Protein AF-0000000085016489 (afdb_homodimer)

Secondary structure (DSSP, 8-state):
--EEEEEE---SS---SSEEEEEEEEEPPTT-EEEEEE-SSEEEEEEEESEEEEEETTEEEEEETTEEEEE-TTSEEEEEE-SSSB-EEEEEEEE-TTHHHHHHHTT-BTTB-EEEBS--HHHHHHHHHHHH----HHHHHHHHHHHHHHHHHHHHHHB-SS-----EEEPPHHHHHHHHHHHHTTTS---HHHHHHHHT--HHHHHHHHHHHHSS-HHHHHHHHHHHHHHHHHHH----HHHHHHHHT-S-HHHHHHHHHHHHSS-HHHHHHHHHHTTTT-/--EEEEEE---SS---SSEEEEEEEEEPPTT-EEEEEE-SSEEEEEEEESEEEEEETTEEEEEETTEEEEE-TTSEEEEEE-SSSB-EEEEEEEE-TTHHHHHHHTT-BTTB-EEEBS--HHHHHHHHHHHH----HHHHHHHHHHHHHHHHHHHHHHB-SS-----EEEPPHHHHHHHHHHHHTTTS---HHHHHHHHT--HHHHHHHHHHHHSS-HHHHHHHHHHHHHHHHHHH----HHHHHHHHT-S-HHHHHHHHHHHHSS-HHHHHHHHHHTTTT-

Radius of gyration: 30.18 Å; Cα contacts (8 Å, |Δi|>4): 1115; chains: 2; bounding box: 53×96×64 Å

Sequence (564 aa):
MEHSLTLVKSMQFGQEDCFFAFCGYSKTEAHHSFGPAVRDVYVIHIVLEGRGTYSVGNQRYDLQEGQGFVVPPGQSVFYQADREEPWSYVWMGLGGRLLPRYLQDLGLQSGQWSFELTSLQEFKALVFESLAYEGSGITAELALQRQVYRFLELLSQRLKQTSLITESRRVNPYVQQVLELLSSHLPESLSVQELAQKLALHPSYLSRLFKDEVGKGIKEYSNDLRLNMAADLLTGSQLSVEEIANKTGFAGTQSFSKAFKKARGQSPLNFRKASSHLGQELMEHSLTLVKSMQFGQEDCFFAFCGYSKTEAHHSFGPAVRDVYVIHIVLEGRGTYSVGNQRYDLQEGQGFVVPPGQSVFYQADREEPWSYVWMGLGGRLLPRYLQDLGLQSGQWSFELTSLQEFKALVFESLAYEGSGITAELALQRQVYRFLELLSQRLKQTSLITESRRVNPYVQQVLELLSSHLPESLSVQELAQKLALHPSYLSRLFKDEVGKGIKEYS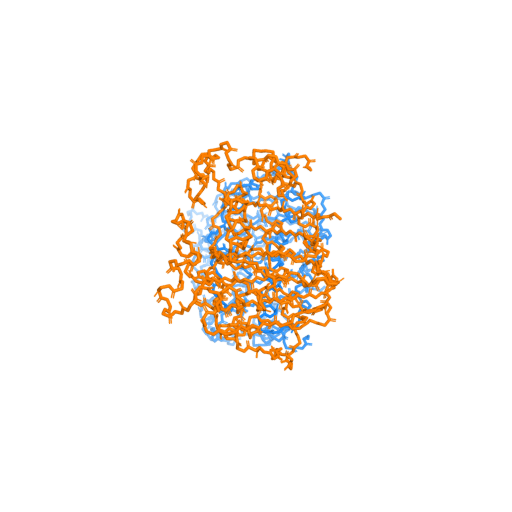NDLRLNMAADLLTGSQLSVEEIANKTGFAGTQSFSKAFKKARGQSPLNFRKASSHLGQEL

Foldseek 3Di:
DKDKAKAADDFDPDDAAKAFGMKMKIDDAAWDKEDLDADQFKKKKAWQAAWKWKDWDQWIFTDGHQKIFMRHHPTGMMMTAHRPTGIMIMMTTMHHDCVQVLCVVLVDDVPFGMFGWQDCVVVVVLRVVLLQDQDDDPVNRVSRRVSRVVNSVRSSVTTDVPPSCRPIDGQDPLLVVLRVCLHVQQLPPDDLVNSCVVVVHDSVVSQVSNCVRSVDGSNVVSLSNLLNQLLCCLQNHPDDLQRSCNVRNHPGSVRNQVSNCVVVVHGSVVSSCSNVCSNPPD/DKDKAKAADDFDPDDAAKAFGMKMKIDDAAWDKEDLEADQFKKKKAWQAAWKWKDWDQWIFTDGHQKIFMRHHPTGMMMTAHRPTGIMIMMTTMHHDCVQVLCVVLVDDVPFGMFGWQDCVVVVVLRVVLLQDQDDDPVNRVSRRVSRVVNSVRSSVTTDVPPSCRPIDGQDPLLVVLRVCLHVCQQPLDDLVNSCVVVVHDSVVSQVSNCVRSVDGSNVVSLSNLLNQLLCCLQNHPDDLQVSCNVRRHPGSVRNQVSNCVVVVHGSVVSSCSNVCSNVVD

pLDDT: mean 83.9, std 13.32, range [24.34, 97.81]

Structure (mmCIF, N/CA/C/O backbone):
data_AF-0000000085016489-model_v1
#
loop_
_entity.id
_entity.type
_entity.pdbx_description
1 polymer 'AraC-type DNA-binding domain-containing protein, putative'
#
loop_
_atom_site.group_PDB
_atom_site.id
_atom_site.type_symbol
_atom_site.label_atom_id
_atom_site.label_alt_id
_atom_site.label_comp_id
_atom_site.label_asym_id
_atom_site.label_entity_id
_atom_site.label_seq_id
_atom_site.pdbx_PDB_ins_code
_atom_site.Cartn_x
_atom_site.Cartn_y
_atom_site.Cartn_z
_atom_site.occupancy
_atom_site.B_iso_or_equiv
_atom_site.auth_seq_id
_atom_site.auth_comp_id
_atom_site.auth_asym_id
_atom_site.auth_atom_id
_atom_site.pdbx_PDB_model_num
ATOM 1 N N . MET A 1 1 ? -13.984 32.406 0.423 1 41.81 1 MET A N 1
ATOM 2 C CA . MET A 1 1 ? -14.719 31.547 1.348 1 41.81 1 MET A CA 1
ATOM 3 C C . MET A 1 1 ? -13.938 30.281 1.655 1 41.81 1 MET A C 1
ATOM 5 O O . MET A 1 1 ? -13.336 29.688 0.76 1 41.81 1 MET A O 1
ATOM 9 N N . GLU A 1 2 ? -13.633 30.078 2.988 1 51.03 2 GLU A N 1
ATOM 10 C CA . GLU A 1 2 ? -12.953 28.875 3.467 1 51.03 2 GLU A CA 1
ATOM 11 C C . GLU A 1 2 ? -13.656 27.609 2.988 1 51.03 2 GLU A C 1
ATOM 13 O O . GLU A 1 2 ? -14.883 27.531 3.039 1 51.03 2 GLU A O 1
ATOM 18 N N . HIS A 1 3 ? -12.953 26.906 2.07 1 62.03 3 HIS A N 1
ATOM 19 C CA . HIS A 1 3 ? -13.484 25.641 1.585 1 62.03 3 HIS A CA 1
ATOM 20 C C . HIS A 1 3 ? -12.57 24.469 1.956 1 62.03 3 HIS A C 1
ATOM 22 O O . HIS A 1 3 ? -11.352 24.578 1.832 1 62.03 3 HIS A O 1
ATOM 28 N N . SER A 1 4 ? -13.18 23.531 2.799 1 60.56 4 SER A N 1
ATOM 29 C CA . SER A 1 4 ? -12.391 22.359 3.178 1 60.56 4 SER A CA 1
ATOM 30 C C . SER A 1 4 ? -13.141 21.062 2.869 1 60.56 4 SER A C 1
ATOM 32 O O . SER A 1 4 ? -14.367 21.016 2.965 1 60.56 4 SER A O 1
ATOM 34 N N . LEU A 1 5 ? -12.445 20.172 2.193 1 61.31 5 LEU A N 1
ATOM 35 C CA . LEU A 1 5 ? -12.914 18.812 1.969 1 61.31 5 LEU A CA 1
ATOM 36 C C . LEU A 1 5 ? -12.07 17.797 2.746 1 61.31 5 LEU A C 1
ATOM 38 O O . LEU A 1 5 ? -10.844 17.922 2.793 1 61.31 5 LEU A O 1
ATOM 42 N N . THR A 1 6 ? -12.781 16.875 3.496 1 63.38 6 THR A N 1
ATOM 43 C CA . THR A 1 6 ? -12.031 15.898 4.27 1 63.38 6 THR A CA 1
ATOM 44 C C . THR A 1 6 ? -12.609 14.5 4.062 1 63.38 6 THR A C 1
ATOM 46 O O . THR A 1 6 ? -13.828 14.336 3.932 1 63.38 6 THR A O 1
ATOM 49 N N . LEU A 1 7 ? -11.805 13.539 3.859 1 59.41 7 LEU A N 1
ATOM 50 C CA . LEU A 1 7 ? -12.141 12.117 3.9 1 59.41 7 LEU A CA 1
ATOM 51 C C . LEU A 1 7 ? -11.477 11.438 5.09 1 59.41 7 LEU A C 1
ATOM 53 O O . LEU A 1 7 ? -10.258 11.531 5.266 1 59.41 7 LEU A O 1
ATOM 57 N N . VAL A 1 8 ? -12.336 10.914 5.969 1 62.28 8 VAL A N 1
ATOM 58 C CA . VAL A 1 8 ? -11.852 10.078 7.066 1 62.28 8 VAL A CA 1
ATOM 59 C C . VAL A 1 8 ? -12.344 8.648 6.887 1 62.28 8 VAL A C 1
ATOM 61 O O . VAL A 1 8 ? -13.516 8.422 6.562 1 62.28 8 VAL A O 1
ATOM 64 N N . LYS A 1 9 ? -11.406 7.738 6.902 1 65.94 9 LYS A N 1
ATOM 65 C CA . LYS A 1 9 ? -11.812 6.344 6.75 1 65.94 9 LYS A CA 1
ATOM 66 C C . LYS A 1 9 ? -11.164 5.465 7.816 1 65.94 9 LYS A C 1
ATOM 68 O O . LYS A 1 9 ? -9.961 5.566 8.062 1 65.94 9 LYS A O 1
ATOM 73 N N . SER A 1 10 ? -12.062 4.715 8.516 1 61.75 10 SER A N 1
ATOM 74 C CA . SER A 1 10 ? -11.539 3.68 9.406 1 61.75 10 SER A CA 1
ATOM 75 C C . SER A 1 10 ? -11.203 2.408 8.633 1 61.75 10 SER A C 1
ATOM 77 O O . SER A 1 10 ? -12.062 1.834 7.961 1 61.75 10 SER A O 1
ATOM 79 N N . MET A 1 11 ? -10 2.031 8.695 1 71.88 11 MET A N 1
ATOM 80 C CA . MET A 1 11 ? -9.57 0.813 8.016 1 71.88 11 MET A CA 1
ATOM 81 C C . MET A 1 11 ? -10.039 -0.426 8.766 1 71.88 11 MET A C 1
ATOM 83 O O . MET A 1 11 ? -10.016 -0.457 10 1 71.88 11 MET A O 1
ATOM 87 N N . GLN A 1 12 ? -10.508 -1.35 8.023 1 68.81 12 GLN A N 1
ATOM 88 C CA . GLN A 1 12 ? -11.195 -2.49 8.617 1 68.81 12 GLN A CA 1
ATOM 89 C C . GLN A 1 12 ? -10.242 -3.672 8.797 1 68.81 12 GLN A C 1
ATOM 91 O O . GLN A 1 12 ? -10.5 -4.562 9.609 1 68.81 12 GLN A O 1
ATOM 96 N N . PHE A 1 13 ? -9.156 -3.68 8.18 1 78.75 13 PHE A N 1
ATOM 97 C CA . PHE A 1 13 ? -8.383 -4.914 8.133 1 78.75 13 PHE A CA 1
ATOM 98 C C . PHE A 1 13 ? -7.211 -4.863 9.109 1 78.75 13 PHE A C 1
ATOM 100 O O . PHE A 1 13 ? -6.496 -5.852 9.281 1 78.75 13 PHE A O 1
ATOM 107 N N . GLY A 1 14 ? -7.039 -3.734 9.75 1 83.38 14 GLY A N 1
ATOM 108 C CA . GLY A 1 14 ? -6.055 -3.666 10.82 1 83.38 14 GLY A CA 1
ATOM 109 C C . GLY A 1 14 ? -4.633 -3.506 10.305 1 83.38 14 GLY A C 1
ATOM 110 O O . GLY A 1 14 ? -3.717 -4.172 10.789 1 83.38 14 GLY A O 1
ATOM 111 N N . GLN A 1 15 ? -4.449 -2.748 9.336 1 90.5 15 GLN A N 1
ATOM 112 C CA . GLN A 1 15 ? -3.109 -2.443 8.844 1 90.5 15 GLN A CA 1
ATOM 113 C C . GLN A 1 15 ? -2.26 -1.794 9.93 1 90.5 15 GLN A C 1
ATOM 115 O O . GLN A 1 15 ? -2.734 -0.92 10.664 1 90.5 15 GLN A O 1
ATOM 120 N N . GLU A 1 16 ? -0.978 -2.293 10.023 1 91.06 16 GLU A N 1
ATOM 121 C CA . GLU A 1 16 ? -0.093 -1.764 11.055 1 91.06 16 GLU A CA 1
ATOM 122 C C . GLU A 1 16 ? 1.179 -1.18 10.445 1 91.06 16 GLU A C 1
ATOM 124 O O . GLU A 1 16 ? 1.88 -0.397 11.094 1 91.06 16 GLU A O 1
ATOM 129 N N . ASP A 1 17 ? 1.53 -1.586 9.289 1 94.31 17 ASP A N 1
ATOM 130 C CA . ASP A 1 17 ? 2.752 -1.09 8.664 1 94.31 17 ASP A CA 1
ATOM 131 C C . ASP A 1 17 ? 2.611 0.381 8.273 1 94.31 17 ASP A C 1
ATOM 133 O O . ASP A 1 17 ? 3.424 1.215 8.688 1 94.31 17 ASP A O 1
ATOM 137 N N . CYS A 1 18 ? 1.68 0.694 7.488 1 94.25 18 CYS A N 1
ATOM 138 C CA . CYS A 1 18 ? 1.29 2.014 7.004 1 94.25 18 CYS A CA 1
ATOM 139 C C . CYS A 1 18 ? -0.177 2.029 6.586 1 94.25 18 CYS A C 1
ATOM 141 O O . CYS A 1 18 ? -0.626 1.153 5.848 1 94.25 18 CYS A O 1
ATOM 143 N N . PHE A 1 19 ? -0.913 2.971 7.086 1 92.38 19 PHE A N 1
ATOM 144 C CA . PHE A 1 19 ? -2.332 2.945 6.758 1 92.38 19 PHE A CA 1
ATOM 145 C C . PHE A 1 19 ? -2.869 4.359 6.559 1 92.38 19 PHE A C 1
ATOM 147 O O . PHE A 1 19 ? -2.312 5.32 7.094 1 92.38 19 PHE A O 1
ATOM 154 N N . PHE A 1 20 ? -3.893 4.422 5.766 1 92.25 20 PHE A N 1
ATOM 155 C CA . PHE A 1 20 ? -4.621 5.664 5.523 1 92.25 20 PHE A CA 1
ATOM 156 C C . PHE A 1 20 ? -5.445 6.055 6.742 1 92.25 20 PHE A C 1
ATOM 158 O O . PHE A 1 20 ? -6.156 5.227 7.312 1 92.25 20 PHE A O 1
ATOM 165 N N . ALA A 1 21 ? -5.383 7.312 7.078 1 84.69 21 ALA A N 1
ATOM 166 C CA . ALA A 1 21 ? -6.242 7.809 8.148 1 84.69 21 ALA A CA 1
ATOM 167 C C . ALA A 1 21 ? -7.289 8.781 7.605 1 84.69 21 ALA A C 1
ATOM 169 O O . ALA A 1 21 ? -8.492 8.539 7.73 1 84.69 21 ALA A O 1
ATOM 170 N N . PHE A 1 22 ? -6.844 9.852 6.98 1 83.44 22 PHE A N 1
ATOM 171 C CA . PHE A 1 22 ? -7.727 10.852 6.395 1 83.44 22 PHE A CA 1
ATOM 172 C C . PHE A 1 22 ? -6.973 11.719 5.387 1 83.44 22 PHE A C 1
ATOM 174 O O . PHE A 1 22 ? -5.742 11.664 5.312 1 83.44 22 PHE A O 1
ATOM 181 N N . CYS A 1 23 ? -7.68 12.445 4.586 1 89.94 23 CYS A N 1
ATOM 182 C CA . CYS A 1 23 ? -7.094 13.414 3.664 1 89.94 23 CYS A CA 1
ATOM 183 C C . CYS A 1 23 ? -8.062 14.555 3.385 1 89.94 23 CYS A C 1
ATOM 185 O O . CYS A 1 23 ? -9.219 14.516 3.811 1 89.94 23 CYS A O 1
ATOM 187 N N . GLY A 1 24 ? -7.41 15.617 2.775 1 88.25 24 GLY A N 1
ATOM 188 C CA . GLY A 1 24 ? -8.312 16.719 2.486 1 88.25 24 GLY A CA 1
ATOM 189 C C . GLY A 1 24 ? -7.645 17.859 1.753 1 88.25 24 GLY A C 1
ATOM 190 O O . GLY A 1 24 ? -6.492 17.75 1.329 1 88.25 24 GLY A O 1
ATOM 191 N N . TYR A 1 25 ? -8.445 18.781 1.498 1 89.19 25 TYR A N 1
ATOM 192 C CA . TYR A 1 25 ? -8.102 20.031 0.84 1 89.19 25 TYR A CA 1
ATOM 193 C C . TYR A 1 25 ? -8.703 21.219 1.578 1 89.19 25 TYR A C 1
ATOM 195 O O . TYR A 1 25 ? -9.836 21.141 2.07 1 89.19 25 TYR A O 1
ATOM 203 N N . SER A 1 26 ? -7.945 22.281 1.716 1 87.88 26 SER A N 1
ATOM 204 C CA . SER A 1 26 ? -8.469 23.5 2.33 1 87.88 26 SER A CA 1
ATOM 205 C C . SER A 1 26 ? -8 24.734 1.583 1 87.88 26 SER A C 1
ATOM 207 O O . SER A 1 26 ? -6.812 24.875 1.287 1 87.88 26 SER A O 1
ATOM 209 N N . LYS A 1 27 ? -8.859 25.453 1.193 1 89.81 27 LYS A N 1
ATOM 210 C CA . LYS A 1 27 ? -8.594 26.844 0.799 1 89.81 27 LYS A CA 1
ATOM 211 C C . LYS A 1 27 ? -8.875 27.797 1.949 1 89.81 27 LYS A C 1
ATOM 213 O O . LYS A 1 27 ? -10.031 28.094 2.256 1 89.81 27 LYS A O 1
ATOM 218 N N . THR A 1 28 ? -7.828 28.422 2.525 1 84.88 28 THR A N 1
ATOM 219 C CA . THR A 1 28 ? -7.961 29.125 3.795 1 84.88 28 THR A CA 1
ATOM 220 C C . THR A 1 28 ? -8.164 30.625 3.561 1 84.88 28 THR A C 1
ATOM 222 O O . THR A 1 28 ? -7.859 31.141 2.48 1 84.88 28 THR A O 1
ATOM 225 N N . GLU A 1 29 ? -8.742 31.281 4.562 1 80.81 29 GLU A N 1
ATOM 226 C CA . GLU A 1 29 ? -8.852 32.75 4.582 1 80.81 29 GLU A CA 1
ATOM 227 C C . GLU A 1 29 ? -7.707 33.375 5.379 1 80.81 29 GLU A C 1
ATOM 229 O O . GLU A 1 29 ? -6.902 32.656 5.984 1 80.81 29 GLU A O 1
ATOM 234 N N . ALA A 1 30 ? -7.688 34.719 5.273 1 81.12 30 ALA A N 1
ATOM 235 C CA . ALA A 1 30 ? -6.648 35.469 5.984 1 81.12 30 ALA A CA 1
ATOM 236 C C . ALA A 1 30 ? -6.613 35.062 7.461 1 81.12 30 ALA A C 1
ATOM 238 O O . ALA A 1 30 ? -7.652 35.031 8.125 1 81.12 30 ALA A O 1
ATOM 239 N N . HIS A 1 31 ? -5.457 34.594 7.934 1 76.12 31 HIS A N 1
ATOM 240 C CA . HIS A 1 31 ? -5.148 34.344 9.336 1 76.12 31 HIS A CA 1
ATOM 241 C C . HIS A 1 31 ? -5.797 33.062 9.812 1 76.12 31 HIS A C 1
ATOM 243 O O . HIS A 1 31 ? -5.801 32.75 11.008 1 76.12 31 HIS A O 1
ATOM 249 N N . HIS A 1 32 ? -6.262 32.312 8.836 1 77.44 32 HIS A N 1
ATOM 250 C CA . HIS A 1 32 ? -6.719 30.984 9.234 1 77.44 32 HIS A CA 1
ATOM 251 C C . HIS A 1 32 ? -5.594 30.203 9.898 1 77.44 32 HIS A C 1
ATOM 253 O O . HIS A 1 32 ? -4.453 30.234 9.438 1 77.44 32 HIS A O 1
ATOM 259 N N . SER A 1 33 ? -5.902 29.625 11.023 1 76.06 33 SER A N 1
ATOM 260 C CA . SER A 1 33 ? -4.84 28.922 11.734 1 76.06 33 SER A CA 1
ATOM 261 C C . SER A 1 33 ? -5.324 27.578 12.266 1 76.06 33 SER A C 1
ATOM 263 O O . SER A 1 33 ? -6.531 27.328 12.352 1 76.06 33 SER A O 1
ATOM 265 N N . PHE A 1 34 ? -4.391 26.703 12.422 1 74.88 34 PHE A N 1
ATOM 266 C CA . PHE A 1 34 ? -4.602 25.422 13.086 1 74.88 34 PHE A CA 1
ATOM 267 C C . PHE A 1 34 ? -3.621 25.25 14.242 1 74.88 34 PHE A C 1
ATOM 269 O O . PHE A 1 34 ? -2.432 25.531 14.102 1 74.88 34 PHE A O 1
ATOM 276 N N . GLY A 1 35 ? -4.215 24.703 15.375 1 68.56 35 GLY A N 1
ATOM 277 C CA . GLY A 1 35 ? -3.373 24.422 16.531 1 68.56 35 GLY A CA 1
ATOM 278 C C . GLY A 1 35 ? -3.277 25.578 17.5 1 68.56 35 GLY A C 1
ATOM 279 O O . GLY A 1 35 ? -4.02 26.562 17.391 1 68.56 35 GLY A O 1
ATOM 280 N N . PRO A 1 36 ? -2.443 25.5 18.312 1 66.81 36 PRO A N 1
ATOM 281 C CA . PRO A 1 36 ? -1.603 24.359 18.656 1 66.81 36 PRO A CA 1
ATOM 282 C C . PRO A 1 36 ? -2.412 23.078 18.891 1 66.81 36 PRO A C 1
ATOM 284 O O . PRO A 1 36 ? -3.467 23.125 19.531 1 66.81 36 PRO A O 1
ATOM 287 N N . ALA A 1 37 ? -2.033 22.062 18.234 1 67.38 37 ALA A N 1
ATOM 288 C CA . ALA A 1 37 ? -2.727 20.797 18.391 1 67.38 37 ALA A CA 1
ATOM 289 C C . ALA A 1 37 ? -1.773 19.625 18.172 1 67.38 37 ALA A C 1
ATOM 291 O O . ALA A 1 37 ? -0.713 19.781 17.562 1 67.38 37 ALA A O 1
ATOM 292 N N . VAL A 1 38 ? -2.184 18.547 18.797 1 72 38 VAL A N 1
ATOM 293 C CA . VAL A 1 38 ? -1.426 17.312 18.672 1 72 38 VAL A CA 1
ATOM 294 C C . VAL A 1 38 ? -2.232 16.297 17.859 1 72 38 VAL A C 1
ATOM 296 O O . VAL A 1 38 ? -3.443 16.172 18.047 1 72 38 VAL A O 1
ATOM 299 N N . ARG A 1 39 ? -1.562 15.703 16.969 1 76.38 39 ARG A N 1
ATOM 300 C CA . ARG A 1 39 ? -2.166 14.625 16.188 1 76.38 39 ARG A CA 1
ATOM 301 C C . ARG A 1 39 ? -1.609 13.273 16.625 1 76.38 39 ARG A C 1
ATOM 303 O O . ARG A 1 39 ? -0.506 13.188 17.172 1 76.38 39 ARG A O 1
ATOM 310 N N . ASP A 1 40 ? -2.441 12.266 16.359 1 78 40 ASP A N 1
ATOM 311 C CA . ASP A 1 40 ? -2.018 10.922 16.75 1 78 40 ASP A CA 1
ATOM 312 C C . ASP A 1 40 ? -1.354 10.203 15.578 1 78 40 ASP A C 1
ATOM 314 O O . ASP A 1 40 ? -0.767 9.133 15.758 1 78 40 ASP A O 1
ATOM 318 N N . VAL A 1 41 ? -1.496 10.758 14.438 1 86.94 41 VAL A N 1
ATOM 319 C CA . VAL A 1 41 ? -0.845 10.211 13.25 1 86.94 41 VAL A CA 1
ATOM 320 C C . VAL A 1 41 ? -0.057 11.312 12.539 1 86.94 41 VAL A C 1
ATOM 322 O O . VAL A 1 41 ? -0.176 12.492 12.883 1 86.94 41 VAL A O 1
ATOM 325 N N . TYR A 1 42 ? 0.743 10.875 11.594 1 94.5 42 TYR A N 1
ATOM 326 C CA . TYR A 1 42 ? 1.432 11.859 10.773 1 94.5 42 TYR A CA 1
ATOM 327 C C . TYR A 1 42 ? 0.463 12.539 9.812 1 94.5 42 TYR A C 1
ATOM 329 O O . TYR A 1 42 ? -0.418 11.891 9.242 1 94.5 42 TYR A O 1
ATOM 337 N N . VAL A 1 43 ? 0.614 13.789 9.68 1 94 43 VAL A N 1
ATOM 338 C CA . VAL A 1 43 ? -0.121 14.516 8.648 1 94 43 VAL A CA 1
ATOM 339 C C . VAL A 1 43 ? 0.855 15.281 7.762 1 94 43 VAL A C 1
ATOM 341 O O . VAL A 1 43 ? 1.655 16.078 8.258 1 94 43 VAL A O 1
ATOM 344 N N . ILE A 1 44 ? 0.813 15.016 6.508 1 97 44 ILE A N 1
ATOM 345 C CA . ILE A 1 44 ? 1.713 15.672 5.57 1 97 44 ILE A CA 1
ATOM 346 C C . ILE A 1 44 ? 0.929 16.672 4.715 1 97 44 ILE A C 1
ATOM 348 O O . ILE A 1 44 ? -0.01 16.281 4.012 1 97 44 ILE A O 1
ATOM 352 N N . HIS A 1 45 ? 1.346 17.906 4.77 1 96.44 45 HIS A N 1
ATOM 353 C CA . HIS A 1 45 ? 0.689 19 4.043 1 96.44 45 HIS A CA 1
ATOM 354 C C . HIS A 1 45 ? 1.509 19.422 2.828 1 96.44 45 HIS A C 1
ATOM 356 O O . HIS A 1 45 ? 2.738 19.484 2.898 1 96.44 45 HIS A O 1
ATOM 362 N N . ILE A 1 46 ? 0.854 19.656 1.775 1 97.62 46 ILE A N 1
ATOM 363 C CA . ILE A 1 46 ? 1.434 20.219 0.565 1 97.62 46 ILE A CA 1
ATOM 364 C C . ILE A 1 46 ? 0.785 21.578 0.269 1 97.62 46 ILE A C 1
ATOM 366 O O . ILE A 1 46 ? -0.42 21.641 0.014 1 97.62 46 ILE A O 1
ATOM 370 N N . VAL A 1 47 ? 1.608 22.625 0.24 1 97.12 47 VAL A N 1
ATOM 371 C CA . VAL A 1 47 ? 1.086 23.953 -0.028 1 97.12 47 VAL A CA 1
ATOM 372 C C . VAL A 1 47 ? 0.914 24.156 -1.533 1 97.12 47 VAL A C 1
ATOM 374 O O . VAL A 1 47 ? 1.893 24.125 -2.283 1 97.12 47 VAL A O 1
ATOM 377 N N . LEU A 1 48 ? -0.27 24.359 -1.959 1 97.12 48 LEU A N 1
ATOM 378 C CA . LEU A 1 48 ? -0.594 24.469 -3.377 1 97.12 48 LEU A CA 1
ATOM 379 C C . LEU A 1 48 ? -0.435 25.906 -3.867 1 97.12 48 LEU A C 1
ATOM 381 O O . LEU A 1 48 ? -0.027 26.125 -5.008 1 97.12 48 LEU A O 1
ATOM 385 N N . GLU A 1 49 ? -0.87 26.828 -3.055 1 96.81 49 GLU A N 1
ATOM 386 C CA . GLU A 1 49 ? -0.823 28.266 -3.324 1 96.81 49 GLU A CA 1
ATOM 387 C C . GLU A 1 49 ? -0.652 29.062 -2.033 1 96.81 49 GLU A C 1
ATOM 389 O O . GLU A 1 49 ? -0.952 28.562 -0.946 1 96.81 49 GLU A O 1
ATOM 394 N N . GLY A 1 50 ? -0.085 30.297 -2.25 1 96.88 50 GLY A N 1
ATOM 395 C CA . GLY A 1 50 ? -0.004 31.203 -1.125 1 96.88 50 GLY A CA 1
ATOM 396 C C . GLY A 1 50 ? 1.133 30.891 -0.173 1 96.88 50 GLY A C 1
ATOM 397 O O . GLY A 1 50 ? 2.145 30.312 -0.578 1 96.88 50 GLY A O 1
ATOM 398 N N . ARG A 1 51 ? 0.999 31.484 0.995 1 95.44 51 ARG A N 1
ATOM 399 C CA . ARG A 1 51 ? 2.064 31.297 1.976 1 95.44 51 ARG A CA 1
ATOM 400 C C . ARG A 1 51 ? 1.504 31.266 3.393 1 95.44 51 ARG A C 1
ATOM 402 O O . ARG A 1 51 ? 0.363 31.672 3.625 1 95.44 51 ARG A O 1
ATOM 409 N N . GLY A 1 52 ? 2.328 30.766 4.32 1 93.06 52 GLY A N 1
ATOM 410 C CA . GLY A 1 52 ? 1.987 30.656 5.73 1 93.06 52 GLY A CA 1
ATOM 411 C C . GLY A 1 52 ? 3.172 30.281 6.602 1 93.06 52 GLY A C 1
ATOM 412 O O . GLY A 1 52 ? 4.305 30.219 6.121 1 93.06 52 GLY A O 1
ATOM 413 N N . THR A 1 53 ? 2.822 30.25 7.852 1 89.75 53 THR A N 1
ATOM 414 C CA . THR A 1 53 ? 3.859 29.875 8.812 1 89.75 53 THR A CA 1
ATOM 415 C C . THR A 1 53 ? 3.504 28.578 9.531 1 89.75 53 THR A C 1
ATOM 417 O O . THR A 1 53 ? 2.324 28.281 9.734 1 89.75 53 THR A O 1
ATOM 420 N N . TYR A 1 54 ? 4.5 27.797 9.828 1 90.69 54 TYR A N 1
ATOM 421 C CA . TYR A 1 54 ? 4.395 26.516 10.508 1 90.69 54 TYR A CA 1
ATOM 422 C C . TYR A 1 54 ? 5.398 26.406 11.648 1 90.69 54 TYR A C 1
ATOM 424 O O . TYR A 1 54 ? 6.59 26.656 11.461 1 90.69 54 TYR A O 1
ATOM 432 N N . SER A 1 55 ? 4.859 26.156 12.82 1 85.19 55 SER A N 1
ATOM 433 C CA . SER A 1 55 ? 5.719 26.016 13.992 1 85.19 55 SER A CA 1
ATOM 434 C C . SER A 1 55 ? 5.59 24.625 14.609 1 85.19 55 SER A C 1
ATOM 436 O O . SER A 1 55 ? 4.48 24.125 14.797 1 85.19 55 SER A O 1
ATOM 438 N N . VAL A 1 56 ? 6.711 24 14.898 1 84.88 56 VAL A N 1
ATOM 439 C CA . VAL A 1 56 ? 6.793 22.703 15.562 1 84.88 56 VAL A CA 1
ATOM 440 C C . VAL A 1 56 ? 8 22.688 16.5 1 84.88 56 VAL A C 1
ATOM 442 O O . VAL A 1 56 ? 9.125 22.953 16.078 1 84.88 56 VAL A O 1
ATOM 445 N N . GLY A 1 57 ? 7.688 22.312 17.719 1 76.38 57 GLY A N 1
ATOM 446 C CA . GLY A 1 57 ? 8.758 22.453 18.703 1 76.38 57 GLY A CA 1
ATOM 447 C C . GLY A 1 57 ? 9.273 23.875 18.812 1 76.38 57 GLY A C 1
ATOM 448 O O . GLY A 1 57 ? 8.5 24.812 19.016 1 76.38 57 GLY A O 1
ATOM 449 N N . ASN A 1 58 ? 10.609 24 18.609 1 73.19 58 ASN A N 1
ATOM 450 C CA . ASN A 1 58 ? 11.234 25.312 18.703 1 73.19 58 ASN A CA 1
ATOM 451 C C . ASN A 1 58 ? 11.562 25.891 17.328 1 73.19 58 ASN A C 1
ATOM 453 O O . ASN A 1 58 ? 12.32 26.844 17.219 1 73.19 58 ASN A O 1
ATOM 457 N N . GLN A 1 59 ? 10.938 25.281 16.391 1 79.94 59 GLN A N 1
ATOM 458 C CA . GLN A 1 59 ? 11.25 25.703 15.023 1 79.94 59 GLN A CA 1
ATOM 459 C C . GLN A 1 59 ? 10.023 26.328 14.344 1 79.94 59 GLN A C 1
ATOM 461 O O . GLN A 1 59 ? 8.906 25.844 14.523 1 79.94 59 GLN A O 1
ATOM 466 N N . ARG A 1 60 ? 10.297 27.453 13.664 1 85.06 60 ARG A N 1
ATOM 467 C CA . ARG A 1 60 ? 9.273 28.094 12.844 1 85.06 60 ARG A CA 1
ATOM 468 C C . ARG A 1 60 ? 9.695 28.141 11.383 1 85.06 60 ARG A C 1
ATOM 470 O O . ARG A 1 60 ? 10.844 28.469 11.07 1 85.06 60 ARG A O 1
ATOM 477 N N . TYR A 1 61 ? 8.758 27.797 10.516 1 89.06 61 TYR A N 1
ATOM 478 C CA . TYR A 1 61 ? 9 27.797 9.078 1 89.06 61 TYR A CA 1
ATOM 479 C C . TYR A 1 61 ? 8.055 28.766 8.367 1 89.06 61 TYR A C 1
ATOM 481 O O . TYR A 1 61 ? 6.855 28.797 8.664 1 89.06 61 TYR A O 1
ATOM 489 N N . ASP A 1 62 ? 8.664 29.594 7.535 1 90.94 62 ASP A N 1
ATOM 490 C CA . ASP A 1 62 ? 7.871 30.328 6.555 1 90.94 62 ASP A CA 1
ATOM 491 C C . ASP A 1 62 ? 7.758 29.547 5.246 1 90.94 62 ASP A C 1
ATOM 493 O O . ASP A 1 62 ? 8.758 29.312 4.566 1 90.94 62 ASP A O 1
ATOM 497 N N . LEU A 1 63 ? 6.52 29.203 4.941 1 94.25 63 LEU A N 1
ATOM 498 C CA . LEU A 1 63 ? 6.328 28.297 3.816 1 94.25 63 LEU A CA 1
ATOM 499 C C . LEU A 1 63 ? 5.5 28.953 2.721 1 94.25 63 LEU A C 1
ATOM 501 O O . LEU A 1 63 ? 4.707 29.859 2.994 1 94.25 63 LEU A O 1
ATOM 505 N N . GLN A 1 64 ? 5.727 28.453 1.504 1 95 64 GLN A N 1
ATOM 506 C CA . GLN A 1 64 ? 5.012 28.984 0.346 1 95 64 GLN A CA 1
ATOM 507 C C . GLN A 1 64 ? 4.723 27.875 -0.668 1 95 64 GLN A C 1
ATOM 509 O O . GLN A 1 64 ? 5.086 26.719 -0.456 1 95 64 GLN A O 1
ATOM 514 N N . GLU A 1 65 ? 4.062 28.297 -1.735 1 96.38 65 GLU A N 1
ATOM 515 C CA . GLU A 1 65 ? 3.719 27.375 -2.811 1 96.38 65 GLU A CA 1
ATOM 516 C C . GLU A 1 65 ? 4.918 26.516 -3.201 1 96.38 65 GLU A C 1
ATOM 518 O O . GLU A 1 65 ? 6.027 27.016 -3.359 1 96.38 65 GLU A O 1
ATOM 523 N N . GLY A 1 66 ? 4.645 25.203 -3.312 1 94.94 66 GLY A N 1
ATOM 524 C CA . GLY A 1 66 ? 5.695 24.281 -3.727 1 94.94 66 GLY A CA 1
ATOM 525 C C . GLY A 1 66 ? 6.441 23.672 -2.561 1 94.94 66 GLY A C 1
ATOM 526 O O . GLY A 1 66 ? 7.273 22.781 -2.752 1 94.94 66 GLY A O 1
ATOM 527 N N . GLN A 1 67 ? 6.094 24.109 -1.429 1 95.06 67 GLN A N 1
ATOM 528 C CA . GLN A 1 67 ? 6.691 23.547 -0.224 1 95.06 67 GLN A CA 1
ATOM 529 C C . GLN A 1 67 ? 5.66 22.75 0.576 1 95.06 67 GLN A C 1
ATOM 531 O O . GLN A 1 67 ? 4.48 22.719 0.224 1 95.06 67 GLN A O 1
ATOM 536 N N . GLY A 1 68 ? 6.156 21.969 1.566 1 96.38 68 GLY A N 1
ATOM 537 C CA . GLY A 1 68 ? 5.297 21.203 2.445 1 96.38 68 GLY A CA 1
ATOM 538 C C . GLY A 1 68 ? 5.875 21.016 3.836 1 96.38 68 GLY A C 1
ATOM 539 O O . GLY A 1 68 ? 6.984 21.469 4.117 1 96.38 68 GLY A O 1
ATOM 540 N N . PHE A 1 69 ? 5.078 20.469 4.664 1 95.44 69 PHE A N 1
ATOM 541 C CA . PHE A 1 69 ? 5.523 20.234 6.031 1 95.44 69 PHE A CA 1
ATOM 542 C C . PHE A 1 69 ? 4.812 19.016 6.621 1 95.44 69 PHE A C 1
ATOM 544 O O . PHE A 1 69 ? 3.752 18.625 6.141 1 95.44 69 PHE A O 1
ATOM 551 N N . VAL A 1 70 ? 5.453 18.438 7.648 1 96.06 70 VAL A N 1
ATOM 552 C CA . VAL A 1 70 ? 4.934 17.25 8.328 1 96.06 70 VAL A CA 1
ATOM 553 C C . VAL A 1 70 ? 4.508 17.625 9.75 1 96.06 70 VAL A C 1
ATOM 555 O O . VAL A 1 70 ? 5.246 18.297 10.469 1 96.06 70 VAL A O 1
ATOM 558 N N . VAL A 1 71 ? 3.291 17.266 10.094 1 93.12 71 VAL A N 1
ATOM 559 C CA . VAL A 1 71 ? 2.852 17.266 11.484 1 93.12 71 VAL A CA 1
ATOM 560 C C . VAL A 1 71 ? 3.137 15.906 12.117 1 93.12 71 VAL A C 1
ATOM 562 O O . VAL A 1 71 ? 2.428 14.93 11.852 1 93.12 71 VAL A O 1
ATOM 565 N N . PRO A 1 72 ? 4.145 15.82 12.914 1 93.19 72 PRO A N 1
ATOM 566 C CA . PRO A 1 72 ? 4.465 14.539 13.547 1 93.19 72 PRO A CA 1
ATOM 567 C C . PRO A 1 72 ? 3.539 14.211 14.719 1 93.19 72 PRO A C 1
ATOM 569 O O . PRO A 1 72 ? 3.094 15.117 15.43 1 93.19 72 PRO A O 1
ATOM 572 N N . PRO A 1 73 ? 3.285 12.914 14.883 1 88.62 73 PRO A N 1
ATOM 573 C CA . PRO A 1 73 ? 2.414 12.531 16 1 88.62 73 PRO A CA 1
ATOM 574 C C . PRO A 1 73 ? 3.023 12.852 17.359 1 88.62 73 PRO A C 1
ATOM 576 O O . PRO A 1 73 ? 4.234 12.711 17.547 1 88.62 73 PRO A O 1
ATOM 579 N N . GLY A 1 74 ? 2.172 13.312 18.234 1 79.25 74 GLY A N 1
ATOM 580 C CA . GLY A 1 74 ? 2.584 13.508 19.609 1 79.25 74 GLY A CA 1
ATOM 581 C C . GLY A 1 74 ? 3.221 14.859 19.859 1 79.25 74 GLY A C 1
ATOM 582 O O . GLY A 1 74 ? 3.582 15.18 21 1 79.25 74 GLY A O 1
ATOM 583 N N . GLN A 1 75 ? 3.404 15.625 18.828 1 81 75 GLN A N 1
ATOM 584 C CA . GLN A 1 75 ? 3.998 16.938 18.984 1 81 75 GLN A CA 1
ATOM 585 C C . GLN A 1 75 ? 2.971 18.047 18.734 1 81 75 GLN A C 1
ATOM 587 O O . GLN A 1 75 ? 2.156 17.938 17.812 1 81 75 GLN A O 1
ATOM 592 N N . SER A 1 76 ? 3.068 19 19.516 1 76.12 76 SER A N 1
ATOM 593 C CA . SER A 1 76 ? 2.201 20.156 19.328 1 76.12 76 SER A CA 1
ATOM 594 C C . SER A 1 76 ? 2.658 21 18.141 1 76.12 76 SER A C 1
ATOM 596 O O . SER A 1 76 ? 3.844 21.328 18.016 1 76.12 76 SER A O 1
ATOM 598 N N . VAL A 1 77 ? 1.73 21.328 17.281 1 82.25 77 VAL A N 1
ATOM 599 C CA . VAL A 1 77 ? 2.084 22.125 16.109 1 82.25 77 VAL A CA 1
ATOM 600 C C . VAL A 1 77 ? 1.106 23.281 15.953 1 82.25 77 VAL A C 1
ATOM 602 O O . VAL A 1 77 ? -0.022 23.219 16.438 1 82.25 77 VAL A O 1
ATOM 605 N N . PHE A 1 78 ? 1.635 24.312 15.305 1 79.5 78 PHE A N 1
ATOM 606 C CA . PHE A 1 78 ? 0.833 25.484 14.969 1 79.5 78 PHE A CA 1
ATOM 607 C C . PHE A 1 78 ? 1.165 25.984 13.562 1 79.5 78 PHE A C 1
ATOM 609 O O . PHE A 1 78 ? 2.338 26.094 13.203 1 79.5 78 PHE A O 1
ATOM 616 N N . TYR A 1 79 ? 0.122 26.203 12.789 1 87.69 79 TYR A N 1
ATOM 617 C CA . TYR A 1 79 ? 0.374 26.828 11.492 1 87.69 79 TYR A CA 1
ATOM 618 C C . TYR A 1 79 ? -0.754 27.781 11.117 1 87.69 79 TYR A C 1
ATOM 620 O O . TYR A 1 79 ? -1.894 27.609 11.555 1 87.69 79 TYR A O 1
ATOM 628 N N . GLN A 1 80 ? -0.387 28.797 10.352 1 85 80 GLN A N 1
ATOM 629 C CA . GLN A 1 80 ? -1.305 29.906 10.078 1 85 80 GLN A CA 1
ATOM 630 C C . GLN A 1 80 ? -1.11 30.438 8.664 1 85 80 GLN A C 1
ATOM 632 O O . GLN A 1 80 ? 0.022 30.594 8.203 1 85 80 GLN A O 1
ATOM 637 N N . ALA A 1 81 ? -2.275 30.75 8.078 1 89.56 81 ALA A N 1
ATOM 638 C CA . ALA A 1 81 ? -2.268 31.344 6.746 1 89.56 81 ALA A CA 1
ATOM 639 C C . ALA A 1 81 ? -1.806 32.812 6.797 1 89.56 81 ALA A C 1
ATOM 641 O O . ALA A 1 81 ? -2.09 33.531 7.762 1 89.56 81 ALA A O 1
ATOM 642 N N . ASP A 1 82 ? -1.171 33.219 5.793 1 90.06 82 ASP A N 1
ATOM 643 C CA . ASP A 1 82 ? -0.742 34.594 5.645 1 90.06 82 ASP A CA 1
ATOM 644 C C . ASP A 1 82 ? -1.942 35.531 5.547 1 90.06 82 ASP A C 1
ATOM 646 O O . ASP A 1 82 ? -3.008 35.125 5.066 1 90.06 82 ASP A O 1
ATOM 650 N N . ARG A 1 83 ? -1.706 36.75 5.941 1 85 83 ARG A N 1
ATOM 651 C CA . ARG A 1 83 ? -2.781 37.75 5.961 1 85 83 ARG A CA 1
ATOM 652 C C . ARG A 1 83 ? -3.166 38.156 4.543 1 85 83 ARG A C 1
ATOM 654 O O . ARG A 1 83 ? -4.352 38.312 4.234 1 85 83 ARG A O 1
ATOM 661 N N . GLU A 1 84 ? -2.242 38.406 3.748 1 90.81 84 GLU A N 1
ATOM 662 C CA . GLU A 1 84 ? -2.479 38.969 2.422 1 90.81 84 GLU A CA 1
ATOM 663 C C . GLU A 1 84 ? -2.633 37.875 1.376 1 90.81 84 GLU A C 1
ATOM 665 O O . GLU A 1 84 ? -3.459 38 0.467 1 90.81 84 GLU A O 1
ATOM 670 N N . GLU A 1 85 ? -1.815 36.875 1.488 1 95.56 85 GLU A N 1
ATOM 671 C CA . GLU A 1 85 ? -1.828 35.75 0.551 1 95.56 85 GLU A CA 1
ATOM 672 C C . GLU A 1 85 ? -2.037 34.406 1.277 1 95.56 85 GLU A C 1
ATOM 674 O O . GLU A 1 85 ? -1.153 33.562 1.279 1 95.56 85 GLU A O 1
ATOM 679 N N . PRO A 1 86 ? -3.227 34.25 1.777 1 93.38 86 PRO A N 1
ATOM 680 C CA . PRO A 1 86 ? -3.49 33 2.502 1 93.38 86 PRO A CA 1
ATOM 681 C C . PRO A 1 86 ? -3.291 31.766 1.635 1 93.38 86 PRO A C 1
ATOM 683 O O . PRO A 1 86 ? -3.598 31.781 0.441 1 93.38 86 PRO A O 1
ATOM 686 N N . TRP A 1 87 ? -2.826 30.656 2.271 1 94.69 87 TRP A N 1
ATOM 687 C CA . TRP A 1 87 ? -2.477 29.484 1.489 1 94.69 87 TRP A CA 1
ATOM 688 C C . TRP A 1 87 ? -3.686 28.562 1.311 1 94.69 87 TRP A C 1
ATOM 690 O O . TRP A 1 87 ? -4.68 28.703 2.031 1 94.69 87 TRP A O 1
ATOM 700 N N . SER A 1 88 ? -3.617 27.797 0.239 1 95.5 88 SER A N 1
ATOM 701 C CA . SER A 1 88 ? -4.379 26.547 0.079 1 95.5 88 SER A CA 1
ATOM 702 C C . SER A 1 88 ? -3.461 25.328 0.099 1 95.5 88 SER A C 1
ATOM 704 O O . SER A 1 88 ? -2.316 25.406 -0.35 1 95.5 88 SER A O 1
ATOM 706 N N . TYR A 1 89 ? -3.961 24.297 0.721 1 95 89 TYR A N 1
ATOM 707 C CA . TYR A 1 89 ? -3.115 23.109 0.804 1 95 89 TYR A CA 1
ATOM 708 C C . TYR A 1 89 ? -3.953 21.844 0.796 1 95 89 TYR A C 1
ATOM 710 O O . TYR A 1 89 ? -5.16 21.891 1.056 1 95 89 TYR A O 1
ATOM 718 N N . VAL A 1 90 ? -3.336 20.75 0.376 1 95.56 90 VAL A N 1
ATOM 719 C CA . VAL A 1 90 ? -3.865 19.406 0.585 1 95.56 90 VAL A CA 1
ATOM 720 C C . VAL A 1 90 ? -3.064 18.688 1.676 1 95.56 90 VAL A C 1
ATOM 722 O O . VAL A 1 90 ? -1.928 19.078 1.964 1 95.56 90 VAL A O 1
ATOM 725 N N . TRP A 1 91 ? -3.725 17.766 2.318 1 94.38 91 TRP A N 1
ATOM 726 C CA . TRP A 1 91 ? -3.012 16.984 3.328 1 94.38 91 TRP A CA 1
ATOM 727 C C . TRP A 1 91 ? -3.43 15.516 3.287 1 94.38 91 TRP A C 1
ATOM 729 O O . TRP A 1 91 ? -4.484 15.18 2.742 1 94.38 91 TRP A O 1
ATOM 739 N N . MET A 1 92 ? -2.566 14.703 3.762 1 94.88 92 MET A N 1
ATOM 740 C CA . MET A 1 92 ? -2.865 13.297 4.004 1 94.88 92 MET A CA 1
ATOM 741 C C . MET A 1 92 ? -2.391 12.867 5.391 1 94.88 92 MET A C 1
ATOM 743 O O . MET A 1 92 ? -1.234 13.094 5.75 1 94.88 92 MET A O 1
ATOM 747 N N . GLY A 1 93 ? -3.318 12.328 6.152 1 92.38 93 GLY A N 1
ATOM 748 C CA . GLY A 1 93 ? -2.998 11.688 7.418 1 92.38 93 GLY A CA 1
ATOM 749 C C . GLY A 1 93 ? -2.648 10.219 7.27 1 92.38 93 GLY A C 1
ATOM 750 O O . GLY A 1 93 ? -3.404 9.453 6.668 1 92.38 93 GLY A O 1
ATOM 751 N N . LEU A 1 94 ? -1.516 9.859 7.816 1 93.44 94 LEU A N 1
ATOM 752 C CA . LEU A 1 94 ? -0.983 8.508 7.684 1 93.44 94 LEU A CA 1
ATOM 753 C C . LEU A 1 94 ? -0.492 7.984 9.031 1 93.44 94 LEU A C 1
ATOM 755 O O . LEU A 1 94 ? 0.145 8.719 9.789 1 93.44 94 LEU A O 1
ATOM 759 N N . GLY A 1 95 ? -0.816 6.785 9.273 1 90.94 95 GLY A N 1
ATOM 760 C CA . GLY A 1 95 ? -0.276 6.113 10.445 1 90.94 95 GLY A CA 1
ATOM 761 C C . GLY A 1 95 ? 0.479 4.84 10.109 1 90.94 95 GLY A C 1
ATOM 762 O O . GLY A 1 95 ? 0.589 4.469 8.938 1 90.94 95 GLY A O 1
ATOM 763 N N . GLY A 1 96 ? 1.086 4.207 11.219 1 93.31 96 GLY A N 1
ATOM 764 C CA . GLY A 1 96 ? 1.753 2.928 11.039 1 93.31 96 GLY A CA 1
ATOM 765 C C . GLY A 1 96 ? 3.17 2.912 11.586 1 93.31 96 GLY A C 1
ATOM 766 O O . GLY A 1 96 ? 3.838 3.945 11.617 1 93.31 96 GLY A O 1
ATOM 767 N N . ARG A 1 97 ? 3.594 1.709 11.812 1 93.56 97 ARG A N 1
ATOM 768 C CA . ARG A 1 97 ? 4.863 1.527 12.508 1 93.56 97 ARG A CA 1
ATOM 769 C C . ARG A 1 97 ? 6.043 1.794 11.578 1 93.56 97 ARG A C 1
ATOM 771 O O . ARG A 1 97 ? 7.156 2.051 12.039 1 93.56 97 ARG A O 1
ATOM 778 N N . LEU A 1 98 ? 5.914 1.731 10.32 1 94.94 98 LEU A N 1
ATOM 779 C CA . LEU A 1 98 ? 7.035 1.887 9.398 1 94.94 98 LEU A CA 1
ATOM 780 C C . LEU A 1 98 ? 7.184 3.34 8.961 1 94.94 98 LEU A C 1
ATOM 782 O O . LEU A 1 98 ? 8.211 3.719 8.391 1 94.94 98 LEU A O 1
ATOM 786 N N . LEU A 1 99 ? 6.199 4.164 9.219 1 95.31 99 LEU A N 1
ATOM 787 C CA . LEU A 1 99 ? 6.164 5.527 8.703 1 95.31 99 LEU A CA 1
ATOM 788 C C . LEU A 1 99 ? 7.352 6.336 9.211 1 95.31 99 LEU A C 1
ATOM 790 O O . LEU A 1 99 ? 7.98 7.078 8.453 1 95.31 99 LEU A O 1
ATOM 794 N N . PRO A 1 100 ? 7.703 6.246 10.555 1 94.44 100 PRO A N 1
ATOM 795 C CA . PRO A 1 100 ? 8.883 6.996 11.008 1 94.44 100 PRO A CA 1
ATOM 796 C C . PRO A 1 100 ? 10.141 6.648 10.219 1 94.44 100 PRO A C 1
ATOM 798 O O . PRO A 1 100 ? 10.922 7.539 9.875 1 94.44 100 PRO A O 1
ATOM 801 N N . ARG A 1 101 ? 10.273 5.449 9.922 1 93.69 101 ARG A N 1
ATOM 802 C CA . ARG A 1 101 ? 11.445 5.016 9.172 1 93.69 101 ARG A CA 1
ATOM 803 C C . ARG A 1 101 ? 11.398 5.527 7.738 1 93.69 101 ARG A C 1
ATOM 805 O O . ARG A 1 101 ? 12.422 5.953 7.191 1 93.69 101 ARG A O 1
ATOM 812 N N . TYR A 1 102 ? 10.242 5.426 7.055 1 95.31 102 TYR A N 1
ATOM 813 C CA . TYR A 1 102 ? 10.094 5.957 5.703 1 95.31 102 TYR A CA 1
ATOM 814 C C . TYR A 1 102 ? 10.438 7.438 5.656 1 95.31 102 TYR A C 1
ATOM 816 O O . TYR A 1 102 ? 11.211 7.875 4.801 1 95.31 102 TYR A O 1
ATOM 824 N N . LEU A 1 103 ? 9.898 8.188 6.59 1 95.19 103 LEU A N 1
ATOM 825 C CA . LEU A 1 103 ? 10.109 9.633 6.594 1 95.19 103 LEU A CA 1
ATOM 826 C C . LEU A 1 103 ? 11.562 9.977 6.902 1 95.19 103 LEU A C 1
ATOM 828 O O . LEU A 1 103 ? 12.125 10.891 6.301 1 95.19 103 LEU A O 1
ATOM 832 N N . GLN A 1 104 ? 12.141 9.234 7.805 1 93.25 104 GLN A N 1
ATOM 833 C CA . GLN A 1 104 ? 13.555 9.438 8.109 1 93.25 104 GLN A CA 1
ATOM 834 C C . GLN A 1 104 ? 14.422 9.227 6.871 1 93.25 104 GLN A C 1
ATOM 836 O O . GLN A 1 104 ? 15.359 9.992 6.621 1 93.25 104 GLN A O 1
ATOM 841 N N . ASP A 1 105 ? 14.148 8.148 6.145 1 92.88 105 ASP A N 1
ATOM 842 C CA . ASP A 1 105 ? 14.898 7.855 4.93 1 92.88 105 ASP A CA 1
ATOM 843 C C . ASP A 1 105 ? 14.734 8.969 3.898 1 92.88 105 ASP A C 1
ATOM 845 O O . ASP A 1 105 ? 15.609 9.18 3.055 1 92.88 105 ASP A O 1
ATOM 849 N N . LEU A 1 106 ? 13.688 9.734 3.99 1 92.81 106 LEU A N 1
ATOM 850 C CA . LEU A 1 106 ? 13.43 10.852 3.082 1 92.81 106 LEU A CA 1
ATOM 851 C C . LEU A 1 106 ? 14.016 12.148 3.631 1 92.81 106 LEU A C 1
ATOM 853 O O . LEU A 1 106 ? 13.859 13.211 3.021 1 92.81 106 LEU A O 1
ATOM 857 N N . GLY A 1 107 ? 14.609 12.102 4.824 1 90.81 107 GLY A N 1
ATOM 858 C CA . GLY A 1 107 ? 15.219 13.273 5.434 1 90.81 107 GLY A CA 1
ATOM 859 C C . GLY A 1 107 ? 14.25 14.07 6.289 1 90.81 107 GLY A C 1
ATOM 860 O O . GLY A 1 107 ? 14.539 15.211 6.66 1 90.81 107 GLY A O 1
ATOM 861 N N . LEU A 1 108 ? 13.094 13.531 6.52 1 93.06 108 LEU A N 1
ATOM 862 C CA . LEU A 1 108 ? 12.078 14.188 7.344 1 93.06 108 LEU A CA 1
ATOM 863 C C . LEU A 1 108 ? 12.078 13.609 8.758 1 93.06 108 LEU A C 1
ATOM 865 O O . LEU A 1 108 ? 11.664 12.461 8.961 1 93.06 108 LEU A O 1
ATOM 869 N N . GLN A 1 109 ? 12.5 14.359 9.625 1 90.62 109 GLN A N 1
ATOM 870 C CA . GLN A 1 109 ? 12.672 13.922 11.008 1 90.62 109 GLN A CA 1
ATOM 871 C C . GLN A 1 109 ? 12.68 15.109 11.961 1 90.62 109 GLN A C 1
ATOM 873 O O . GLN A 1 109 ? 12.516 16.25 11.539 1 90.62 109 GLN A O 1
ATOM 878 N N . SER A 1 110 ? 12.852 14.727 13.242 1 86.5 110 SER A N 1
ATOM 879 C CA . SER A 1 110 ? 12.938 15.781 14.242 1 86.5 110 SER A CA 1
ATOM 880 C C . SER A 1 110 ? 13.984 16.828 13.867 1 86.5 110 SER A C 1
ATOM 882 O O . SER A 1 110 ? 15.117 16.469 13.539 1 86.5 110 SER A O 1
ATOM 884 N N . GLY A 1 111 ? 13.531 18.047 13.859 1 82.69 111 GLY A N 1
ATOM 885 C CA . GLY A 1 111 ? 14.414 19.141 13.492 1 82.69 111 GLY A CA 1
ATOM 886 C C . GLY A 1 111 ? 14.25 19.578 12.047 1 82.69 111 GLY A C 1
ATOM 887 O O . GLY A 1 111 ? 14.734 20.641 11.656 1 82.69 111 GLY A O 1
ATOM 888 N N . GLN A 1 112 ? 13.617 18.703 11.219 1 89 112 GLN A N 1
ATOM 889 C CA . GLN A 1 112 ? 13.383 19.047 9.82 1 89 112 GLN A CA 1
ATOM 890 C C . GLN A 1 112 ? 12.062 18.453 9.328 1 89 112 GLN A C 1
ATOM 892 O O . GLN A 1 112 ? 12.047 17.375 8.734 1 89 112 GLN A O 1
ATOM 897 N N . TRP A 1 113 ? 11.047 19.297 9.406 1 92.94 113 TRP A N 1
ATOM 898 C CA . TRP A 1 113 ? 9.727 18.781 9.055 1 92.94 113 TRP A CA 1
ATOM 899 C C . TRP A 1 113 ? 9.156 19.531 7.852 1 92.94 113 TRP A C 1
ATOM 901 O O . TRP A 1 113 ? 8.016 19.281 7.441 1 92.94 113 TRP A O 1
ATOM 911 N N . SER A 1 114 ? 9.945 20.484 7.359 1 93.44 114 SER A N 1
ATOM 912 C CA . SER A 1 114 ? 9.555 21.172 6.129 1 93.44 114 SER A CA 1
ATOM 913 C C . SER A 1 114 ? 10.375 20.688 4.941 1 93.44 114 SER A C 1
ATOM 915 O O . SER A 1 114 ? 11.438 20.094 5.117 1 93.44 114 SER A O 1
ATOM 917 N N . PHE A 1 115 ? 9.805 20.859 3.799 1 93.56 115 PHE A N 1
ATOM 918 C CA . PHE A 1 115 ? 10.484 20.375 2.605 1 93.56 115 PHE A CA 1
ATOM 919 C C . PHE A 1 115 ? 10.047 21.156 1.373 1 93.56 115 PHE A C 1
ATOM 921 O O . PHE A 1 115 ? 9.062 21.891 1.42 1 93.56 115 PHE A O 1
ATOM 928 N N . GLU A 1 116 ? 10.859 21.047 0.338 1 94.69 116 GLU A N 1
ATOM 929 C CA . GLU A 1 116 ? 10.562 21.625 -0.964 1 94.69 116 GLU A CA 1
ATOM 930 C C . GLU A 1 116 ? 10.336 20.547 -2.018 1 94.69 116 GLU A C 1
ATOM 932 O O . GLU A 1 116 ? 10.984 19.5 -1.989 1 94.69 116 GLU A O 1
ATOM 937 N N . LEU A 1 117 ? 9.438 20.875 -2.932 1 95.56 117 LEU A N 1
ATOM 938 C CA . LEU A 1 117 ? 9.062 19.891 -3.945 1 95.56 117 LEU A CA 1
ATOM 939 C C . LEU A 1 117 ? 9.398 20.406 -5.344 1 95.56 117 LEU A C 1
ATOM 941 O O . LEU A 1 117 ? 9.367 21.609 -5.594 1 95.56 117 LEU A O 1
ATOM 945 N N . THR A 1 118 ? 9.656 19.5 -6.242 1 94.25 118 THR A N 1
ATOM 946 C CA . THR A 1 118 ? 9.891 19.828 -7.645 1 94.25 118 THR A CA 1
ATOM 947 C C . THR A 1 118 ? 8.57 19.969 -8.398 1 94.25 118 THR A C 1
ATOM 949 O O . THR A 1 118 ? 8.508 20.609 -9.445 1 94.25 118 THR A O 1
ATOM 952 N N . SER A 1 119 ? 7.484 19.344 -7.91 1 93.62 119 SER A N 1
ATOM 953 C CA . SER A 1 119 ? 6.137 19.422 -8.469 1 93.62 119 SER A CA 1
ATOM 954 C C . SER A 1 119 ? 5.082 19.109 -7.414 1 93.62 119 SER A C 1
ATOM 956 O O . SER A 1 119 ? 5.289 18.25 -6.555 1 93.62 119 SER A O 1
ATOM 958 N N . LEU A 1 120 ? 3.959 19.812 -7.535 1 94.06 120 LEU A N 1
ATOM 959 C CA . LEU A 1 120 ? 2.955 19.625 -6.496 1 94.06 120 LEU A CA 1
ATOM 960 C C . LEU A 1 120 ? 1.645 19.109 -7.094 1 94.06 120 LEU A C 1
ATOM 962 O O . LEU A 1 120 ? 0.76 18.656 -6.367 1 94.06 120 LEU A O 1
ATOM 966 N N . GLN A 1 121 ? 1.471 19.094 -8.383 1 95.44 121 GLN A N 1
ATOM 967 C CA . GLN A 1 121 ? 0.197 18.797 -9.031 1 95.44 121 GLN A CA 1
ATOM 968 C C . GLN A 1 121 ? -0.226 17.344 -8.781 1 95.44 121 GLN A C 1
ATOM 970 O O . GLN A 1 121 ? -1.414 17.062 -8.625 1 95.44 121 GLN A O 1
ATOM 975 N N . GLU A 1 122 ? 0.72 16.484 -8.789 1 96.81 122 GLU A N 1
ATOM 976 C CA . GLU A 1 122 ? 0.414 15.07 -8.609 1 96.81 122 GLU A CA 1
ATOM 977 C C . GLU A 1 122 ? -0.161 14.805 -7.223 1 96.81 122 GLU A C 1
ATOM 979 O O . GLU A 1 122 ? -1 13.914 -7.051 1 96.81 122 GLU A O 1
ATOM 984 N N . PHE A 1 123 ? 0.27 15.57 -6.246 1 97.25 123 PHE A N 1
ATOM 985 C CA . PHE A 1 123 ? -0.26 15.414 -4.898 1 97.25 123 PHE A CA 1
ATOM 986 C C . PHE A 1 123 ? -1.712 15.867 -4.832 1 97.25 123 PHE A C 1
ATOM 988 O O . PHE A 1 123 ? -2.549 15.211 -4.211 1 97.25 123 PHE A O 1
ATOM 995 N N . LYS A 1 124 ? -1.914 17 -5.449 1 95.5 124 LYS A N 1
ATOM 996 C CA . LYS A 1 124 ? -3.285 17.5 -5.512 1 95.5 124 LYS A CA 1
ATOM 997 C C . LYS A 1 124 ? -4.215 16.469 -6.156 1 95.5 124 LYS A C 1
ATOM 999 O O . LYS A 1 124 ? -5.27 16.156 -5.605 1 95.5 124 LYS A O 1
ATOM 1004 N N . ALA A 1 125 ? -3.811 15.984 -7.258 1 95.62 125 ALA A N 1
ATOM 1005 C CA . ALA A 1 125 ? -4.609 15 -7.984 1 95.62 125 ALA A CA 1
ATOM 1006 C C . ALA A 1 125 ? -4.871 13.766 -7.125 1 95.62 125 ALA A C 1
ATOM 1008 O O . ALA A 1 125 ? -5.988 13.242 -7.102 1 95.62 125 ALA A O 1
ATOM 1009 N N . LEU A 1 126 ? -3.854 13.328 -6.488 1 96 126 LEU A N 1
ATOM 1010 C CA . LEU A 1 126 ? -3.941 12.125 -5.672 1 96 126 LEU A CA 1
ATOM 1011 C C . LEU A 1 126 ? -4.953 12.305 -4.547 1 96 126 LEU A C 1
ATOM 1013 O O . LEU A 1 126 ? -5.793 11.43 -4.316 1 96 126 LEU A O 1
ATOM 1017 N N . VAL A 1 127 ? -4.902 13.391 -3.814 1 94.19 127 VAL A N 1
ATOM 1018 C CA . VAL A 1 127 ? -5.805 13.648 -2.697 1 94.19 127 VAL A CA 1
ATOM 1019 C C . VAL A 1 127 ? -7.238 13.773 -3.209 1 94.19 127 VAL A C 1
ATOM 1021 O O . VAL A 1 127 ? -8.164 13.195 -2.631 1 94.19 127 VAL A O 1
ATOM 1024 N N . PHE A 1 128 ? -7.391 14.422 -4.273 1 91.19 128 PHE A N 1
ATOM 1025 C CA . PHE A 1 128 ? -8.734 14.602 -4.809 1 91.19 128 PHE A CA 1
ATOM 1026 C C . PHE A 1 128 ? -9.297 13.281 -5.312 1 91.19 128 PHE A C 1
ATOM 1028 O O . PHE A 1 128 ? -10.508 13.039 -5.223 1 91.19 128 PHE A O 1
ATOM 1035 N N . GLU A 1 129 ? -8.453 12.469 -5.883 1 90.25 129 GLU A N 1
ATOM 1036 C CA . GLU A 1 129 ? -8.891 11.133 -6.262 1 90.25 129 GLU A CA 1
ATOM 1037 C C . GLU A 1 129 ? -9.375 10.344 -5.047 1 90.25 129 GLU A C 1
ATOM 1039 O O . GLU A 1 129 ? -10.352 9.602 -5.129 1 90.25 129 GLU A O 1
ATOM 1044 N N . SER A 1 130 ? -8.68 10.477 -3.992 1 89.81 130 SER A N 1
ATOM 1045 C CA . SER A 1 130 ? -9.055 9.797 -2.758 1 89.81 130 SER A CA 1
ATOM 1046 C C . SER A 1 130 ? -10.383 10.32 -2.215 1 89.81 130 SER A C 1
ATOM 1048 O O . SER A 1 130 ? -11.211 9.547 -1.736 1 89.81 130 SER A O 1
ATOM 1050 N N . LEU A 1 131 ? -10.555 11.594 -2.348 1 81.75 131 LEU A N 1
ATOM 1051 C CA . LEU A 1 131 ? -11.789 12.234 -1.888 1 81.75 131 LEU A CA 1
ATOM 1052 C C . LEU A 1 131 ? -12.984 11.766 -2.711 1 81.75 131 LEU A C 1
ATOM 1054 O O . LEU A 1 131 ? -14.094 11.648 -2.189 1 81.75 131 LEU A O 1
ATOM 1058 N N . ALA A 1 132 ? -12.719 11.477 -3.902 1 79.38 132 ALA A N 1
ATOM 1059 C CA . ALA A 1 132 ? -13.781 11.125 -4.844 1 79.38 132 ALA A CA 1
ATOM 1060 C C . ALA A 1 132 ? -14.117 9.641 -4.762 1 79.38 132 ALA A C 1
ATOM 1062 O O . ALA A 1 132 ? -15.117 9.195 -5.324 1 79.38 132 ALA A O 1
ATOM 1063 N N . TYR A 1 133 ? -13.258 8.961 -4.109 1 77.38 133 TYR A N 1
ATOM 1064 C CA . TYR A 1 133 ? -13.445 7.512 -4.129 1 77.38 133 TYR A CA 1
ATOM 1065 C C . TYR A 1 133 ? -14.727 7.121 -3.398 1 77.38 133 TYR A C 1
ATOM 1067 O O . TYR A 1 133 ? -14.953 7.539 -2.262 1 77.38 133 TYR A O 1
ATOM 1075 N N . GLU A 1 134 ? -15.578 6.395 -3.943 1 68.06 134 GLU A N 1
ATOM 1076 C CA . GLU A 1 134 ? -16.891 6.035 -3.412 1 68.06 134 GLU A CA 1
ATOM 1077 C C . GLU A 1 134 ? -16.969 4.547 -3.096 1 68.06 134 GLU A C 1
ATOM 1079 O O . GLU A 1 134 ? -17.953 4.078 -2.527 1 68.06 134 GLU A O 1
ATOM 1084 N N . GLY A 1 135 ? -16 3.889 -3.23 1 69.81 135 GLY A N 1
ATOM 1085 C CA . GLY A 1 135 ? -16.125 2.451 -3.037 1 69.81 135 GLY A CA 1
ATOM 1086 C C . GLY A 1 135 ? -16.188 2.051 -1.575 1 69.81 135 GLY A C 1
ATOM 1087 O O . GLY A 1 135 ? -15.992 2.885 -0.688 1 69.81 135 GLY A O 1
ATOM 1088 N N . SER A 1 136 ? -16.844 0.907 -1.349 1 76 136 SER A N 1
ATOM 1089 C CA . SER A 1 136 ? -16.906 0.343 -0.005 1 76 136 SER A CA 1
ATOM 1090 C C . SER A 1 136 ? -16.281 -1.042 0.047 1 76 136 SER A C 1
ATOM 1092 O O . SER A 1 136 ? -15.844 -1.572 -0.979 1 76 136 SER A O 1
ATOM 1094 N N . GLY A 1 137 ? -16.094 -1.404 1.285 1 83.5 137 GLY A N 1
ATOM 1095 C CA . GLY A 1 137 ? -15.594 -2.76 1.468 1 83.5 137 GLY A CA 1
ATOM 1096 C C . GLY A 1 137 ? -14.117 -2.902 1.156 1 83.5 137 GLY A C 1
ATOM 1097 O O . GLY A 1 137 ? -13.344 -1.963 1.349 1 83.5 137 GLY A O 1
ATOM 1098 N N . ILE A 1 138 ? -13.766 -3.992 0.709 1 88.56 138 ILE A N 1
ATOM 1099 C CA . ILE A 1 138 ? -12.359 -4.348 0.539 1 88.56 138 ILE A CA 1
ATOM 1100 C C . ILE A 1 138 ? -11.758 -3.525 -0.597 1 88.56 138 ILE A C 1
ATOM 1102 O O . ILE A 1 138 ? -10.594 -3.111 -0.521 1 88.56 138 ILE A O 1
ATOM 1106 N N . THR A 1 139 ? -12.523 -3.309 -1.62 1 90.69 139 THR A N 1
ATOM 1107 C CA . THR A 1 139 ? -12 -2.551 -2.752 1 90.69 139 THR A CA 1
ATOM 1108 C C . THR A 1 139 ? -11.586 -1.146 -2.318 1 90.69 139 THR A C 1
ATOM 1110 O O . THR A 1 139 ? -10.523 -0.663 -2.695 1 90.69 139 THR A O 1
ATOM 1113 N N . ALA A 1 140 ? -12.445 -0.547 -1.567 1 87.75 140 ALA A N 1
ATOM 1114 C CA . ALA A 1 140 ? -12.156 0.8 -1.081 1 87.75 140 ALA A CA 1
ATOM 1115 C C . ALA A 1 140 ? -10.922 0.811 -0.187 1 87.75 140 ALA A C 1
ATOM 1117 O O . ALA A 1 140 ? -10.086 1.713 -0.282 1 87.75 140 ALA A O 1
ATOM 1118 N N . GLU A 1 141 ? -10.836 -0.128 0.62 1 88.44 141 GLU A N 1
ATOM 1119 C CA . GLU A 1 141 ? -9.703 -0.202 1.536 1 88.44 141 GLU A CA 1
ATOM 1120 C C . GLU A 1 141 ? -8.391 -0.406 0.779 1 88.44 141 GLU A C 1
ATOM 1122 O O . GLU A 1 141 ? -7.387 0.237 1.084 1 88.44 141 GLU A O 1
ATOM 1127 N N . LEU A 1 142 ? -8.422 -1.301 -0.148 1 93.56 142 LEU A N 1
ATOM 1128 C CA . LEU A 1 142 ? -7.238 -1.545 -0.967 1 93.56 142 LEU A CA 1
ATOM 1129 C C . LEU A 1 142 ? -6.863 -0.299 -1.763 1 93.56 142 LEU A C 1
ATOM 1131 O O . LEU A 1 142 ? -5.68 0.02 -1.901 1 93.56 142 LEU A O 1
ATOM 1135 N N . ALA A 1 143 ? -7.836 0.406 -2.256 1 93.44 143 ALA A N 1
ATOM 1136 C CA . ALA A 1 143 ? -7.594 1.638 -3.004 1 93.44 143 ALA A CA 1
ATOM 1137 C C . ALA A 1 143 ? -6.926 2.691 -2.125 1 93.44 143 ALA A C 1
ATOM 1139 O O . ALA A 1 143 ? -5.969 3.346 -2.549 1 93.44 143 ALA A O 1
ATOM 1140 N N . LEU A 1 144 ? -7.422 2.844 -0.958 1 91.25 144 LEU A N 1
ATOM 1141 C CA . LEU A 1 144 ? -6.867 3.844 -0.053 1 91.25 144 LEU A CA 1
ATOM 1142 C C . LEU A 1 144 ? -5.453 3.461 0.375 1 91.25 144 LEU A C 1
ATOM 1144 O O . LEU A 1 144 ? -4.582 4.328 0.503 1 91.25 144 LEU A O 1
ATOM 1148 N N . GLN A 1 145 ? -5.242 2.207 0.597 1 93.56 145 GLN A N 1
ATOM 1149 C CA . GLN A 1 145 ? -3.898 1.742 0.919 1 93.56 145 GLN A CA 1
ATOM 1150 C C . GLN A 1 145 ? -2.936 2.002 -0.235 1 93.56 145 GLN A C 1
ATOM 1152 O O . GLN A 1 145 ? -1.793 2.41 -0.016 1 93.56 145 GLN A O 1
ATOM 1157 N N . ARG A 1 146 ? -3.414 1.721 -1.399 1 95.06 146 ARG A N 1
ATOM 1158 C CA . ARG A 1 146 ? -2.615 2.045 -2.578 1 95.06 146 ARG A CA 1
ATOM 1159 C C . ARG A 1 146 ? -2.256 3.527 -2.604 1 95.06 146 ARG A C 1
ATOM 1161 O O . ARG A 1 146 ? -1.12 3.889 -2.918 1 95.06 146 ARG A O 1
ATOM 1168 N N . GLN A 1 147 ? -3.182 4.371 -2.32 1 94.81 147 GLN A N 1
ATOM 1169 C CA . GLN A 1 147 ? -2.98 5.816 -2.355 1 94.81 147 GLN A CA 1
ATOM 1170 C C . GLN A 1 147 ? -1.944 6.254 -1.322 1 94.81 147 GLN A C 1
ATOM 1172 O O . GLN A 1 147 ? -1.175 7.184 -1.562 1 94.81 147 GLN A O 1
ATOM 1177 N N . VAL A 1 148 ? -1.955 5.598 -0.19 1 95 148 VAL A N 1
ATOM 1178 C CA . VAL A 1 148 ? -0.976 5.895 0.851 1 95 148 VAL A CA 1
ATOM 1179 C C . VAL A 1 148 ? 0.436 5.695 0.304 1 95 148 VAL A C 1
ATOM 1181 O O . VAL A 1 148 ? 1.279 6.59 0.403 1 95 148 VAL A O 1
ATOM 1184 N N . TYR A 1 149 ? 0.668 4.594 -0.282 1 96.5 149 TYR A N 1
ATOM 1185 C CA . TYR A 1 149 ? 2.006 4.293 -0.78 1 96.5 149 TYR A CA 1
ATOM 1186 C C . TYR A 1 149 ? 2.328 5.129 -2.014 1 96.5 149 TYR A C 1
ATOM 1188 O O . TYR A 1 149 ? 3.48 5.508 -2.23 1 96.5 149 TYR A O 1
ATOM 1196 N N . ARG A 1 150 ? 1.329 5.398 -2.807 1 97.31 150 ARG A N 1
ATOM 1197 C CA . ARG A 1 150 ? 1.545 6.305 -3.932 1 97.31 150 ARG A CA 1
ATOM 1198 C C . ARG A 1 150 ? 1.96 7.688 -3.447 1 97.31 150 ARG A C 1
ATOM 1200 O O . ARG A 1 150 ? 2.842 8.32 -4.035 1 97.31 150 ARG A O 1
ATOM 1207 N N . PHE A 1 151 ? 1.299 8.141 -2.402 1 97.81 151 PHE A N 1
ATOM 1208 C CA . PHE A 1 151 ? 1.627 9.438 -1.827 1 97.81 151 PHE A CA 1
ATOM 1209 C C . PHE A 1 151 ? 3.076 9.469 -1.354 1 97.81 151 PHE A C 1
ATOM 1211 O O . PHE A 1 151 ? 3.812 10.414 -1.659 1 97.81 151 PHE A O 1
ATOM 1218 N N . LEU A 1 152 ? 3.465 8.508 -0.638 1 97.31 152 LEU A N 1
ATOM 1219 C CA . LEU A 1 152 ? 4.824 8.43 -0.112 1 97.31 152 LEU A CA 1
ATOM 1220 C C . LEU A 1 152 ? 5.836 8.273 -1.243 1 97.31 152 LEU A C 1
ATOM 1222 O O . LEU A 1 152 ? 6.93 8.844 -1.182 1 97.31 152 LEU A O 1
ATOM 1226 N N . GLU A 1 153 ? 5.508 7.508 -2.238 1 95.88 153 GLU A N 1
ATOM 1227 C CA . GLU A 1 153 ? 6.359 7.363 -3.416 1 95.88 153 GLU A CA 1
ATOM 1228 C C . GLU A 1 153 ? 6.586 8.703 -4.102 1 95.88 153 GLU A C 1
ATOM 1230 O O . GLU A 1 153 ? 7.715 9.047 -4.453 1 95.88 153 GLU A O 1
ATOM 1235 N N . LEU A 1 154 ? 5.508 9.438 -4.332 1 96.69 154 LEU A N 1
ATOM 1236 C CA . LEU A 1 154 ? 5.594 10.758 -4.938 1 96.69 154 LEU A CA 1
ATOM 1237 C C . LEU A 1 154 ? 6.484 11.68 -4.109 1 96.69 154 LEU A C 1
ATOM 1239 O O . LEU A 1 154 ? 7.297 12.43 -4.66 1 96.69 154 LEU A O 1
ATOM 1243 N N . LEU A 1 155 ? 6.254 11.609 -2.793 1 96.31 155 LEU A N 1
ATOM 1244 C CA . LEU A 1 155 ? 7.09 12.414 -1.911 1 96.31 155 LEU A CA 1
ATOM 1245 C C . LEU A 1 155 ? 8.562 12.094 -2.117 1 96.31 155 LEU A C 1
ATOM 1247 O O . LEU A 1 155 ? 9.391 13 -2.262 1 96.31 155 LEU A O 1
ATOM 1251 N N . SER A 1 156 ? 8.914 10.883 -2.176 1 94.69 156 SER A N 1
ATOM 1252 C CA . SER A 1 156 ? 10.297 10.438 -2.365 1 94.69 156 SER A CA 1
ATOM 1253 C C . SER A 1 156 ? 10.844 10.898 -3.713 1 94.69 156 SER A C 1
ATOM 1255 O O . SER A 1 156 ? 12.031 11.203 -3.836 1 94.69 156 SER A O 1
ATOM 1257 N N . GLN A 1 157 ? 10 10.945 -4.703 1 93.88 157 GLN A N 1
ATOM 1258 C CA . GLN A 1 157 ? 10.406 11.281 -6.062 1 93.88 157 GLN A CA 1
ATOM 1259 C C . GLN A 1 157 ? 10.562 12.789 -6.234 1 93.88 157 GLN A C 1
ATOM 1261 O O . GLN A 1 157 ? 11.391 13.25 -7.027 1 93.88 157 GLN A O 1
ATOM 1266 N N . ARG A 1 158 ? 9.805 13.555 -5.516 1 95.06 158 ARG A N 1
ATOM 1267 C CA . ARG A 1 158 ? 9.672 14.977 -5.828 1 95.06 158 ARG A CA 1
ATOM 1268 C C . ARG A 1 158 ? 10.375 15.836 -4.789 1 95.06 158 ARG A C 1
ATOM 1270 O O . ARG A 1 158 ? 10.516 17.047 -4.965 1 95.06 158 ARG A O 1
ATOM 1277 N N . LEU A 1 159 ? 10.805 15.219 -3.662 1 93.62 159 LEU A N 1
ATOM 1278 C CA . LEU A 1 159 ? 11.539 15.969 -2.652 1 93.62 159 LEU A CA 1
ATOM 1279 C C . LEU A 1 159 ? 12.828 16.547 -3.232 1 93.62 159 LEU A C 1
ATOM 1281 O O . LEU A 1 159 ? 13.602 15.828 -3.869 1 93.62 159 LEU A O 1
ATOM 1285 N N . LYS A 1 160 ? 13.023 17.844 -2.998 1 89.19 160 LYS A N 1
ATOM 1286 C CA . LYS A 1 160 ? 14.273 18.484 -3.404 1 89.19 160 LYS A CA 1
ATOM 1287 C C . LYS A 1 160 ? 15.391 18.156 -2.414 1 89.19 160 LYS A C 1
ATOM 1289 O O . LYS A 1 160 ? 15.211 18.297 -1.203 1 89.19 160 LYS A O 1
ATOM 1294 N N . GLN A 1 161 ? 16.422 17.453 -2.691 1 70.56 161 GLN A N 1
ATOM 1295 C CA . GLN A 1 161 ? 17.516 17.031 -1.827 1 70.56 161 GLN A CA 1
ATOM 1296 C C . GLN A 1 161 ? 18.234 18.219 -1.207 1 70.56 161 GLN A C 1
ATOM 1298 O O . GLN A 1 161 ? 18.703 18.156 -0.07 1 70.56 161 GLN A O 1
ATOM 1303 N N . THR A 1 162 ? 18.562 19.234 -1.919 1 59.38 162 THR A N 1
ATOM 1304 C CA . THR A 1 162 ? 19.406 20.312 -1.427 1 59.38 162 THR A CA 1
ATOM 1305 C C . THR A 1 162 ? 18.688 21.125 -0.352 1 59.38 162 THR A C 1
ATOM 1307 O O . THR A 1 162 ? 19.297 21.594 0.606 1 59.38 162 THR A O 1
ATOM 1310 N N . SER A 1 163 ? 17.469 21.562 -0.541 1 54.53 163 SER A N 1
ATOM 1311 C CA . SER A 1 163 ? 16.844 22.75 0.013 1 54.53 163 SER A CA 1
ATOM 1312 C C . SER A 1 163 ? 16.047 22.422 1.274 1 54.53 163 SER A C 1
ATOM 1314 O O . SER A 1 163 ? 15.125 23.156 1.642 1 54.53 163 SER A O 1
ATOM 1316 N N . LEU A 1 164 ? 16.297 21.281 1.826 1 54.81 164 LEU A N 1
ATOM 1317 C CA . LEU A 1 164 ? 15.383 21.047 2.928 1 54.81 164 LEU A CA 1
ATOM 1318 C C . LEU A 1 164 ? 15.406 22.188 3.928 1 54.81 164 LEU A C 1
ATOM 1320 O O . LEU A 1 164 ? 14.656 22.188 4.902 1 54.81 164 LEU A O 1
ATOM 1324 N N . ILE A 1 165 ? 16.531 23.062 3.875 1 52.5 165 ILE A N 1
ATOM 1325 C CA . ILE A 1 165 ? 16.688 23.984 5 1 52.5 165 ILE A CA 1
ATOM 1326 C C . ILE A 1 165 ? 15.859 25.25 4.754 1 52.5 165 ILE A C 1
ATOM 1328 O O . ILE A 1 165 ? 16.25 26.109 3.969 1 52.5 165 ILE A O 1
ATOM 1332 N N . THR A 1 166 ? 14.617 25.078 4.668 1 56.94 166 THR A N 1
ATOM 1333 C CA . THR A 1 166 ? 13.953 26.359 4.828 1 56.94 166 THR A CA 1
ATOM 1334 C C . THR A 1 166 ? 14.359 27.016 6.152 1 56.94 166 THR A C 1
ATOM 1336 O O . THR A 1 166 ? 14.391 26.344 7.188 1 56.94 166 THR A O 1
ATOM 1339 N N . GLU A 1 167 ? 15.016 28.172 6.059 1 58.47 167 GLU A N 1
ATOM 1340 C CA . GLU A 1 167 ? 15.453 28.906 7.238 1 58.47 167 GLU A CA 1
ATOM 1341 C C . GLU A 1 167 ? 14.375 28.922 8.32 1 58.47 167 GLU A C 1
ATOM 1343 O O . GLU A 1 167 ? 13.219 29.25 8.047 1 58.47 167 GLU A O 1
ATOM 1348 N N . SER A 1 168 ? 14.508 28 9.227 1 63.56 168 SER A N 1
ATOM 1349 C CA . SER A 1 168 ? 13.656 28.062 10.406 1 63.56 168 SER A CA 1
ATOM 1350 C C . SER A 1 168 ? 14.133 29.156 11.367 1 63.56 168 SER A C 1
ATOM 1352 O O . SER A 1 168 ? 15.312 29.5 11.398 1 63.56 168 SER A O 1
ATOM 1354 N N . ARG A 1 169 ? 13.258 30.156 11.688 1 71.56 169 ARG A N 1
ATOM 1355 C CA . ARG A 1 169 ? 13.578 31.062 12.773 1 71.56 169 ARG A CA 1
ATOM 1356 C C . ARG A 1 169 ? 13.094 30.516 14.109 1 71.56 169 ARG A C 1
ATOM 1358 O O . ARG A 1 169 ? 12.125 29.766 14.164 1 71.56 169 ARG A O 1
ATOM 1365 N N . ARG A 1 170 ? 13.93 30.875 15.047 1 68.94 170 ARG A N 1
ATOM 1366 C CA . ARG A 1 170 ? 13.531 30.453 16.391 1 68.94 170 ARG A CA 1
ATOM 1367 C C . ARG A 1 170 ? 12.359 31.281 16.906 1 68.94 170 ARG A C 1
ATOM 1369 O O . ARG A 1 170 ? 12.352 32.5 16.781 1 68.94 170 ARG A O 1
ATOM 1376 N N . VAL A 1 171 ? 11.266 30.75 17.219 1 72.06 171 VAL A N 1
ATOM 1377 C CA . VAL A 1 171 ? 10.141 31.406 17.875 1 72.06 171 VAL A CA 1
ATOM 1378 C C . VAL A 1 171 ? 10.57 31.922 19.25 1 72.06 171 VAL A C 1
ATOM 1380 O O . VAL A 1 171 ? 11.406 31.312 19.922 1 72.06 171 VAL A O 1
ATOM 1383 N N . ASN A 1 172 ? 9.992 33.188 19.578 1 80.69 172 ASN A N 1
ATOM 1384 C CA . ASN A 1 172 ? 10.242 33.688 20.938 1 80.69 172 ASN A CA 1
ATOM 1385 C C . ASN A 1 172 ? 9.906 32.625 21.984 1 80.69 172 ASN A C 1
ATOM 1387 O O . ASN A 1 172 ? 8.82 32.031 21.953 1 80.69 172 ASN A O 1
ATOM 1391 N N . PRO A 1 173 ? 10.75 32.344 22.781 1 83.38 173 PRO A N 1
ATOM 1392 C CA . PRO A 1 173 ? 10.555 31.266 23.781 1 83.38 173 PRO A CA 1
ATOM 1393 C C . PRO A 1 173 ? 9.305 31.469 24.625 1 83.38 173 PRO A C 1
ATOM 1395 O O . PRO A 1 173 ? 8.641 30.5 25 1 83.38 173 PRO A O 1
ATOM 1398 N N . TYR A 1 174 ? 9.023 32.688 24.922 1 87.81 174 TYR A N 1
ATOM 1399 C CA . TYR A 1 174 ? 7.836 32.969 25.734 1 87.81 174 TYR A CA 1
ATOM 1400 C C . TYR A 1 174 ? 6.562 32.656 24.969 1 87.81 174 TYR A C 1
ATOM 1402 O O . TYR A 1 174 ? 5.621 32.094 25.531 1 87.81 174 TYR A O 1
ATOM 1410 N N . VAL A 1 175 ? 6.547 33 23.75 1 85.94 175 VAL A N 1
ATOM 1411 C CA . VAL A 1 175 ? 5.383 32.688 22.922 1 85.94 175 VAL A CA 1
ATOM 1412 C C . VAL A 1 175 ? 5.227 31.188 22.766 1 85.94 175 VAL A C 1
ATOM 1414 O O . VAL A 1 175 ? 4.113 30.672 22.844 1 85.94 175 VAL A O 1
ATOM 1417 N N . GLN A 1 176 ? 6.348 30.531 22.609 1 80.31 176 GLN A N 1
ATOM 1418 C CA . GLN A 1 176 ? 6.316 29.078 22.531 1 80.31 176 GLN A CA 1
ATOM 1419 C C . GLN A 1 176 ? 5.715 28.469 23.797 1 80.31 176 GLN A C 1
ATOM 1421 O O . GLN A 1 176 ? 4.91 27.547 23.719 1 80.31 176 GLN A O 1
ATOM 1426 N N . GLN A 1 177 ? 6.113 28.938 24.844 1 84.31 177 GLN A N 1
ATOM 1427 C CA . GLN A 1 177 ? 5.602 28.438 26.125 1 84.31 177 GLN A CA 1
ATOM 1428 C C . GLN A 1 177 ? 4.105 28.703 26.25 1 84.31 177 GLN A C 1
ATOM 1430 O O . GLN A 1 177 ? 3.363 27.859 26.766 1 84.31 177 GLN A O 1
ATOM 1435 N N . VAL A 1 178 ? 3.678 29.859 25.828 1 86.69 178 VAL A N 1
ATOM 1436 C CA . VAL A 1 178 ? 2.254 30.188 25.859 1 86.69 178 VAL A CA 1
ATOM 1437 C C . VAL A 1 178 ? 1.475 29.203 25 1 86.69 178 VAL A C 1
ATOM 1439 O O . VAL A 1 178 ? 0.436 28.688 25.422 1 86.69 178 VAL A O 1
ATOM 1442 N N . LEU A 1 179 ? 1.982 28.984 23.844 1 79.69 179 LEU A N 1
ATOM 1443 C CA . LEU A 1 179 ? 1.334 28.062 22.922 1 79.69 179 LEU A CA 1
ATOM 1444 C C . LEU A 1 179 ? 1.225 26.672 23.547 1 79.69 179 LEU A C 1
ATOM 1446 O O . LEU A 1 179 ? 0.183 26.016 23.438 1 79.69 179 LEU A O 1
ATOM 1450 N N . GLU A 1 180 ? 2.236 26.266 24.219 1 76.56 180 GLU A N 1
ATOM 1451 C CA . GLU A 1 180 ? 2.25 24.953 24.875 1 76.56 180 GLU A CA 1
ATOM 1452 C C . GLU A 1 180 ? 1.258 24.906 26.031 1 76.56 180 GLU A C 1
ATOM 1454 O O . GLU A 1 180 ? 0.545 23.922 26.203 1 76.56 180 GLU A O 1
ATOM 1459 N N . LEU A 1 181 ? 1.278 25.953 26.781 1 82.12 181 LEU A N 1
ATOM 1460 C CA . LEU A 1 181 ? 0.373 26.031 27.922 1 82.12 181 LEU A CA 1
ATOM 1461 C C . LEU A 1 181 ? -1.081 26 27.453 1 82.12 181 LEU A C 1
ATOM 1463 O O . LEU A 1 181 ? -1.916 25.328 28.062 1 82.12 181 LEU A O 1
ATOM 1467 N N . LEU A 1 182 ? -1.333 26.719 26.422 1 81.19 182 LEU A N 1
ATOM 1468 C CA . LEU A 1 182 ? -2.693 26.766 25.891 1 81.19 182 LEU A CA 1
ATOM 1469 C C . LEU A 1 182 ? -3.121 25.406 25.359 1 81.19 182 LEU A C 1
ATOM 1471 O O . LEU A 1 182 ? -4.27 25 25.547 1 81.19 182 LEU A O 1
ATOM 1475 N N . SER A 1 183 ? -2.229 24.75 24.797 1 74.12 183 SER A N 1
ATOM 1476 C CA . SER A 1 183 ? -2.527 23.453 24.203 1 74.12 183 SER A CA 1
ATOM 1477 C C . SER A 1 183 ? -2.736 22.391 25.281 1 74.12 183 SER A C 1
ATOM 1479 O O . SER A 1 183 ? -3.607 21.531 25.141 1 74.12 183 SER A O 1
ATOM 1481 N N . SER A 1 184 ? -1.935 22.484 26.25 1 74.06 184 SER A N 1
ATOM 1482 C CA . SER A 1 184 ? -1.965 21.453 27.297 1 74.06 184 SER A CA 1
ATOM 1483 C C . SER A 1 184 ? -3.088 21.703 28.297 1 74.06 184 SER A C 1
ATOM 1485 O O . SER A 1 184 ? -3.535 20.781 28.984 1 74.06 184 SER A O 1
ATOM 1487 N N . HIS A 1 185 ? -3.566 22.891 28.344 1 75 185 HIS A N 1
ATOM 1488 C CA . HIS A 1 185 ? -4.547 23.266 29.359 1 75 185 HIS A CA 1
ATOM 1489 C C . HIS A 1 185 ? -5.82 23.812 28.719 1 75 185 HIS A C 1
ATOM 1491 O O . HIS A 1 185 ? -6.445 24.719 29.266 1 75 185 HIS A O 1
ATOM 1497 N N . LEU A 1 186 ? -6.148 23.266 27.609 1 72 186 LEU A N 1
ATOM 1498 C CA . LEU A 1 186 ? -7.234 23.828 26.812 1 72 186 LEU A CA 1
ATOM 1499 C C . LEU A 1 186 ? -8.531 23.875 27.609 1 72 186 LEU A C 1
ATOM 1501 O O . LEU A 1 186 ? -9.242 24.875 27.594 1 72 186 LEU A O 1
ATOM 1505 N N . PRO A 1 187 ? -8.758 22.781 28.328 1 72.31 187 PRO A N 1
ATOM 1506 C CA . PRO A 1 187 ? -10.023 22.844 29.062 1 72.31 187 PRO A CA 1
ATOM 1507 C C . PRO A 1 187 ? -10.047 23.953 30.125 1 72.31 187 PRO A C 1
ATOM 1509 O O . PRO A 1 187 ? -11.109 24.469 30.469 1 72.31 187 PRO A O 1
ATOM 1512 N N . GLU A 1 188 ? -8.797 24.281 30.469 1 75.62 188 GLU A N 1
ATOM 1513 C CA . GLU A 1 188 ? -8.688 25.344 31.469 1 75.62 188 GLU A CA 1
ATOM 1514 C C . GLU A 1 188 ? -8.562 26.703 30.812 1 75.62 188 GLU A C 1
ATOM 1516 O O . GLU A 1 188 ? -8 26.828 29.719 1 75.62 188 GLU A O 1
ATOM 1521 N N . SER A 1 189 ? -9.531 27.641 30.734 1 75.19 189 SER A N 1
ATOM 1522 C CA . SER A 1 189 ? -9.516 29 30.203 1 75.19 189 SER A CA 1
ATOM 1523 C C . SER A 1 189 ? -8.477 29.859 30.922 1 75.19 189 SER A C 1
ATOM 1525 O O . SER A 1 189 ? -8.828 30.719 31.719 1 75.19 189 SER A O 1
ATOM 1527 N N . LEU A 1 190 ? -7.152 29.609 30.469 1 82.69 190 LEU A N 1
ATOM 1528 C CA . LEU A 1 190 ? -6.125 30.453 31.094 1 82.69 190 LEU A CA 1
ATOM 1529 C C . LEU A 1 190 ? -6.203 31.875 30.578 1 82.69 190 LEU A C 1
ATOM 1531 O O . LEU A 1 190 ? -6.23 32.125 29.359 1 82.69 190 LEU A O 1
ATOM 1535 N N . SER A 1 191 ? -6.281 32.781 31.578 1 87.94 191 SER A N 1
ATOM 1536 C CA . SER A 1 191 ? -6.289 34.188 31.203 1 87.94 191 SER A CA 1
ATOM 1537 C C . SER A 1 191 ? -4.887 34.688 30.859 1 87.94 191 SER A C 1
ATOM 1539 O O . SER A 1 191 ? -3.898 34 31.172 1 87.94 191 SER A O 1
ATOM 1541 N N . VAL A 1 192 ? -4.898 35.781 30.203 1 92.25 192 VAL A N 1
ATOM 1542 C CA . VAL A 1 192 ? -3.623 36.406 29.891 1 92.25 192 VAL A CA 1
ATOM 1543 C C . VAL A 1 192 ? -2.844 36.688 31.172 1 92.25 192 VAL A C 1
ATOM 1545 O O . VAL A 1 192 ? -1.624 36.5 31.219 1 92.25 192 VAL A O 1
ATOM 1548 N N . GLN A 1 193 ? -3.564 37.094 32.188 1 93.12 193 GLN A N 1
ATOM 1549 C CA . GLN A 1 193 ? -2.943 37.375 33.469 1 93.12 193 GLN A CA 1
ATOM 1550 C C . GLN A 1 193 ? -2.295 36.125 34.062 1 93.12 193 GLN A C 1
ATOM 1552 O O . GLN A 1 193 ? -1.169 36.156 34.531 1 93.12 193 GLN A O 1
ATOM 1557 N N . GLU A 1 194 ? -2.98 35.062 34 1 92.75 194 GLU A N 1
ATOM 1558 C CA . GLU A 1 194 ? -2.469 33.812 34.531 1 92.75 194 GLU A CA 1
ATOM 1559 C C . GLU A 1 194 ? -1.244 33.344 33.75 1 92.75 194 GLU A C 1
ATOM 1561 O O . GLU A 1 194 ? -0.27 32.875 34.344 1 92.75 194 GLU A O 1
ATOM 1566 N N . LEU A 1 195 ? -1.346 33.438 32.469 1 93.38 195 LEU A N 1
ATOM 1567 C CA . LEU A 1 195 ? -0.23 33.062 31.594 1 93.38 195 LEU A CA 1
ATOM 1568 C C . LEU A 1 195 ? 0.997 33.906 31.875 1 93.38 195 LEU A C 1
ATOM 1570 O O . LEU A 1 195 ? 2.111 33.406 31.984 1 93.38 195 LEU A O 1
ATOM 1574 N N . ALA A 1 196 ? 0.771 35.188 32 1 94.44 196 ALA A N 1
ATOM 1575 C CA . ALA A 1 196 ? 1.854 36.125 32.312 1 94.44 196 ALA A CA 1
ATOM 1576 C C . ALA A 1 196 ? 2.508 35.812 33.656 1 94.44 196 ALA A C 1
ATOM 1578 O O . ALA A 1 196 ? 3.734 35.844 33.781 1 94.44 196 ALA A O 1
ATOM 1579 N N . GLN A 1 197 ? 1.692 35.5 34.594 1 93.31 197 GLN A N 1
ATOM 1580 C CA . GLN A 1 197 ? 2.199 35.125 35.938 1 93.31 197 GLN A CA 1
ATOM 1581 C C . GLN A 1 197 ? 3.074 33.875 35.875 1 93.31 197 GLN A C 1
ATOM 1583 O O . GLN A 1 197 ? 4.148 33.844 36.469 1 93.31 197 GLN A O 1
ATOM 1588 N N . LYS A 1 198 ? 2.613 32.969 35.125 1 91.94 198 LYS A N 1
ATOM 1589 C CA . LYS A 1 198 ? 3.352 31.703 34.969 1 91.94 198 LYS A CA 1
ATOM 1590 C C . LYS A 1 198 ? 4.707 31.938 34.312 1 91.94 198 LYS A C 1
ATOM 1592 O O . LYS A 1 198 ? 5.645 31.156 34.531 1 91.94 198 LYS A O 1
ATOM 1597 N N . LEU A 1 199 ? 4.75 32.875 33.5 1 92.62 199 LEU A N 1
ATOM 1598 C CA . LEU A 1 199 ? 5.965 33.125 32.75 1 92.62 199 LEU A CA 1
ATOM 1599 C C . LEU A 1 199 ? 6.754 34.281 33.344 1 92.62 199 LEU A C 1
ATOM 1601 O O . LEU A 1 199 ? 7.797 34.688 32.812 1 92.62 199 LEU A O 1
ATOM 1605 N N . ALA A 1 200 ? 6.23 34.875 34.406 1 94.06 200 ALA A N 1
ATOM 1606 C CA . ALA A 1 200 ? 6.852 36 35.125 1 94.06 200 ALA A CA 1
ATOM 1607 C C . ALA A 1 200 ? 7.02 37.188 34.188 1 94.06 200 ALA A C 1
ATOM 1609 O O . ALA A 1 200 ? 8.094 37.812 34.125 1 94.06 200 ALA A O 1
ATOM 1610 N N . LEU A 1 201 ? 5.957 37.438 33.438 1 94.25 201 LEU A N 1
ATOM 1611 C CA . LEU A 1 201 ? 5.93 38.594 32.531 1 94.25 201 LEU A CA 1
ATOM 1612 C C . LEU A 1 201 ? 4.75 39.5 32.844 1 94.25 201 LEU A C 1
ATOM 1614 O O . LEU A 1 201 ? 3.801 39.094 33.531 1 94.25 201 LEU A O 1
ATOM 1618 N N . HIS A 1 202 ? 4.879 40.719 32.406 1 94.44 202 HIS A N 1
ATOM 1619 C CA . HIS A 1 202 ? 3.719 41.594 32.469 1 94.44 202 HIS A CA 1
ATOM 1620 C C . HIS A 1 202 ? 2.689 41.219 31.406 1 94.44 202 HIS A C 1
ATOM 1622 O O . HIS A 1 202 ? 3.049 40.906 30.281 1 94.44 202 HIS A O 1
ATOM 1628 N N . PRO A 1 203 ? 1.445 41.312 31.797 1 94.75 203 PRO A N 1
ATOM 1629 C CA . PRO A 1 203 ? 0.393 40.906 30.875 1 94.75 203 PRO A CA 1
ATOM 1630 C C . PRO A 1 203 ? 0.392 41.688 29.578 1 94.75 203 PRO A C 1
ATOM 1632 O O . PRO A 1 203 ? 0.193 41.125 28.5 1 94.75 203 PRO A O 1
ATOM 1635 N N . SER A 1 204 ? 0.646 42.938 29.672 1 94.75 204 SER A N 1
ATOM 1636 C CA . SER A 1 204 ? 0.641 43.781 28.484 1 94.75 204 SER A CA 1
ATOM 1637 C C . SER A 1 204 ? 1.792 43.438 27.547 1 94.75 204 SER A C 1
ATOM 1639 O O . SER A 1 204 ? 1.633 43.469 26.328 1 94.75 204 SER A O 1
ATOM 1641 N N . TYR A 1 205 ? 2.896 43.188 28.141 1 93.62 205 TYR A N 1
ATOM 1642 C CA . TYR A 1 205 ? 4.059 42.781 27.344 1 93.62 205 TYR A CA 1
ATOM 1643 C C . TYR A 1 205 ? 3.828 41.438 26.672 1 93.62 205 TYR A C 1
ATOM 1645 O O . TYR A 1 205 ? 4.105 41.281 25.484 1 93.62 205 TYR A O 1
ATOM 1653 N N . LEU A 1 206 ? 3.314 40.5 27.422 1 94.75 206 LEU A N 1
ATOM 1654 C CA . LEU A 1 206 ? 3.029 39.188 26.875 1 94.75 206 LEU A CA 1
ATOM 1655 C C . LEU A 1 206 ? 2.029 39.281 25.734 1 94.75 206 LEU A C 1
ATOM 1657 O O . LEU A 1 206 ? 2.199 38.625 24.703 1 94.75 206 LEU A O 1
ATOM 1661 N N . SER A 1 207 ? 1.002 40.062 25.938 1 94.69 207 SER A N 1
ATOM 1662 C CA . SER A 1 207 ? -0.035 40.219 24.922 1 94.69 207 SER A CA 1
ATOM 1663 C C . SER A 1 207 ? 0.54 40.781 23.641 1 94.69 207 SER A C 1
ATOM 1665 O O . SER A 1 207 ? 0.213 40.312 22.547 1 94.69 207 SER A O 1
ATOM 1667 N N . ARG A 1 208 ? 1.394 41.781 23.766 1 93.19 208 ARG A N 1
ATOM 1668 C CA . ARG A 1 208 ? 2.012 42.406 22.594 1 93.19 208 ARG A CA 1
ATOM 1669 C C . ARG A 1 208 ? 2.941 41.438 21.875 1 93.19 208 ARG A C 1
ATOM 1671 O O . ARG A 1 208 ? 2.902 41.312 20.656 1 93.19 208 ARG A O 1
ATOM 1678 N N . LEU A 1 209 ? 3.734 40.781 22.656 1 91.62 209 LEU A N 1
ATOM 1679 C CA . LEU A 1 209 ? 4.68 39.812 22.125 1 91.62 209 LEU A CA 1
ATOM 1680 C C . LEU A 1 209 ? 3.957 38.719 21.344 1 91.62 209 LEU A C 1
ATOM 1682 O O . LEU A 1 209 ? 4.383 38.344 20.25 1 91.62 209 LEU A O 1
ATOM 1686 N N . PHE A 1 210 ? 2.926 38.25 21.969 1 91.38 210 PHE A N 1
ATOM 1687 C CA . PHE A 1 210 ? 2.156 37.188 21.344 1 91.38 210 PHE A CA 1
ATOM 1688 C C . PHE A 1 210 ? 1.504 37.656 20.047 1 91.38 210 PHE A C 1
ATOM 1690 O O . PHE A 1 210 ? 1.586 37 19.016 1 91.38 210 PHE A O 1
ATOM 1697 N N . LYS A 1 211 ? 0.905 38.75 20.094 1 89.62 211 LYS A N 1
ATOM 1698 C CA . LYS A 1 211 ? 0.232 39.312 18.922 1 89.62 211 LYS A CA 1
ATOM 1699 C C . LYS A 1 211 ? 1.221 39.562 17.781 1 89.62 211 LYS A C 1
ATOM 1701 O O . LYS A 1 211 ? 0.918 39.281 16.625 1 89.62 211 LYS A O 1
ATOM 1706 N N . ASP A 1 212 ? 2.367 40.062 18.109 1 85.94 212 ASP A N 1
ATOM 1707 C CA . ASP A 1 212 ? 3.396 40.344 17.109 1 85.94 212 ASP A CA 1
ATOM 1708 C C . ASP A 1 212 ? 3.877 39.062 16.422 1 85.94 212 ASP A C 1
ATOM 1710 O O . ASP A 1 212 ? 4.141 39.062 15.227 1 85.94 212 ASP A O 1
ATOM 1714 N N . GLU A 1 213 ? 3.961 38.062 17.234 1 79.69 213 GLU A N 1
ATOM 1715 C CA . GLU A 1 213 ? 4.523 36.812 16.734 1 79.69 213 GLU A CA 1
ATOM 1716 C C . GLU A 1 213 ? 3.459 35.969 16.031 1 79.69 213 GLU A C 1
ATOM 1718 O O . GLU A 1 213 ? 3.727 35.344 15.008 1 79.69 213 GLU A O 1
ATOM 1723 N N . VAL A 1 214 ? 2.262 35.938 16.641 1 78.44 214 VAL A N 1
ATOM 1724 C CA . VAL A 1 214 ? 1.225 35 16.203 1 78.44 214 VAL A CA 1
ATOM 1725 C C . VAL A 1 214 ? 0.241 35.719 15.281 1 78.44 214 VAL A C 1
ATOM 1727 O O . VAL A 1 214 ? -0.436 35.094 14.461 1 78.44 214 VAL A O 1
ATOM 1730 N N . GLY A 1 215 ? 0.133 37.031 15.453 1 77.81 215 GLY A N 1
ATOM 1731 C CA . GLY A 1 215 ? -0.729 37.844 14.594 1 77.81 215 GLY A CA 1
ATOM 1732 C C . GLY A 1 215 ? -2.117 38.062 15.172 1 77.81 215 GLY A C 1
ATOM 1733 O O . GLY A 1 215 ? -2.912 38.812 14.625 1 77.81 215 GLY A O 1
ATOM 1734 N N . LYS A 1 216 ? -2.434 37.375 16.234 1 81.62 216 LYS A N 1
ATOM 1735 C CA . LYS A 1 216 ? -3.701 37.594 16.938 1 81.62 216 LYS A CA 1
ATOM 1736 C C . LYS A 1 216 ? -3.508 37.531 18.453 1 81.62 216 LYS A C 1
ATOM 1738 O O . LYS A 1 216 ? -2.465 37.062 18.938 1 81.62 216 LYS A O 1
ATOM 1743 N N . GLY A 1 217 ? -4.48 38.062 19.156 1 88.69 217 GLY A N 1
ATOM 1744 C CA . GLY A 1 217 ? -4.391 38.062 20.609 1 88.69 217 GLY A CA 1
ATOM 1745 C C . GLY A 1 217 ? -4.516 36.656 21.219 1 88.69 217 GLY A C 1
ATOM 1746 O O . GLY A 1 217 ? -5.02 35.75 20.578 1 88.69 217 GLY A O 1
ATOM 1747 N N . ILE A 1 218 ? -4.125 36.562 22.469 1 89.5 218 ILE A N 1
ATOM 1748 C CA . ILE A 1 218 ? -4.09 35.281 23.188 1 89.5 218 ILE A CA 1
ATOM 1749 C C . ILE A 1 218 ? -5.504 34.719 23.312 1 89.5 218 ILE A C 1
ATOM 1751 O O . ILE A 1 218 ? -5.734 33.531 23.078 1 89.5 218 ILE A O 1
ATOM 1755 N N . LYS A 1 219 ? -6.449 35.594 23.656 1 87.88 219 LYS A N 1
ATOM 1756 C CA . LYS A 1 219 ? -7.832 35.156 23.844 1 87.88 219 LYS A CA 1
ATOM 1757 C C . LYS A 1 219 ? -8.422 34.625 22.531 1 87.88 219 LYS A C 1
ATOM 1759 O O . LYS A 1 219 ? -9.078 33.562 22.516 1 87.88 219 LYS A O 1
ATOM 1764 N N . GLU A 1 220 ? -8.234 35.406 21.531 1 86.5 220 GLU A N 1
ATOM 1765 C CA . GLU A 1 220 ? -8.727 35 20.219 1 86.5 220 GLU A CA 1
ATOM 1766 C C . GLU A 1 220 ? -8.094 33.688 19.766 1 86.5 220 GLU A C 1
ATOM 1768 O O . GLU A 1 220 ? -8.781 32.812 19.234 1 86.5 220 GLU A O 1
ATOM 1773 N N . TYR A 1 221 ? -6.82 33.594 20.016 1 82.94 221 TYR A N 1
ATOM 1774 C CA . TYR A 1 221 ? -6.098 32.406 19.656 1 82.94 221 TYR A CA 1
ATOM 1775 C C . TYR A 1 221 ? -6.625 31.188 20.422 1 82.94 221 TYR A C 1
ATOM 1777 O O . TYR A 1 221 ? -6.809 30.109 19.859 1 82.94 221 TYR A O 1
ATOM 1785 N N . SER A 1 222 ? -6.789 31.391 21.688 1 84.69 222 SER A N 1
ATOM 1786 C CA . SER A 1 222 ? -7.305 30.312 22.547 1 84.69 222 SER A CA 1
ATOM 1787 C C . SER A 1 222 ? -8.656 29.812 22.047 1 84.69 222 SER A C 1
ATOM 1789 O O . SER A 1 222 ? -8.914 28.609 22.047 1 84.69 222 SER A O 1
ATOM 1791 N N . ASN A 1 223 ? -9.469 30.703 21.656 1 84.06 223 ASN A N 1
ATOM 1792 C CA . ASN A 1 223 ? -10.781 30.328 21.156 1 84.06 223 ASN A CA 1
ATOM 1793 C C . ASN A 1 223 ? -10.68 29.547 19.844 1 84.06 223 ASN A C 1
ATOM 1795 O O . ASN A 1 223 ? -11.398 28.562 19.641 1 84.06 223 ASN A O 1
ATOM 1799 N N . ASP A 1 224 ? -9.844 30.016 19.016 1 79.5 224 ASP A N 1
ATOM 1800 C CA . ASP A 1 224 ? -9.617 29.312 17.75 1 79.5 224 ASP A CA 1
ATOM 1801 C C . ASP A 1 224 ? -9.125 27.891 18.016 1 79.5 224 ASP A C 1
ATOM 1803 O O . ASP A 1 224 ? -9.547 26.953 17.328 1 79.5 224 ASP A O 1
ATOM 1807 N N . LEU A 1 225 ? -8.266 27.766 18.906 1 79.06 225 LEU A N 1
ATOM 1808 C CA . LEU A 1 225 ? -7.715 26.469 19.281 1 79.06 225 LEU A CA 1
ATOM 1809 C C . LEU A 1 225 ? -8.82 25.516 19.719 1 79.06 225 LEU A C 1
ATOM 1811 O O . LEU A 1 225 ? -8.836 24.359 19.328 1 79.06 225 LEU A O 1
ATOM 1815 N N . ARG A 1 226 ? -9.695 26.016 20.5 1 83.19 226 ARG A N 1
ATOM 1816 C CA . ARG A 1 226 ? -10.812 25.219 21 1 83.19 226 ARG A CA 1
ATOM 1817 C C . ARG A 1 226 ? -11.688 24.734 19.844 1 83.19 226 ARG A C 1
ATOM 1819 O O . ARG A 1 226 ? -12.078 23.562 19.797 1 83.19 226 ARG A O 1
ATOM 1826 N N . LEU A 1 227 ? -11.922 25.609 18.984 1 82.31 227 LEU A N 1
ATOM 1827 C CA . LEU A 1 227 ? -12.805 25.297 17.875 1 82.31 227 LEU A CA 1
ATOM 1828 C C . LEU A 1 227 ? -12.148 24.297 16.922 1 82.31 227 LEU A C 1
ATOM 1830 O O . LEU A 1 227 ? -12.812 23.406 16.406 1 82.31 227 LEU A O 1
ATOM 1834 N N . ASN A 1 228 ? -10.898 24.516 16.734 1 73 228 ASN A N 1
ATOM 1835 C CA . ASN A 1 228 ? -10.156 23.578 15.875 1 73 228 ASN A CA 1
ATOM 1836 C C . ASN A 1 228 ? -10.117 22.188 16.469 1 73 228 ASN A C 1
ATOM 1838 O O . ASN A 1 228 ? -10.328 21.188 15.766 1 73 228 ASN A O 1
ATOM 1842 N N . MET A 1 229 ? -9.836 22.125 17.656 1 75.06 229 MET A N 1
ATOM 1843 C CA . MET A 1 229 ? -9.828 20.844 18.359 1 75.06 229 MET A CA 1
ATOM 1844 C C . MET A 1 229 ? -11.203 20.188 18.297 1 75.06 229 MET A C 1
ATOM 1846 O O . MET A 1 229 ? -11.305 18.969 18.125 1 75.06 229 MET A O 1
ATOM 1850 N N . ALA A 1 230 ? -12.148 21 18.422 1 82.06 230 ALA A N 1
ATOM 1851 C CA . ALA A 1 230 ? -13.516 20.484 18.328 1 82.06 230 ALA A CA 1
ATOM 1852 C C . ALA A 1 230 ? -13.789 19.891 16.953 1 82.06 230 ALA A C 1
ATOM 1854 O O . ALA A 1 230 ? -14.398 18.812 16.844 1 82.06 230 ALA A O 1
ATOM 1855 N N . ALA A 1 231 ? -13.383 20.562 15.961 1 73.88 231 ALA A N 1
ATOM 1856 C CA . ALA A 1 231 ? -13.578 20.078 14.602 1 73.88 231 ALA A CA 1
ATOM 1857 C C . ALA A 1 231 ? -12.898 18.719 14.406 1 73.88 231 ALA A C 1
ATOM 1859 O O . ALA A 1 231 ? -13.484 17.812 13.805 1 73.88 231 ALA A O 1
ATOM 1860 N N . ASP A 1 232 ? -11.742 18.656 14.945 1 67.31 232 ASP A N 1
ATOM 1861 C CA . ASP A 1 232 ? -10.992 17.422 14.859 1 67.31 232 ASP A CA 1
ATOM 1862 C C . ASP A 1 232 ? -11.719 16.281 15.578 1 67.31 232 ASP A C 1
ATOM 1864 O O . ASP A 1 232 ? -11.805 15.164 15.07 1 67.31 232 ASP A O 1
ATOM 1868 N N . LEU A 1 233 ? -12.195 16.609 16.672 1 72.69 233 LEU A N 1
ATOM 1869 C CA . LEU A 1 233 ? -12.898 15.609 17.469 1 72.69 233 LEU A CA 1
ATOM 1870 C C . LEU A 1 233 ? -14.219 15.211 16.812 1 72.69 233 LEU A C 1
ATOM 1872 O O . LEU A 1 233 ? -14.625 14.047 16.875 1 72.69 233 LEU A O 1
ATOM 1876 N N . LEU A 1 234 ? -14.797 16.172 16.203 1 77.38 234 LEU A N 1
ATOM 1877 C CA . LEU A 1 234 ? -16.062 15.914 15.531 1 77.38 234 LEU A CA 1
ATOM 1878 C C . LEU A 1 234 ? -15.875 14.945 14.375 1 77.38 234 LEU A C 1
ATOM 1880 O O . LEU A 1 234 ? -16.719 14.086 14.133 1 77.38 234 LEU A O 1
ATOM 1884 N N . THR A 1 235 ? -14.781 15.078 13.711 1 65.62 235 THR A N 1
ATOM 1885 C CA . THR A 1 235 ? -14.547 14.273 12.516 1 65.62 235 THR A CA 1
ATOM 1886 C C . THR A 1 235 ? -13.805 12.992 12.859 1 65.62 235 THR A C 1
ATOM 1888 O O . THR A 1 235 ? -13.875 12.008 12.125 1 65.62 235 THR A O 1
ATOM 1891 N N . GLY A 1 236 ? -13.188 12.977 13.93 1 59.62 236 GLY A N 1
ATOM 1892 C CA . GLY A 1 236 ? -12.281 11.875 14.211 1 59.62 236 GLY A CA 1
ATOM 1893 C C . GLY A 1 236 ? -12.734 11.023 15.383 1 59.62 236 GLY A C 1
ATOM 1894 O O . GLY A 1 236 ? -12.07 10.047 15.734 1 59.62 236 GLY A O 1
ATOM 1895 N N . SER A 1 237 ? -13.805 11.438 16.047 1 64.44 237 SER A N 1
ATOM 1896 C CA . SER A 1 237 ? -14.234 10.695 17.219 1 64.44 237 SER A CA 1
ATOM 1897 C C . SER A 1 237 ? -15.75 10.516 17.234 1 64.44 237 SER A C 1
ATOM 1899 O O . SER A 1 237 ? -16.453 11.07 16.406 1 64.44 237 SER A O 1
ATOM 1901 N N . GLN A 1 238 ? -16.156 9.609 18.094 1 71.81 238 GLN A N 1
ATOM 1902 C CA . GLN A 1 238 ? -17.594 9.398 18.266 1 71.81 238 GLN A CA 1
ATOM 1903 C C . GLN A 1 238 ? -18.109 10.133 19.5 1 71.81 238 GLN A C 1
ATOM 1905 O O . GLN A 1 238 ? -19.188 9.805 20.016 1 71.81 238 GLN A O 1
ATOM 1910 N N . LEU A 1 239 ? -17.344 11.078 20 1 81.12 239 LEU A N 1
ATOM 1911 C CA . LEU A 1 239 ? -17.75 11.844 21.172 1 81.12 239 LEU A CA 1
ATOM 1912 C C . LEU A 1 239 ? -18.984 12.688 20.875 1 81.12 239 LEU A C 1
ATOM 1914 O O . LEU A 1 239 ? -19.125 13.211 19.766 1 81.12 239 LEU A O 1
ATOM 1918 N N . SER A 1 240 ? -19.812 12.75 21.906 1 90 240 SER A N 1
ATOM 1919 C CA . SER A 1 240 ? -20.984 13.617 21.75 1 90 240 SER A CA 1
ATOM 1920 C C . SER A 1 240 ? -20.562 15.086 21.672 1 90 240 SER A C 1
ATOM 1922 O O . SER A 1 240 ? -19.469 15.445 22.078 1 90 240 SER A O 1
ATOM 1924 N N . VAL A 1 241 ? -21.453 15.867 21.203 1 92.19 241 VAL A N 1
ATOM 1925 C CA . VAL A 1 241 ? -21.203 17.297 21.125 1 92.19 241 VAL A CA 1
ATOM 1926 C C . VAL A 1 241 ? -20.953 17.875 22.516 1 92.19 241 VAL A C 1
ATOM 1928 O O . VAL A 1 241 ? -20.109 18.75 22.688 1 92.19 241 VAL A O 1
ATOM 1931 N N . GLU A 1 242 ? -21.672 17.297 23.453 1 92.81 242 GLU A N 1
ATOM 1932 C CA . GLU A 1 242 ? -21.5 17.75 24.844 1 92.81 242 GLU A CA 1
ATOM 1933 C C . GLU A 1 242 ? -20.109 17.391 25.359 1 92.81 242 GLU A C 1
ATOM 1935 O O . GLU A 1 242 ? -19.469 18.219 26.016 1 92.81 242 GLU A O 1
ATOM 1940 N N . GLU A 1 243 ? -19.688 16.281 25.109 1 90.88 243 GLU A N 1
ATOM 1941 C CA . GLU A 1 243 ? -18.375 15.844 25.531 1 90.88 243 GLU A CA 1
ATOM 1942 C C . GLU A 1 243 ? -17.281 16.688 24.875 1 90.88 243 GLU A C 1
ATOM 1944 O O . GLU A 1 243 ? -16.281 17.047 25.531 1 90.88 243 GLU A O 1
ATOM 1949 N N . ILE A 1 244 ? -17.5 16.984 23.656 1 89.88 244 ILE A N 1
ATOM 1950 C CA . ILE A 1 244 ? -16.516 17.766 22.906 1 89.88 244 ILE A CA 1
ATOM 1951 C C . ILE A 1 244 ? -16.469 19.188 23.469 1 89.88 244 ILE A C 1
ATOM 1953 O O . ILE A 1 244 ? -15.391 19.75 23.641 1 89.88 244 ILE A O 1
ATOM 1957 N N . ALA A 1 245 ? -17.641 19.703 23.766 1 91.19 245 ALA A N 1
ATOM 1958 C CA . ALA A 1 245 ? -17.703 21.031 24.359 1 91.19 245 ALA A CA 1
ATOM 1959 C C . ALA A 1 245 ? -16.906 21.078 25.672 1 91.19 245 ALA A C 1
ATOM 1961 O O . ALA A 1 245 ? -16.125 22 25.891 1 91.19 245 ALA A O 1
ATOM 1962 N N . ASN A 1 246 ? -17.047 20.078 26.453 1 87.94 246 ASN A N 1
ATOM 1963 C CA . ASN A 1 246 ? -16.359 20 27.734 1 87.94 246 ASN A CA 1
ATOM 1964 C C . ASN A 1 246 ? -14.859 19.828 27.547 1 87.94 246 ASN A C 1
ATOM 1966 O O . ASN A 1 246 ? -14.062 20.484 28.234 1 87.94 246 ASN A O 1
ATOM 1970 N N . LYS A 1 247 ? -14.516 19.062 26.656 1 85.38 247 LYS A N 1
ATOM 1971 C CA . LYS A 1 247 ? -13.109 18.75 26.438 1 85.38 247 LYS A CA 1
ATOM 1972 C C . LYS A 1 247 ? -12.359 19.953 25.859 1 85.38 247 LYS A C 1
ATOM 1974 O O . LYS A 1 247 ? -11.148 20.062 26.031 1 85.38 247 LYS A O 1
ATOM 1979 N N . THR A 1 248 ? -13.109 20.703 25.188 1 87.12 248 THR A N 1
ATOM 1980 C CA . THR A 1 248 ? -12.461 21.828 24.531 1 87.12 248 THR A CA 1
ATOM 1981 C C . THR A 1 248 ? -12.578 23.094 25.391 1 87.12 248 THR A C 1
ATOM 1983 O O . THR A 1 248 ? -12.055 24.141 25.031 1 87.12 248 THR A O 1
ATOM 1986 N N . GLY A 1 249 ? -13.305 23.031 26.516 1 87.62 249 GLY A N 1
ATOM 1987 C CA . GLY A 1 249 ? -13.297 24.078 27.516 1 87.62 249 GLY A CA 1
ATOM 1988 C C . GLY A 1 249 ? -14.43 25.078 27.344 1 87.62 249 GLY A C 1
ATOM 1989 O O . GLY A 1 249 ? -14.359 26.203 27.844 1 87.62 249 GLY A O 1
ATOM 1990 N N . PHE A 1 250 ? -15.375 24.734 26.578 1 89.25 250 PHE A N 1
ATOM 1991 C CA . PHE A 1 250 ? -16.531 25.625 26.484 1 89.25 250 PHE A CA 1
ATOM 1992 C C . PHE A 1 250 ? -17.438 25.453 27.688 1 89.25 250 PHE A C 1
ATOM 1994 O O . PHE A 1 250 ? -17.516 24.359 28.281 1 89.25 250 PHE A O 1
ATOM 2001 N N . ALA A 1 251 ? -18.078 26.547 28.062 1 85.25 251 ALA A N 1
ATOM 2002 C CA . ALA A 1 251 ? -18.922 26.562 29.266 1 85.25 251 ALA A CA 1
ATOM 2003 C C . ALA A 1 251 ? -20.141 25.672 29.078 1 85.25 251 ALA A C 1
ATOM 2005 O O . ALA A 1 251 ? -20.75 25.234 30.062 1 85.25 251 ALA A O 1
ATOM 2006 N N . GLY A 1 252 ? -20.516 25.422 27.875 1 89.38 252 GLY A N 1
ATOM 2007 C CA . GLY A 1 252 ? -21.672 24.594 27.609 1 89.38 252 GLY A CA 1
ATOM 2008 C C . GLY A 1 252 ? -21.875 24.297 26.125 1 89.38 252 GLY A C 1
ATOM 2009 O O . GLY A 1 252 ? -21.172 24.859 25.281 1 89.38 252 GLY A O 1
ATOM 2010 N N . THR A 1 253 ? -22.781 23.359 25.922 1 92.5 253 THR A N 1
ATOM 2011 C CA . THR A 1 253 ? -23.047 22.906 24.562 1 92.5 253 THR A CA 1
ATOM 2012 C C . THR A 1 253 ? -23.594 24.047 23.719 1 92.5 253 THR A C 1
ATOM 2014 O O . THR A 1 253 ? -23.266 24.156 22.531 1 92.5 253 THR A O 1
ATOM 2017 N N . GLN A 1 254 ? -24.406 24.844 24.359 1 92.88 254 GLN A N 1
ATOM 2018 C CA . GLN A 1 254 ? -25 25.953 23.609 1 92.88 254 GLN A CA 1
ATOM 2019 C C . GLN A 1 254 ? -23.938 26.969 23.188 1 92.88 254 GLN A C 1
ATOM 2021 O O . GLN A 1 254 ? -23.922 27.406 22.047 1 92.88 254 GLN A O 1
ATOM 2026 N N . SER A 1 255 ? -23.109 27.344 24.125 1 93.38 255 SER A N 1
ATOM 2027 C CA . SER A 1 255 ? -22.031 28.297 23.812 1 93.38 255 SER A CA 1
ATOM 2028 C C . SER A 1 255 ? -21.094 27.734 22.75 1 93.38 255 SER A C 1
ATOM 2030 O O . SER A 1 255 ? -20.656 28.453 21.859 1 93.38 255 SER A O 1
ATOM 2032 N N . PHE A 1 256 ? -20.844 26.5 22.891 1 94.12 256 PHE A N 1
ATOM 2033 C CA . PHE A 1 256 ? -20 25.812 21.922 1 94.12 256 PHE A CA 1
ATOM 2034 C C . PHE A 1 256 ? -20.641 25.828 20.531 1 94.12 256 PHE A C 1
ATOM 2036 O O . PHE A 1 256 ? -20 26.219 19.547 1 94.12 256 PHE A O 1
ATOM 2043 N N . SER A 1 257 ? -21.828 25.438 20.484 1 93.62 257 SER A N 1
ATOM 2044 C CA . SER A 1 257 ? -22.531 25.328 19.203 1 93.62 257 SER A CA 1
ATOM 2045 C C . SER A 1 257 ? -22.578 26.672 18.5 1 93.62 257 SER A C 1
ATOM 2047 O O . SER A 1 257 ? -22.375 26.766 17.281 1 93.62 257 SER A O 1
ATOM 2049 N N . LYS A 1 258 ? -22.844 27.688 19.25 1 93.25 258 LYS A N 1
ATOM 2050 C CA . LYS A 1 258 ? -22.906 29.031 18.688 1 93.25 258 LYS A CA 1
ATOM 2051 C C . LYS A 1 258 ? -21.562 29.484 18.156 1 93.25 258 LYS A C 1
ATOM 2053 O O . LYS A 1 258 ? -21.469 30 17.031 1 93.25 258 LYS A O 1
ATOM 2058 N N . ALA A 1 259 ? -20.641 29.297 18.938 1 91.31 259 ALA A N 1
ATOM 2059 C CA . ALA A 1 259 ? -19.281 29.688 18.547 1 91.31 259 ALA A CA 1
ATOM 2060 C C . ALA A 1 259 ? -18.812 28.906 17.328 1 91.31 259 ALA A C 1
ATOM 2062 O O . ALA A 1 259 ? -18.188 29.469 16.422 1 91.31 259 ALA A O 1
ATOM 2063 N N . PHE A 1 260 ? -19.094 27.641 17.344 1 90.56 260 PHE A N 1
ATOM 2064 C CA . PHE A 1 260 ? -18.688 26.766 16.25 1 90.56 260 PHE A CA 1
ATOM 2065 C C . PHE A 1 260 ? -19.391 27.172 14.953 1 90.56 260 PHE A C 1
ATOM 2067 O O . PHE A 1 260 ? -18.734 27.297 13.906 1 90.56 260 PHE A O 1
ATOM 2074 N N . LYS A 1 261 ? -20.625 27.422 15.031 1 90.12 261 LYS A N 1
ATOM 2075 C CA . LYS A 1 261 ? -21.375 27.844 13.859 1 90.12 261 LYS A CA 1
ATOM 2076 C C . LYS A 1 261 ? -20.844 29.172 13.32 1 90.12 261 LYS A C 1
ATOM 2078 O O . LYS A 1 261 ? -20.734 29.359 12.109 1 90.12 261 LYS A O 1
ATOM 2083 N N . LYS A 1 262 ? -20.625 30 14.164 1 88.12 262 LYS A N 1
ATOM 2084 C CA . LYS A 1 262 ? -20.078 31.297 13.758 1 88.12 262 LYS A CA 1
ATOM 2085 C C . LYS A 1 262 ? -18.734 31.125 13.047 1 88.12 262 LYS A C 1
ATOM 2087 O O . LYS A 1 262 ? -18.469 31.781 12.039 1 88.12 262 LYS A O 1
ATOM 2092 N N . ALA A 1 263 ? -17.969 30.297 13.555 1 79.94 263 ALA A N 1
ATOM 2093 C CA . ALA A 1 263 ? -16.609 30.125 13.055 1 79.94 263 ALA A CA 1
ATOM 2094 C C . ALA A 1 263 ? -16.594 29.281 11.789 1 79.94 263 ALA A C 1
ATOM 2096 O O . ALA A 1 263 ? -15.812 29.531 10.867 1 79.94 263 ALA A O 1
ATOM 2097 N N . ARG A 1 264 ? -17.453 28.172 11.75 1 76.5 264 ARG A N 1
ATOM 2098 C CA . ARG A 1 264 ? -17.344 27.188 10.695 1 76.5 264 ARG A CA 1
ATOM 2099 C C . ARG A 1 264 ? -18.547 27.266 9.742 1 76.5 264 ARG A C 1
ATOM 2101 O O . ARG A 1 264 ? -18.594 26.562 8.734 1 76.5 264 ARG A O 1
ATOM 2108 N N . GLY A 1 265 ? -19.469 28.031 10.047 1 78.75 265 GLY A N 1
ATOM 2109 C CA . GLY A 1 265 ? -20.609 28.281 9.18 1 78.75 265 GLY A CA 1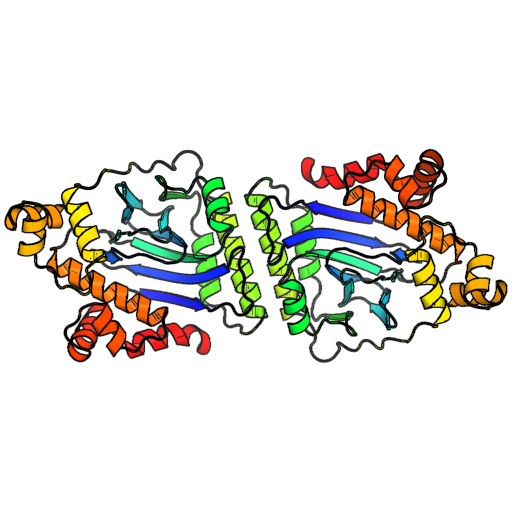
ATOM 2110 C C . GLY A 1 265 ? -21.688 27.219 9.289 1 78.75 265 GLY A C 1
ATOM 2111 O O . GLY A 1 265 ? -22.719 27.312 8.633 1 78.75 265 GLY A O 1
ATOM 2112 N N . GLN A 1 266 ? -21.406 26.234 10.039 1 81.06 266 GLN A N 1
ATOM 2113 C CA . GLN A 1 266 ? -22.406 25.188 10.266 1 81.06 266 GLN A CA 1
ATOM 2114 C C . GLN A 1 266 ? -22.328 24.641 11.695 1 81.06 266 GLN A C 1
ATOM 2116 O O . GLN A 1 266 ? -21.312 24.828 12.375 1 81.06 266 GLN A O 1
ATOM 2121 N N . SER A 1 267 ? -23.406 23.984 12.109 1 90.38 267 SER A N 1
ATOM 2122 C CA . SER A 1 267 ? -23.438 23.438 13.461 1 90.38 267 SER A CA 1
ATOM 2123 C C . SER A 1 267 ? -22.484 22.281 13.617 1 90.38 267 SER A C 1
ATOM 2125 O O . SER A 1 267 ? -22.094 21.656 12.625 1 90.38 267 SER A O 1
ATOM 2127 N N . PRO A 1 268 ? -22.109 22.047 14.875 1 89.81 268 PRO A N 1
ATOM 2128 C CA . PRO A 1 268 ? -21.234 20.906 15.109 1 89.81 268 PRO A CA 1
ATOM 2129 C C . PRO A 1 268 ? -21.797 19.594 14.547 1 89.81 268 PRO A C 1
ATOM 2131 O O . PRO A 1 268 ? -21.062 18.828 13.922 1 89.81 268 PRO A O 1
ATOM 2134 N N . LEU A 1 269 ? -23.016 19.375 14.719 1 87.12 269 LEU A N 1
ATOM 2135 C CA . LEU A 1 269 ? -23.641 18.141 14.242 1 87.12 269 LEU A CA 1
ATOM 2136 C C . LEU A 1 269 ? -23.625 18.078 12.719 1 87.12 269 LEU A C 1
ATOM 2138 O O . LEU A 1 269 ? -23.359 17.016 12.133 1 87.12 269 LEU A O 1
ATOM 2142 N N . ASN A 1 270 ? -23.922 19.125 12.07 1 82.75 270 ASN A N 1
ATOM 2143 C CA . ASN A 1 270 ? -23.891 19.188 10.617 1 82.75 270 ASN A CA 1
ATOM 2144 C C . ASN A 1 270 ? -22.469 18.984 10.078 1 82.75 270 ASN A C 1
ATOM 2146 O O . ASN A 1 270 ? -22.281 18.312 9.055 1 82.75 270 ASN A O 1
ATOM 2150 N N . PHE A 1 271 ? -21.578 19.578 10.773 1 78 271 PHE A N 1
ATOM 2151 C CA . PHE A 1 271 ? -20.172 19.438 10.391 1 78 271 PHE A CA 1
ATOM 2152 C C . PHE A 1 271 ? -19.75 17.984 10.422 1 78 271 PHE A C 1
ATOM 2154 O O . PHE A 1 271 ? -19.062 17.5 9.508 1 78 271 PHE A O 1
ATOM 2161 N N . ARG A 1 272 ? -20.094 17.312 11.453 1 77.88 272 ARG A N 1
ATOM 2162 C CA . ARG A 1 272 ? -19.797 15.898 11.602 1 77.88 272 ARG A CA 1
ATOM 2163 C C . ARG A 1 272 ? -20.453 15.086 10.484 1 77.88 272 ARG A C 1
ATOM 2165 O O . ARG A 1 272 ? -19.812 14.211 9.898 1 77.88 272 ARG A O 1
ATOM 2172 N N . LYS A 1 273 ? -21.703 15.281 10.234 1 74.44 273 LYS A N 1
ATOM 2173 C CA . LYS A 1 273 ? -22.438 14.555 9.203 1 74.44 273 LYS A CA 1
ATOM 2174 C C . LYS A 1 273 ? -21.812 14.773 7.824 1 74.44 273 LYS A C 1
ATOM 2176 O O . LYS A 1 273 ? -21.734 13.844 7.016 1 74.44 273 LYS A O 1
ATOM 2181 N N . ALA A 1 274 ? -21.484 15.977 7.613 1 62 274 ALA A N 1
ATOM 2182 C CA . ALA A 1 274 ? -20.875 16.328 6.328 1 62 274 ALA A CA 1
ATOM 2183 C C . ALA A 1 274 ? -19.547 15.609 6.137 1 62 274 ALA A C 1
ATOM 2185 O O . ALA A 1 274 ? -19.203 15.211 5.02 1 62 274 ALA A O 1
ATOM 2186 N N . SER A 1 275 ? -18.938 15.523 7.141 1 57.53 275 SER A N 1
ATOM 2187 C CA . SER A 1 275 ? -17.625 14.891 7.07 1 57.53 275 SER A CA 1
ATOM 2188 C C . SER A 1 275 ? -17.75 13.367 6.973 1 57.53 275 SER A C 1
ATOM 2190 O O . SER A 1 275 ? -16.891 12.711 6.379 1 57.53 275 SER A O 1
ATOM 2192 N N . SER A 1 276 ? -18.812 12.859 7.676 1 54.25 276 SER A N 1
ATOM 2193 C CA . SER A 1 276 ? -19.109 11.438 7.562 1 54.25 276 SER A CA 1
ATOM 2194 C C . SER A 1 276 ? -19.672 11.094 6.188 1 54.25 276 SER A C 1
ATOM 2196 O O . SER A 1 276 ? -19.438 10 5.668 1 54.25 276 SER A O 1
ATOM 2198 N N . HIS A 1 277 ? -20.734 11.938 5.699 1 46.22 277 HIS A N 1
ATOM 2199 C CA . HIS A 1 277 ? -21.453 11.68 4.465 1 46.22 277 HIS A CA 1
ATOM 2200 C C . HIS A 1 277 ? -20.547 11.789 3.248 1 46.22 277 HIS A C 1
ATOM 2202 O O . HIS A 1 277 ? -20.938 11.43 2.137 1 46.22 277 HIS A O 1
ATOM 2208 N N . LEU A 1 278 ? -19.75 12.609 3.156 1 38.22 278 LEU A N 1
ATOM 2209 C CA . LEU A 1 278 ? -19.016 12.602 1.894 1 38.22 278 LEU A CA 1
ATOM 2210 C C . LEU A 1 278 ? -18.531 11.203 1.557 1 38.22 278 LEU A C 1
ATOM 2212 O O . LEU A 1 278 ? -18.156 10.922 0.412 1 38.22 278 LEU A O 1
ATOM 2216 N N . GLY A 1 279 ? -18.562 10.32 2.438 1 32.81 279 GLY A N 1
ATOM 2217 C CA . GLY A 1 279 ? -18.453 8.906 2.098 1 32.81 279 GLY A CA 1
ATOM 2218 C C . GLY A 1 279 ? -19.703 8.352 1.437 1 32.81 279 GLY A C 1
ATOM 2219 O O . GLY A 1 279 ? -19.641 7.355 0.715 1 32.81 279 GLY A O 1
ATOM 2220 N N . GLN A 1 280 ? -21.062 8.664 1.845 1 29.8 280 GLN A N 1
ATOM 2221 C CA . GLN A 1 280 ? -22.297 8.148 1.279 1 29.8 280 GLN A CA 1
ATOM 2222 C C . GLN A 1 280 ? -22.672 8.883 -0.008 1 29.8 280 GLN A C 1
ATOM 2224 O O . GLN A 1 280 ? -23.344 8.328 -0.88 1 29.8 280 GLN A O 1
ATOM 2229 N N . GLU A 1 281 ? -22.781 10.18 -0.114 1 28.19 281 GLU A N 1
ATOM 2230 C CA . GLU A 1 281 ? -23.312 10.852 -1.296 1 28.19 281 GLU A CA 1
ATOM 2231 C C . GLU A 1 281 ? -22.312 10.82 -2.447 1 28.19 281 GLU A C 1
ATOM 2233 O O . GLU A 1 281 ? -22.609 11.281 -3.549 1 28.19 281 GLU A O 1
ATOM 2238 N N . LEU A 1 282 ? -21.078 10.617 -2.182 1 24.45 282 LEU A N 1
ATOM 2239 C CA . LEU A 1 282 ? -20.469 10.391 -3.482 1 24.45 282 LEU A CA 1
ATOM 2240 C C . LEU A 1 282 ? -20.703 8.961 -3.957 1 24.45 282 LEU A C 1
ATOM 2242 O O . LEU A 1 282 ? -20.594 8.016 -3.172 1 24.45 282 LEU A O 1
ATOM 2246 N N . MET B 1 1 ? 9.406 -20.156 -28.188 1 41.97 1 MET B N 1
ATOM 2247 C CA . MET B 1 1 ? 10.492 -20.172 -27.203 1 41.97 1 MET B CA 1
ATOM 2248 C C . MET B 1 1 ? 10.016 -19.672 -25.844 1 41.97 1 MET B C 1
ATOM 2250 O O . MET B 1 1 ? 9.258 -18.703 -25.781 1 41.97 1 MET B O 1
ATOM 2254 N N . GLU B 1 2 ? 10.133 -20.578 -24.828 1 51.47 2 GLU B N 1
ATOM 2255 C CA . GLU B 1 2 ? 9.789 -20.234 -23.453 1 51.47 2 GLU B CA 1
ATOM 2256 C C . GLU B 1 2 ? 10.484 -18.938 -23.016 1 51.47 2 GLU B C 1
ATOM 2258 O O . GLU B 1 2 ? 11.672 -18.75 -23.281 1 51.47 2 GLU B O 1
ATOM 2263 N N . HIS B 1 3 ? 9.641 -17.906 -22.828 1 62.03 3 HIS B N 1
ATOM 2264 C CA . HIS B 1 3 ? 10.172 -16.641 -22.344 1 62.03 3 HIS B CA 1
ATOM 2265 C C . HIS B 1 3 ? 9.586 -16.266 -20.984 1 62.03 3 HIS B C 1
ATOM 2267 O O . HIS B 1 3 ? 8.383 -16.422 -20.766 1 62.03 3 HIS B O 1
ATOM 2273 N N . SER B 1 4 ? 10.547 -16.172 -19.953 1 60.41 4 SER B N 1
ATOM 2274 C CA . SER B 1 4 ? 10.078 -15.805 -18.625 1 60.41 4 SER B CA 1
ATOM 2275 C C . SER B 1 4 ? 10.867 -14.617 -18.078 1 60.41 4 SER B C 1
ATOM 2277 O O . SER B 1 4 ? 12.062 -14.477 -18.359 1 60.41 4 SER B O 1
ATOM 2279 N N . LEU B 1 5 ? 10.125 -13.617 -17.609 1 61.47 5 LEU B N 1
ATOM 2280 C CA . LEU B 1 5 ? 10.695 -12.484 -16.891 1 61.47 5 LEU B CA 1
ATOM 2281 C C . LEU B 1 5 ? 10.258 -12.516 -15.422 1 61.47 5 LEU B C 1
ATOM 2283 O O . LEU B 1 5 ? 9.102 -12.797 -15.117 1 61.47 5 LEU B O 1
ATOM 2287 N N . THR B 1 6 ? 11.281 -12.367 -14.508 1 63.88 6 THR B N 1
ATOM 2288 C CA . THR B 1 6 ? 10.938 -12.391 -13.086 1 63.88 6 THR B CA 1
ATOM 2289 C C . THR B 1 6 ? 11.617 -11.242 -12.352 1 63.88 6 THR B C 1
ATOM 2291 O O . THR B 1 6 ? 12.758 -10.875 -12.672 1 63.88 6 THR B O 1
ATOM 2294 N N . LEU B 1 7 ? 10.922 -10.547 -11.523 1 59.44 7 LEU B N 1
ATOM 2295 C CA . LEU B 1 7 ? 11.453 -9.594 -10.555 1 59.44 7 LEU B CA 1
ATOM 2296 C C . LEU B 1 7 ? 11.281 -10.109 -9.133 1 59.44 7 LEU B C 1
ATOM 2298 O O . LEU B 1 7 ? 10.172 -10.469 -8.727 1 59.44 7 LEU B O 1
ATOM 2302 N N . VAL B 1 8 ? 12.438 -10.297 -8.484 1 62.19 8 VAL B N 1
ATOM 2303 C CA . VAL B 1 8 ? 12.43 -10.625 -7.059 1 62.19 8 VAL B CA 1
ATOM 2304 C C . VAL B 1 8 ? 13.039 -9.469 -6.262 1 62.19 8 VAL B C 1
ATOM 2306 O O . VAL B 1 8 ? 14.07 -8.914 -6.648 1 62.19 8 VAL B O 1
ATOM 2309 N N . LYS B 1 9 ? 12.281 -9.008 -5.293 1 65.81 9 LYS B N 1
ATOM 2310 C CA . LYS B 1 9 ? 12.805 -7.922 -4.477 1 65.81 9 LYS B CA 1
ATOM 2311 C C . LYS B 1 9 ? 12.641 -8.219 -2.988 1 65.81 9 LYS B C 1
ATOM 2313 O O . LYS B 1 9 ? 11.562 -8.648 -2.553 1 65.81 9 LYS B O 1
ATOM 2318 N N . SER B 1 10 ? 13.805 -8.125 -2.287 1 62 10 SER B N 1
ATOM 2319 C CA . SER B 1 10 ? 13.734 -8.18 -0.83 1 62 10 SER B CA 1
ATOM 2320 C C . SER B 1 10 ? 13.352 -6.82 -0.246 1 62 10 SER B C 1
ATOM 2322 O O . SER B 1 10 ? 14.039 -5.824 -0.485 1 62 10 SER B O 1
ATOM 2324 N N . MET B 1 11 ? 12.281 -6.785 0.431 1 71.88 11 MET B N 1
ATOM 2325 C CA . MET B 1 11 ? 11.844 -5.539 1.055 1 71.88 11 MET B CA 1
ATOM 2326 C C . MET B 1 11 ? 12.688 -5.219 2.281 1 71.88 11 MET B C 1
ATOM 2328 O O . MET B 1 11 ? 13.047 -6.113 3.047 1 71.88 11 MET B O 1
ATOM 2332 N N . GLN B 1 12 ? 13.031 -3.988 2.379 1 68.75 12 GLN B N 1
ATOM 2333 C CA . GLN B 1 12 ? 14.023 -3.584 3.373 1 68.75 12 GLN B CA 1
ATOM 2334 C C . GLN B 1 12 ? 13.352 -3.059 4.637 1 68.75 12 GLN B C 1
ATOM 2336 O O . GLN B 1 12 ? 13.961 -3.031 5.707 1 68.75 12 GLN B O 1
ATOM 2341 N N . PHE B 1 13 ? 12.133 -2.756 4.602 1 78.81 13 PHE B N 1
ATOM 2342 C CA . PHE B 1 13 ? 11.562 -2.004 5.711 1 78.81 13 PHE B CA 1
ATOM 2343 C C . PHE B 1 13 ? 10.75 -2.916 6.621 1 78.81 13 PHE B C 1
ATOM 2345 O O . PHE B 1 13 ? 10.273 -2.484 7.676 1 78.81 13 PHE B O 1
ATOM 2352 N N . GLY B 1 14 ? 10.633 -4.16 6.238 1 83.5 14 GLY B N 1
ATOM 2353 C CA . GLY B 1 14 ? 10.016 -5.121 7.137 1 83.5 14 GLY B CA 1
ATOM 2354 C C . GLY B 1 14 ? 8.5 -5.055 7.129 1 83.5 14 GLY B C 1
ATOM 2355 O O . GLY B 1 14 ? 7.863 -5.098 8.188 1 83.5 14 GLY B O 1
ATOM 2356 N N . GLN B 1 15 ? 7.941 -4.879 6.035 1 90.62 15 GLN B N 1
ATOM 2357 C CA . GLN B 1 15 ? 6.488 -4.91 5.902 1 90.62 15 GLN B CA 1
ATOM 2358 C C . GLN B 1 15 ? 5.922 -6.258 6.34 1 90.62 15 GLN B C 1
ATOM 2360 O O . GLN B 1 15 ? 6.473 -7.309 5.996 1 90.62 15 GLN B O 1
ATOM 2365 N N . GLU B 1 16 ? 4.809 -6.168 7.152 1 91.06 16 GLU B N 1
ATOM 2366 C CA . GLU B 1 16 ? 4.211 -7.406 7.648 1 91.06 16 GLU B CA 1
ATOM 2367 C C . GLU B 1 16 ? 2.748 -7.52 7.23 1 91.06 16 GLU B C 1
ATOM 2369 O O . GLU B 1 16 ? 2.174 -8.609 7.25 1 91.06 16 GLU B O 1
ATOM 2374 N N . ASP B 1 17 ? 2.123 -6.449 6.945 1 94.31 17 ASP B N 1
ATOM 2375 C CA . ASP B 1 17 ? 0.712 -6.48 6.57 1 94.31 17 ASP B CA 1
ATOM 2376 C C . ASP B 1 17 ? 0.521 -7.148 5.211 1 94.31 17 ASP B C 1
ATOM 2378 O O . ASP B 1 17 ? -0.238 -8.109 5.086 1 94.31 17 ASP B O 1
ATOM 2382 N N . CYS B 1 18 ? 1.117 -6.645 4.219 1 94.25 18 CYS B N 1
ATOM 2383 C CA . CYS B 1 18 ? 1.151 -7.102 2.834 1 94.25 18 CYS B CA 1
ATOM 2384 C C . CYS B 1 18 ? 2.406 -6.602 2.127 1 94.25 18 CYS B C 1
ATOM 2386 O O . CYS B 1 18 ? 2.727 -5.414 2.188 1 94.25 18 CYS B O 1
ATOM 2388 N N . PHE B 1 19 ? 3.115 -7.484 1.511 1 92.25 19 PHE B N 1
ATOM 2389 C CA . PHE B 1 19 ? 4.355 -7.023 0.902 1 92.25 19 PHE B CA 1
ATOM 2390 C C . PHE B 1 19 ? 4.609 -7.738 -0.421 1 92.25 19 PHE B C 1
ATOM 2392 O O . PHE B 1 19 ? 4.113 -8.844 -0.638 1 92.25 19 PHE B O 1
ATOM 2399 N N . PHE B 1 20 ? 5.332 -7.055 -1.251 1 92.19 20 PHE B N 1
ATOM 2400 C CA . PHE B 1 20 ? 5.773 -7.594 -2.531 1 92.19 20 PHE B CA 1
ATOM 2401 C C . PHE B 1 20 ? 6.859 -8.641 -2.334 1 92.19 20 PHE B C 1
ATOM 2403 O O . PHE B 1 20 ? 7.816 -8.414 -1.588 1 92.19 20 PHE B O 1
ATOM 2410 N N . ALA B 1 21 ? 6.727 -9.719 -3.043 1 84.44 21 ALA B N 1
ATOM 2411 C CA . ALA B 1 21 ? 7.793 -10.719 -3.023 1 84.44 21 ALA B CA 1
ATOM 2412 C C . ALA B 1 21 ? 8.484 -10.812 -4.383 1 84.44 21 ALA B C 1
ATOM 2414 O O . ALA B 1 21 ? 9.688 -10.586 -4.488 1 84.44 21 ALA B O 1
ATOM 2415 N N . PHE B 1 22 ? 7.715 -11.125 -5.422 1 83.44 22 PHE B N 1
ATOM 2416 C CA . PHE B 1 22 ? 8.234 -11.227 -6.781 1 83.44 22 PHE B CA 1
ATOM 2417 C C . PHE B 1 22 ? 7.098 -11.164 -7.797 1 83.44 22 PHE B C 1
ATOM 2419 O O . PHE B 1 22 ? 5.922 -11.234 -7.43 1 83.44 22 PHE B O 1
ATOM 2426 N N . CYS B 1 23 ? 7.422 -10.953 -9.039 1 89.88 23 CYS B N 1
ATOM 2427 C CA . CYS B 1 23 ? 6.457 -10.992 -10.133 1 89.88 23 CYS B CA 1
ATOM 2428 C C . CYS B 1 23 ? 7.125 -11.406 -11.438 1 89.88 23 CYS B C 1
ATOM 2430 O O . CYS B 1 23 ? 8.352 -11.523 -11.5 1 89.88 23 CYS B O 1
ATOM 2432 N N . GLY B 1 24 ? 6.176 -11.742 -12.375 1 88.12 24 GLY B N 1
ATOM 2433 C CA . GLY B 1 24 ? 6.789 -12.133 -13.633 1 88.12 24 GLY B CA 1
ATOM 2434 C C . GLY B 1 24 ? 5.777 -12.438 -14.727 1 88.12 24 GLY B C 1
ATOM 2435 O O . GLY B 1 24 ? 4.582 -12.203 -14.547 1 88.12 24 GLY B O 1
ATOM 2436 N N . TYR B 1 25 ? 6.332 -12.75 -15.812 1 88.88 25 TYR B N 1
ATOM 2437 C CA . TYR B 1 25 ? 5.633 -13.141 -17.031 1 88.88 25 TYR B CA 1
ATOM 2438 C C . TYR B 1 25 ? 6.262 -14.383 -17.641 1 88.88 25 TYR B C 1
ATOM 2440 O O . TYR B 1 25 ? 7.488 -14.539 -17.641 1 88.88 25 TYR B O 1
ATOM 2448 N N . SER B 1 26 ? 5.438 -15.289 -18.109 1 87.88 26 SER B N 1
ATOM 2449 C CA . SER B 1 26 ? 5.949 -16.469 -18.797 1 87.88 26 SER B CA 1
ATOM 2450 C C . SER B 1 26 ? 5.105 -16.812 -20.016 1 87.88 26 SER B C 1
ATOM 2452 O O . SER B 1 26 ? 3.875 -16.844 -19.938 1 87.88 26 SER B O 1
ATOM 2454 N N . LYS B 1 27 ? 5.711 -16.875 -21.047 1 89.62 27 LYS B N 1
ATOM 2455 C CA . LYS B 1 27 ? 5.145 -17.531 -22.219 1 89.62 27 LYS B CA 1
ATOM 2456 C C . LYS B 1 27 ? 5.625 -18.984 -22.328 1 89.62 27 LYS B C 1
ATOM 2458 O O . LYS B 1 27 ? 6.77 -19.234 -22.703 1 89.62 27 LYS B O 1
ATOM 2463 N N . THR B 1 28 ? 4.727 -19.969 -22.125 1 84.88 28 THR B N 1
ATOM 2464 C CA . THR B 1 28 ? 5.137 -21.344 -21.922 1 84.88 28 THR B CA 1
ATOM 2465 C C . THR B 1 28 ? 5.047 -22.141 -23.234 1 84.88 28 THR B C 1
ATOM 2467 O O . THR B 1 28 ? 4.359 -21.719 -24.172 1 84.88 28 THR B O 1
ATOM 2470 N N . GLU B 1 29 ? 5.812 -23.219 -23.297 1 80.75 29 GLU B N 1
ATOM 2471 C CA . GLU B 1 29 ? 5.711 -24.188 -24.391 1 80.75 29 GLU B CA 1
ATOM 2472 C C . GLU B 1 29 ? 4.789 -25.344 -24.031 1 80.75 29 GLU B C 1
ATOM 2474 O O . GLU B 1 29 ? 4.316 -25.422 -22.891 1 80.75 29 GLU B O 1
ATOM 2479 N N . ALA B 1 30 ? 4.555 -26.156 -25.078 1 81.06 30 ALA B N 1
ATOM 2480 C CA . ALA B 1 30 ? 3.684 -27.312 -24.875 1 81.06 30 ALA B CA 1
ATOM 2481 C C . ALA B 1 30 ? 4.152 -28.156 -23.703 1 81.06 30 ALA B C 1
ATOM 2483 O O . ALA B 1 30 ? 5.34 -28.469 -23.578 1 81.06 30 ALA B O 1
ATOM 2484 N N . HIS B 1 31 ? 3.271 -28.359 -22.719 1 76 31 HIS B N 1
ATOM 2485 C CA . HIS B 1 31 ? 3.443 -29.266 -21.594 1 76 31 HIS B CA 1
ATOM 2486 C C . HIS B 1 31 ? 4.375 -28.672 -20.547 1 76 31 HIS B C 1
ATOM 2488 O O . HIS B 1 31 ? 4.777 -29.359 -19.594 1 76 31 HIS B O 1
ATOM 2494 N N . HIS B 1 32 ? 4.633 -27.406 -20.734 1 77.25 32 HIS B N 1
ATOM 2495 C CA . HIS B 1 32 ? 5.367 -26.766 -19.641 1 77.25 32 HIS B CA 1
ATOM 2496 C C . HIS B 1 32 ? 4.617 -26.875 -18.328 1 77.25 32 HIS B C 1
ATOM 2498 O O . HIS B 1 32 ? 3.395 -26.719 -18.281 1 77.25 32 HIS B O 1
ATOM 2504 N N . SER B 1 33 ? 5.324 -27.297 -17.312 1 75.69 33 SER B N 1
ATOM 2505 C CA . SER B 1 33 ? 4.637 -27.516 -16.031 1 75.69 33 SER B CA 1
ATOM 2506 C C . SER B 1 33 ? 5.438 -26.938 -14.875 1 75.69 33 SER B C 1
ATOM 2508 O O . SER B 1 33 ? 6.633 -26.672 -15 1 75.69 33 SER B O 1
ATOM 2510 N N . PHE B 1 34 ? 4.723 -26.609 -13.859 1 74.88 34 PHE B N 1
ATOM 2511 C CA . PHE B 1 34 ? 5.297 -26.234 -12.57 1 74.88 34 PHE B CA 1
ATOM 2512 C C . PHE B 1 34 ? 4.75 -27.109 -11.453 1 74.88 34 PHE B C 1
ATOM 2514 O O . PHE B 1 34 ? 3.543 -27.359 -11.391 1 74.88 34 PHE B O 1
ATOM 2521 N N . GLY B 1 35 ? 5.711 -27.5 -10.555 1 68.31 35 GLY B N 1
ATOM 2522 C CA . GLY B 1 35 ? 5.301 -28.281 -9.391 1 68.31 35 GLY B CA 1
ATOM 2523 C C . GLY B 1 35 ? 5.352 -29.781 -9.617 1 68.31 35 GLY B C 1
ATOM 2524 O O . GLY B 1 35 ? 5.891 -30.234 -10.633 1 68.31 35 GLY B O 1
ATOM 2525 N N . PRO B 1 36 ? 4.828 -30.438 -8.82 1 66.25 36 PRO B N 1
ATOM 2526 C CA . PRO B 1 36 ? 4.293 -30.047 -7.512 1 66.25 36 PRO B CA 1
ATOM 2527 C C . PRO B 1 36 ? 5.305 -29.266 -6.672 1 66.25 36 PRO B C 1
ATOM 2529 O O . PRO B 1 36 ? 6.484 -29.625 -6.629 1 66.25 36 PRO B O 1
ATOM 2532 N N . ALA B 1 37 ? 4.895 -28.172 -6.203 1 67.31 37 ALA B N 1
ATOM 2533 C CA . ALA B 1 37 ? 5.77 -27.344 -5.383 1 67.31 37 ALA B CA 1
ATOM 2534 C C . ALA B 1 37 ? 4.965 -26.547 -4.359 1 67.31 37 ALA B C 1
ATOM 2536 O O . ALA B 1 37 ? 3.76 -26.344 -4.527 1 67.31 37 ALA B O 1
ATOM 2537 N N . VAL B 1 38 ? 5.691 -26.25 -3.316 1 71.5 38 VAL B N 1
ATOM 2538 C CA . VAL B 1 38 ? 5.109 -25.438 -2.252 1 71.5 38 VAL B CA 1
ATOM 2539 C C . VAL B 1 38 ? 5.766 -24.062 -2.232 1 71.5 38 VAL B C 1
ATOM 2541 O O . VAL B 1 38 ? 6.98 -23.938 -2.391 1 71.5 38 VAL B O 1
ATOM 2544 N N . ARG B 1 39 ? 4.953 -23.109 -2.135 1 76.19 39 ARG B N 1
ATOM 2545 C CA . ARG B 1 39 ? 5.438 -21.734 -1.986 1 76.19 39 ARG B CA 1
ATOM 2546 C C . ARG B 1 39 ? 5.23 -21.234 -0.562 1 76.19 39 ARG B C 1
ATOM 2548 O O . ARG B 1 39 ? 4.379 -21.75 0.167 1 76.19 39 ARG B O 1
ATOM 2555 N N . ASP B 1 40 ? 6.074 -20.266 -0.222 1 77.5 40 ASP B N 1
ATOM 2556 C CA . ASP B 1 40 ? 5.98 -19.719 1.13 1 77.5 40 ASP B CA 1
ATOM 2557 C C . ASP B 1 40 ? 5.105 -18.469 1.159 1 77.5 40 ASP B C 1
ATOM 2559 O O . ASP B 1 40 ? 4.773 -17.969 2.232 1 77.5 40 ASP B O 1
ATOM 2563 N N . VAL B 1 41 ? 4.797 -17.984 0.004 1 86.5 41 VAL B N 1
ATOM 2564 C CA . VAL B 1 41 ? 3.902 -16.828 -0.113 1 86.5 41 VAL B CA 1
ATOM 2565 C C . VAL B 1 41 ? 2.793 -17.141 -1.116 1 86.5 41 VAL B C 1
ATOM 2567 O O . VAL B 1 41 ? 2.846 -18.156 -1.815 1 86.5 41 VAL B O 1
ATOM 2570 N N . TYR B 1 42 ? 1.819 -16.266 -1.113 1 94.19 42 TYR B N 1
ATOM 2571 C CA . TYR B 1 42 ? 0.784 -16.406 -2.131 1 94.19 42 TYR B CA 1
ATOM 2572 C C . TYR B 1 42 ? 1.312 -16.016 -3.504 1 94.19 42 TYR B C 1
ATOM 2574 O O . TYR B 1 42 ? 2.062 -15.039 -3.631 1 94.19 42 TYR B O 1
ATOM 2582 N N . VAL B 1 43 ? 0.957 -16.766 -4.457 1 93.81 43 VAL B N 1
ATOM 2583 C CA . VAL B 1 43 ? 1.241 -16.375 -5.84 1 93.81 43 VAL B CA 1
ATOM 2584 C C . VAL B 1 43 ? -0.053 -16.375 -6.648 1 93.81 43 VAL B C 1
ATOM 2586 O O . VAL B 1 43 ? -0.767 -17.375 -6.707 1 93.81 43 VAL B O 1
ATOM 2589 N N . ILE B 1 44 ? -0.359 -15.25 -7.207 1 96.94 44 ILE B N 1
ATOM 2590 C CA . ILE B 1 44 ? -1.585 -15.117 -7.988 1 96.94 44 ILE B CA 1
ATOM 2591 C C . ILE B 1 44 ? -1.244 -15.031 -9.477 1 96.94 44 ILE B C 1
ATOM 2593 O O . ILE B 1 44 ? -0.518 -14.133 -9.906 1 96.94 44 ILE B O 1
ATOM 2597 N N . HIS B 1 45 ? -1.798 -15.945 -10.242 1 96.5 45 HIS B N 1
ATOM 2598 C CA . HIS B 1 45 ? -1.549 -16.031 -11.672 1 96.5 45 HIS B CA 1
ATOM 2599 C C . HIS B 1 45 ? -2.746 -15.531 -12.469 1 96.5 45 HIS B C 1
ATOM 2601 O O . HIS B 1 45 ? -3.895 -15.797 -12.109 1 96.5 45 HIS B O 1
ATOM 2607 N N . ILE B 1 46 ? -2.477 -14.82 -13.477 1 97.69 46 ILE B N 1
ATOM 2608 C CA . ILE B 1 46 ? -3.467 -14.383 -14.461 1 97.69 46 ILE B CA 1
ATOM 2609 C C . ILE B 1 46 ? -3.133 -14.969 -15.828 1 97.69 46 ILE B C 1
ATOM 2611 O O . ILE B 1 46 ? -2.082 -14.664 -16.406 1 97.69 46 ILE B O 1
ATOM 2615 N N . VAL B 1 47 ? -4.07 -15.742 -16.375 1 97.06 47 VAL B N 1
ATOM 2616 C CA . VAL B 1 47 ? -3.844 -16.359 -17.688 1 97.06 47 VAL B CA 1
ATOM 2617 C C . VAL B 1 47 ? -4.164 -15.352 -18.781 1 97.06 47 VAL B C 1
ATOM 2619 O O . VAL B 1 47 ? -5.309 -14.922 -18.938 1 97.06 47 VAL B O 1
ATOM 2622 N N . LEU B 1 48 ? -3.199 -15.016 -19.562 1 97.12 48 LEU B N 1
ATOM 2623 C CA . LEU B 1 48 ? -3.336 -13.984 -20.594 1 97.12 48 LEU B CA 1
ATOM 2624 C C . LEU B 1 48 ? -3.828 -14.594 -21.891 1 97.12 48 LEU B C 1
ATOM 2626 O O . LEU B 1 48 ? -4.586 -13.953 -22.625 1 97.12 48 LEU B O 1
ATOM 2630 N N . GLU B 1 49 ? -3.303 -15.742 -22.219 1 96.81 49 GLU B N 1
ATOM 2631 C CA . GLU B 1 49 ? -3.627 -16.5 -23.438 1 96.81 49 GLU B CA 1
ATOM 2632 C C . GLU B 1 49 ? -3.51 -18 -23.188 1 96.81 49 GLU B C 1
ATOM 2634 O O . GLU B 1 49 ? -2.83 -18.438 -22.25 1 96.81 49 GLU B O 1
ATOM 2639 N N . GLY B 1 50 ? -4.273 -18.734 -24.047 1 96.94 50 GLY B N 1
ATOM 2640 C CA . GLY B 1 50 ? -4.137 -20.172 -24.031 1 96.94 50 GLY B CA 1
ATOM 2641 C C . GLY B 1 50 ? -4.879 -20.828 -22.875 1 96.94 50 GLY B C 1
ATOM 2642 O O . GLY B 1 50 ? -5.871 -20.281 -22.391 1 96.94 50 GLY B O 1
ATOM 2643 N N . ARG B 1 51 ? -4.477 -22.078 -22.656 1 95.31 51 ARG B N 1
ATOM 2644 C CA . ARG B 1 51 ? -5.156 -22.828 -21.609 1 95.31 51 ARG B CA 1
ATOM 2645 C C . ARG B 1 51 ? -4.195 -23.781 -20.906 1 95.31 51 ARG B C 1
ATOM 2647 O O . ARG B 1 51 ? -3.107 -24.047 -21.406 1 95.31 51 ARG B O 1
ATOM 2654 N N . GLY B 1 52 ? -4.625 -24.25 -19.719 1 93 52 GLY B N 1
ATOM 2655 C CA . GLY B 1 52 ? -3.863 -25.172 -18.891 1 93 52 GLY B CA 1
ATOM 2656 C C . GLY B 1 52 ? -4.664 -25.734 -17.734 1 93 52 GLY B C 1
ATOM 2657 O O . GLY B 1 52 ? -5.871 -25.484 -17.625 1 93 5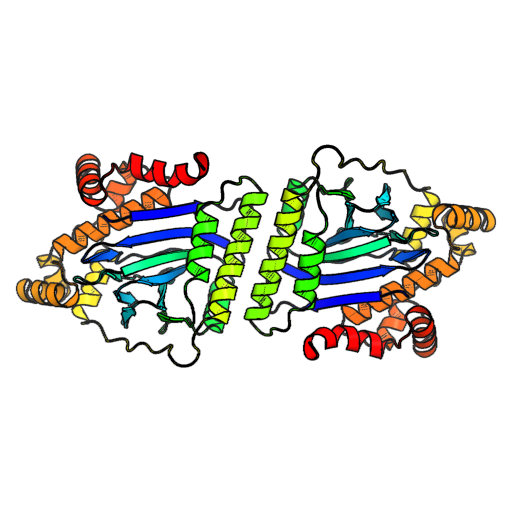2 GLY B O 1
ATOM 2658 N N . THR B 1 53 ? -3.951 -26.562 -17.047 1 89.62 53 THR B N 1
ATOM 2659 C CA . THR B 1 53 ? -4.59 -27.188 -15.891 1 89.62 53 THR B CA 1
ATOM 2660 C C . THR B 1 53 ? -3.859 -26.812 -14.609 1 89.62 53 THR B C 1
ATOM 2662 O O . THR B 1 53 ? -2.645 -26.594 -14.617 1 89.62 53 THR B O 1
ATOM 2665 N N . TYR B 1 54 ? -4.605 -26.672 -13.547 1 90.56 54 TYR B N 1
ATOM 2666 C CA . TYR B 1 54 ? -4.125 -26.297 -12.219 1 90.56 54 TYR B CA 1
ATOM 2667 C C . TYR B 1 54 ? -4.711 -27.219 -11.148 1 90.56 54 TYR B C 1
ATOM 2669 O O . TYR B 1 54 ? -5.926 -27.406 -11.086 1 90.56 54 TYR B O 1
ATOM 2677 N N . SER B 1 55 ? -3.814 -27.844 -10.414 1 84.88 55 SER B N 1
ATOM 2678 C CA . SER B 1 55 ? -4.254 -28.734 -9.344 1 84.88 55 SER B CA 1
ATOM 2679 C C . SER B 1 55 ? -3.754 -28.25 -7.984 1 84.88 55 SER B C 1
ATOM 2681 O O . SER B 1 55 ? -2.58 -27.906 -7.832 1 84.88 55 SER B O 1
ATOM 2683 N N . VAL B 1 56 ? -4.637 -28.219 -7.023 1 84.5 56 VAL B N 1
ATOM 2684 C CA . VAL B 1 56 ? -4.332 -27.875 -5.641 1 84.5 56 VAL B CA 1
ATOM 2685 C C . VAL B 1 56 ? -5.18 -28.719 -4.695 1 84.5 56 VAL B C 1
ATOM 2687 O O . VAL B 1 56 ? -6.41 -28.734 -4.797 1 84.5 56 VAL B O 1
ATOM 2690 N N . GLY B 1 57 ? -4.457 -29.312 -3.77 1 76 57 GLY B N 1
ATOM 2691 C CA . GLY B 1 57 ? -5.184 -30.281 -2.963 1 76 57 GLY B CA 1
ATOM 2692 C C . GLY B 1 57 ? -5.844 -31.359 -3.787 1 76 57 GLY B C 1
ATOM 2693 O O . GLY B 1 57 ? -5.184 -32.031 -4.586 1 76 57 GLY B O 1
ATOM 2694 N N . ASN B 1 58 ? -7.172 -31.469 -3.602 1 72.88 58 ASN B N 1
ATOM 2695 C CA . ASN B 1 58 ? -7.918 -32.5 -4.316 1 72.88 58 ASN B CA 1
ATOM 2696 C C . ASN B 1 58 ? -8.719 -31.906 -5.473 1 72.88 58 ASN B C 1
ATOM 2698 O O . ASN B 1 58 ? -9.609 -32.562 -6.016 1 72.88 58 ASN B O 1
ATOM 2702 N N . GLN B 1 59 ? -8.336 -30.734 -5.785 1 79.69 59 GLN B N 1
ATOM 2703 C CA . GLN B 1 59 ? -9.102 -30.062 -6.828 1 79.69 59 GLN B CA 1
ATOM 2704 C C . GLN B 1 59 ? -8.242 -29.797 -8.062 1 79.69 59 GLN B C 1
ATOM 2706 O O . GLN B 1 59 ? -7.059 -29.453 -7.941 1 79.69 59 GLN B O 1
ATOM 2711 N N . ARG B 1 60 ? -8.867 -30.047 -9.219 1 84.88 60 ARG B N 1
ATOM 2712 C CA . ARG B 1 60 ? -8.234 -29.734 -10.492 1 84.88 60 ARG B CA 1
ATOM 2713 C C . ARG B 1 60 ? -9.086 -28.75 -11.289 1 84.88 60 ARG B C 1
ATOM 2715 O O . ARG B 1 60 ? -10.305 -28.891 -11.367 1 84.88 60 ARG B O 1
ATOM 2722 N N . TYR B 1 61 ? -8.422 -27.75 -11.844 1 88.94 61 TYR B N 1
ATOM 2723 C CA . TYR B 1 61 ? -9.086 -26.734 -12.641 1 88.94 61 TYR B CA 1
ATOM 2724 C C . TYR B 1 61 ? -8.539 -26.703 -14.062 1 88.94 61 TYR B C 1
ATOM 2726 O O . TYR B 1 61 ? -7.324 -26.781 -14.266 1 88.94 61 TYR B O 1
ATOM 2734 N N . ASP B 1 62 ? -9.469 -26.719 -14.992 1 90.88 62 ASP B N 1
ATOM 2735 C CA . ASP B 1 62 ? -9.117 -26.375 -16.359 1 90.88 62 ASP B CA 1
ATOM 2736 C C . ASP B 1 62 ? -9.297 -24.875 -16.609 1 90.88 62 ASP B C 1
ATOM 2738 O O . ASP B 1 62 ? -10.414 -24.359 -16.562 1 90.88 62 ASP B O 1
ATOM 2742 N N . LEU B 1 63 ? -8.172 -24.25 -16.922 1 94.06 63 LEU B N 1
ATOM 2743 C CA . LEU B 1 63 ? -8.211 -22.797 -16.984 1 94.06 63 LEU B CA 1
ATOM 2744 C C . LEU B 1 63 ? -7.855 -22.297 -18.391 1 94.06 63 LEU B C 1
ATOM 2746 O O . LEU B 1 63 ? -7.148 -22.984 -19.125 1 94.06 63 LEU B O 1
ATOM 2750 N N . GLN B 1 64 ? -8.375 -21.094 -18.688 1 94.94 64 GLN B N 1
ATOM 2751 C CA . GLN B 1 64 ? -8.125 -20.484 -19.984 1 94.94 64 GLN B CA 1
ATOM 2752 C C . GLN B 1 64 ? -8.008 -18.969 -19.875 1 94.94 64 GLN B C 1
ATOM 2754 O O . GLN B 1 64 ? -8.133 -18.422 -18.781 1 94.94 64 GLN B O 1
ATOM 2759 N N . GLU B 1 65 ? -7.758 -18.375 -21.016 1 96.38 65 GLU B N 1
ATOM 2760 C CA . GLU B 1 65 ? -7.633 -16.922 -21.094 1 96.38 65 GLU B CA 1
ATOM 2761 C C . GLU B 1 65 ? -8.758 -16.234 -20.328 1 96.38 65 GLU B C 1
ATOM 2763 O O . GLU B 1 65 ? -9.93 -16.625 -20.453 1 96.38 65 GLU B O 1
ATOM 2768 N N . GLY B 1 66 ? -8.359 -15.25 -19.5 1 94.75 66 GLY B N 1
ATOM 2769 C CA . GLY B 1 66 ? -9.344 -14.492 -18.75 1 94.75 66 GLY B CA 1
ATOM 2770 C C . GLY B 1 66 ? -9.609 -15.047 -17.359 1 94.75 66 GLY B C 1
ATOM 2771 O O . GLY B 1 66 ? -10.336 -14.438 -16.578 1 94.75 66 GLY B O 1
ATOM 2772 N N . GLN B 1 67 ? -9.008 -16.125 -17.141 1 94.94 67 GLN B N 1
ATOM 2773 C CA . GLN B 1 67 ? -9.125 -16.734 -15.805 1 94.94 67 GLN B CA 1
ATOM 2774 C C . GLN B 1 67 ? -7.805 -16.656 -15.047 1 94.94 67 GLN B C 1
ATOM 2776 O O . GLN B 1 67 ? -6.797 -16.203 -15.594 1 94.94 67 GLN B O 1
ATOM 2781 N N . GLY B 1 68 ? -7.863 -16.953 -13.727 1 96.38 68 GLY B N 1
ATOM 2782 C CA . GLY B 1 68 ? -6.676 -16.969 -12.883 1 96.38 68 GLY B CA 1
ATOM 2783 C C . GLY B 1 68 ? -6.777 -17.953 -11.734 1 96.38 68 GLY B C 1
ATOM 2784 O O . GLY B 1 68 ? -7.797 -18.625 -11.57 1 96.38 68 GLY B O 1
ATOM 2785 N N . PHE B 1 69 ? -5.699 -18.094 -11.07 1 95.31 69 PHE B N 1
ATOM 2786 C CA . PHE B 1 69 ? -5.668 -19 -9.938 1 95.31 69 PHE B CA 1
ATOM 2787 C C . PHE B 1 69 ? -4.652 -18.547 -8.898 1 95.31 69 PHE B C 1
ATOM 2789 O O . PHE B 1 69 ? -3.74 -17.781 -9.211 1 95.31 69 PHE B O 1
ATOM 2796 N N . VAL B 1 70 ? -4.863 -19.016 -7.664 1 96 70 VAL B N 1
ATOM 2797 C CA . VAL B 1 70 ? -4 -18.656 -6.539 1 96 70 VAL B CA 1
ATOM 2798 C C . VAL B 1 70 ? -3.223 -19.891 -6.082 1 96 70 VAL B C 1
ATOM 2800 O O . VAL B 1 70 ? -3.793 -20.969 -5.922 1 96 70 VAL B O 1
ATOM 2803 N N . VAL B 1 71 ? -1.918 -19.75 -5.969 1 93 71 VAL B N 1
ATOM 2804 C CA . VAL B 1 71 ? -1.083 -20.719 -5.262 1 93 71 VAL B CA 1
ATOM 2805 C C . VAL B 1 71 ? -0.971 -20.328 -3.789 1 93 71 VAL B C 1
ATOM 2807 O O . VAL B 1 71 ? -0.248 -19.391 -3.443 1 93 71 VAL B O 1
ATOM 2810 N N . PRO B 1 72 ? -1.666 -21 -2.934 1 92.88 72 PRO B N 1
ATOM 2811 C CA . PRO B 1 72 ? -1.596 -20.656 -1.509 1 92.88 72 PRO B CA 1
ATOM 2812 C C . PRO B 1 72 ? -0.325 -21.188 -0.842 1 92.88 72 PRO B C 1
ATOM 2814 O O . PRO B 1 72 ? 0.187 -22.234 -1.224 1 92.88 72 PRO B O 1
ATOM 2817 N N . PRO B 1 73 ? 0.143 -20.406 0.131 1 88.12 73 PRO B N 1
ATOM 2818 C CA . PRO B 1 73 ? 1.353 -20.859 0.823 1 88.12 73 PRO B CA 1
ATOM 2819 C C . PRO B 1 73 ? 1.142 -22.156 1.586 1 88.12 73 PRO B C 1
ATOM 2821 O O . PRO B 1 73 ? 0.074 -22.375 2.166 1 88.12 73 PRO B O 1
ATOM 2824 N N . GLY B 1 74 ? 2.139 -22.984 1.511 1 78.75 74 GLY B N 1
ATOM 2825 C CA . GLY B 1 74 ? 2.141 -24.188 2.328 1 78.75 74 GLY B CA 1
ATOM 2826 C C . GLY B 1 74 ? 1.424 -25.344 1.673 1 78.75 74 GLY B C 1
ATOM 2827 O O . GLY B 1 74 ? 1.383 -26.453 2.227 1 78.75 74 GLY B O 1
ATOM 2828 N N . GLN B 1 75 ? 0.836 -25.109 0.544 1 80.75 75 GLN B N 1
ATOM 2829 C CA . GLN B 1 75 ? 0.134 -26.172 -0.159 1 80.75 75 GLN B CA 1
ATOM 2830 C C . GLN B 1 75 ? 0.872 -26.562 -1.435 1 80.75 75 GLN B C 1
ATOM 2832 O O . GLN B 1 75 ? 1.37 -25.703 -2.162 1 80.75 75 GLN B O 1
ATOM 2837 N N . SER B 1 76 ? 0.891 -27.797 -1.64 1 75.88 76 SER B N 1
ATOM 2838 C CA . SER B 1 76 ? 1.491 -28.297 -2.869 1 75.88 76 SER B CA 1
ATOM 2839 C C . SER B 1 76 ? 0.586 -28.047 -4.07 1 75.88 76 SER B C 1
ATOM 2841 O O . SER B 1 76 ? -0.612 -28.328 -4.023 1 75.88 76 SER B O 1
ATOM 2843 N N . VAL B 1 77 ? 1.151 -27.516 -5.109 1 82.12 77 VAL B N 1
ATOM 2844 C CA . VAL B 1 77 ? 0.354 -27.219 -6.293 1 82.12 77 VAL B CA 1
ATOM 2845 C C . VAL B 1 77 ? 1.068 -27.734 -7.543 1 82.12 77 VAL B C 1
ATOM 2847 O O . VAL B 1 77 ? 2.291 -27.891 -7.539 1 82.12 77 VAL B O 1
ATOM 2850 N N . PHE B 1 78 ? 0.231 -28 -8.539 1 79.44 78 PHE B N 1
ATOM 2851 C CA . PHE B 1 78 ? 0.722 -28.406 -9.844 1 79.44 78 PHE B CA 1
ATOM 2852 C C . PHE B 1 78 ? -0.084 -27.75 -10.953 1 79.44 78 PHE B C 1
ATOM 2854 O O . PHE B 1 78 ? -1.315 -27.703 -10.898 1 79.44 78 PHE B O 1
ATOM 2861 N N . TYR B 1 79 ? 0.642 -27.172 -11.898 1 87.62 79 TYR B N 1
ATOM 2862 C CA . TYR B 1 79 ? -0.073 -26.672 -13.07 1 87.62 79 TYR B CA 1
ATOM 2863 C C . TYR B 1 79 ? 0.747 -26.859 -14.336 1 87.62 79 TYR B C 1
ATOM 2865 O O . TYR B 1 79 ? 1.978 -26.906 -14.289 1 87.62 79 TYR B O 1
ATOM 2873 N N . GLN B 1 80 ? 0.029 -27.016 -15.438 1 84.69 80 GLN B N 1
ATOM 2874 C CA . GLN B 1 80 ? 0.661 -27.422 -16.688 1 84.69 80 GLN B CA 1
ATOM 2875 C C . GLN B 1 80 ? -0.025 -26.766 -17.891 1 84.69 80 GLN B C 1
ATOM 2877 O O . GLN B 1 80 ? -1.254 -26.672 -17.938 1 84.69 80 GLN B O 1
ATOM 2882 N N . ALA B 1 81 ? 0.852 -26.375 -18.828 1 89.5 81 ALA B N 1
ATOM 2883 C CA . ALA B 1 81 ? 0.356 -25.781 -20.062 1 89.5 81 ALA B CA 1
ATOM 2884 C C . ALA B 1 81 ? -0.263 -26.844 -20.969 1 89.5 81 ALA B C 1
ATOM 2886 O O . ALA B 1 81 ? 0.202 -27.984 -21.016 1 89.5 81 ALA B O 1
ATOM 2887 N N . ASP B 1 82 ? -1.222 -26.453 -21.688 1 89.94 82 ASP B N 1
ATOM 2888 C CA . ASP B 1 82 ? -1.863 -27.312 -22.672 1 89.94 82 ASP B CA 1
ATOM 2889 C C . ASP B 1 82 ? -0.89 -27.688 -23.781 1 89.94 82 ASP B C 1
ATOM 2891 O O . ASP B 1 82 ? 0.02 -26.922 -24.109 1 89.94 82 ASP B O 1
ATOM 2895 N N . ARG B 1 83 ? -1.158 -28.812 -24.375 1 85 83 ARG B N 1
ATOM 2896 C CA . ARG B 1 83 ? -0.276 -29.328 -25.422 1 85 83 ARG B CA 1
ATOM 2897 C C . ARG B 1 83 ? -0.401 -28.5 -26.703 1 85 83 ARG B C 1
ATOM 2899 O O . ARG B 1 83 ? 0.6 -28.203 -27.359 1 85 83 ARG B O 1
ATOM 2906 N N . GLU B 1 84 ? -1.553 -28.219 -27.094 1 90.75 84 GLU B N 1
ATOM 2907 C CA . GLU B 1 84 ? -1.812 -27.578 -28.375 1 90.75 84 GLU B CA 1
ATOM 2908 C C . GLU B 1 84 ? -1.836 -26.047 -28.234 1 90.75 84 GLU B C 1
ATOM 2910 O O . GLU B 1 84 ? -1.334 -25.344 -29.109 1 90.75 84 GLU B O 1
ATOM 2915 N N . GLU B 1 85 ? -2.436 -25.578 -27.172 1 95.56 85 GLU B N 1
ATOM 2916 C CA . GLU B 1 85 ? -2.559 -24.156 -26.906 1 95.56 85 GLU B CA 1
ATOM 2917 C C . GLU B 1 85 ? -1.955 -23.781 -25.562 1 95.56 85 GLU B C 1
ATOM 2919 O O . GLU B 1 85 ? -2.666 -23.344 -24.656 1 95.56 85 GLU B O 1
ATOM 2924 N N . PRO B 1 86 ? -0.656 -23.875 -25.5 1 93.38 86 PRO B N 1
ATOM 2925 C CA . PRO B 1 86 ? -0.012 -23.547 -24.219 1 93.38 86 PRO B CA 1
ATOM 2926 C C . PRO B 1 86 ? -0.285 -22.125 -23.766 1 93.38 86 PRO B C 1
ATOM 2928 O O . PRO B 1 86 ? -0.359 -21.219 -24.594 1 93.38 86 PRO B O 1
ATOM 2931 N N . TRP B 1 87 ? -0.374 -21.938 -22.438 1 94.75 87 TRP B N 1
ATOM 2932 C CA . TRP B 1 87 ? -0.775 -20.625 -21.938 1 94.75 87 TRP B CA 1
ATOM 2933 C C . TRP B 1 87 ? 0.438 -19.734 -21.734 1 94.75 87 TRP B C 1
ATOM 2935 O O . TRP B 1 87 ? 1.574 -20.203 -21.688 1 94.75 87 TRP B O 1
ATOM 2945 N N . SER B 1 88 ? 0.159 -18.422 -21.766 1 95.56 88 SER B N 1
ATOM 2946 C CA . SER B 1 88 ? 0.998 -17.391 -21.188 1 95.56 88 SER B CA 1
ATOM 2947 C C . SER B 1 88 ? 0.309 -16.719 -19.984 1 95.56 88 SER B C 1
ATOM 2949 O O . SER B 1 88 ? -0.917 -16.594 -19.969 1 95.56 88 SER B O 1
ATOM 2951 N N . TYR B 1 89 ? 1.104 -16.438 -19 1 95 89 TYR B N 1
ATOM 2952 C CA . TYR B 1 89 ? 0.496 -15.836 -17.828 1 95 89 TYR B CA 1
ATOM 2953 C C . TYR B 1 89 ? 1.462 -14.875 -17.141 1 95 89 TYR B C 1
ATOM 2955 O O . TYR B 1 89 ? 2.67 -14.922 -17.375 1 95 89 TYR B O 1
ATOM 2963 N N . VAL B 1 90 ? 0.9 -13.938 -16.391 1 95.56 90 VAL B N 1
ATOM 2964 C CA . VAL B 1 90 ? 1.65 -13.125 -15.43 1 95.56 90 VAL B CA 1
ATOM 2965 C C . VAL B 1 90 ? 1.323 -13.578 -14.008 1 95.56 90 VAL B C 1
ATOM 2967 O O . VAL B 1 90 ? 0.286 -14.203 -13.773 1 95.56 90 VAL B O 1
ATOM 2970 N N . TRP B 1 91 ? 2.266 -13.336 -13.133 1 94.38 91 TRP B N 1
ATOM 2971 C CA . TRP B 1 91 ? 2.006 -13.664 -11.734 1 94.38 91 TRP B CA 1
ATOM 2972 C C . TRP B 1 91 ? 2.59 -12.609 -10.805 1 94.38 91 TRP B C 1
ATOM 2974 O O . TRP B 1 91 ? 3.465 -11.836 -11.203 1 94.38 91 TRP B O 1
ATOM 2984 N N . MET B 1 92 ? 2.031 -12.547 -9.664 1 94.81 92 MET B N 1
ATOM 2985 C CA . MET B 1 92 ? 2.584 -11.758 -8.562 1 94.81 92 MET B CA 1
ATOM 2986 C C . MET B 1 92 ? 2.615 -12.57 -7.273 1 94.81 92 MET B C 1
ATOM 2988 O O . MET B 1 92 ? 1.604 -13.148 -6.871 1 94.81 92 MET B O 1
ATOM 2992 N N . GLY B 1 93 ? 3.805 -12.641 -6.688 1 92.31 93 GLY B N 1
ATOM 2993 C CA . GLY B 1 93 ? 3.975 -13.203 -5.355 1 92.31 93 GLY B CA 1
ATOM 2994 C C . GLY B 1 93 ? 3.803 -12.172 -4.254 1 92.31 93 GLY B C 1
ATOM 2995 O O . GLY B 1 93 ? 4.441 -11.117 -4.277 1 92.31 93 GLY B O 1
ATOM 2996 N N . LEU B 1 94 ? 2.947 -12.492 -3.318 1 93.25 94 LEU B N 1
ATOM 2997 C CA . LEU B 1 94 ? 2.594 -11.586 -2.236 1 93.25 94 LEU B CA 1
ATOM 2998 C C . LEU B 1 94 ? 2.615 -12.297 -0.891 1 93.25 94 LEU B C 1
ATOM 3000 O O . LEU B 1 94 ? 2.146 -13.438 -0.779 1 93.25 94 LEU B O 1
ATOM 3004 N N . GLY B 1 95 ? 3.164 -11.633 0.038 1 90.75 95 GLY B N 1
ATOM 3005 C CA . GLY B 1 95 ? 3.105 -12.133 1.402 1 90.75 95 GLY B CA 1
ATOM 3006 C C . GLY B 1 95 ? 2.467 -11.148 2.367 1 90.75 95 GLY B C 1
ATOM 3007 O O . GLY B 1 95 ? 2.049 -10.062 1.969 1 90.75 95 GLY B O 1
ATOM 3008 N N . GLY B 1 96 ? 2.32 -11.641 3.695 1 93.12 96 GLY B N 1
ATOM 3009 C CA . GLY B 1 96 ? 1.813 -10.758 4.734 1 93.12 96 GLY B CA 1
ATOM 3010 C C . GLY B 1 96 ? 0.645 -11.344 5.5 1 93.12 96 GLY B C 1
ATOM 3011 O O . GLY B 1 96 ? -0.113 -12.156 4.961 1 93.12 96 GLY B O 1
ATOM 3012 N N . ARG B 1 97 ? 0.479 -10.773 6.645 1 93.56 97 ARG B N 1
ATOM 3013 C CA . ARG B 1 97 ? -0.482 -11.344 7.582 1 93.56 97 ARG B CA 1
ATOM 3014 C C . ARG B 1 97 ? -1.911 -11 7.18 1 93.56 97 ARG B C 1
ATOM 3016 O O . ARG B 1 97 ? -2.859 -11.664 7.609 1 93.56 97 ARG B O 1
ATOM 3023 N N . LEU B 1 98 ? -2.168 -10.023 6.434 1 94.88 98 LEU B N 1
ATOM 3024 C CA . LEU B 1 98 ? -3.523 -9.594 6.102 1 94.88 98 LEU B CA 1
ATOM 3025 C C . LEU B 1 98 ? -4 -10.258 4.812 1 94.88 98 LEU B C 1
ATOM 3027 O O . LEU B 1 98 ? -5.191 -10.227 4.496 1 94.88 98 LEU B O 1
ATOM 3031 N N . LEU B 1 99 ? -3.119 -10.844 4.059 1 95.25 99 LEU B N 1
ATOM 3032 C CA . LEU B 1 99 ? -3.434 -11.359 2.729 1 95.25 99 LEU B CA 1
ATOM 3033 C C . LEU B 1 99 ? -4.516 -12.438 2.803 1 95.25 99 LEU B C 1
ATOM 3035 O O . LEU B 1 99 ? -5.438 -12.445 1.985 1 95.25 99 LEU B O 1
ATOM 3039 N N . PRO B 1 100 ? -4.422 -13.414 3.783 1 94.31 100 PRO B N 1
ATOM 3040 C CA . PRO B 1 100 ? -5.496 -14.406 3.863 1 94.31 100 PRO B CA 1
ATOM 3041 C C . PRO B 1 100 ? -6.875 -13.766 4.016 1 94.31 100 PRO B C 1
ATOM 3043 O O . PRO B 1 100 ? -7.84 -14.211 3.391 1 94.31 100 PRO B O 1
ATOM 3046 N N . ARG B 1 101 ? -6.918 -12.773 4.77 1 93.62 101 ARG B N 1
ATOM 3047 C CA . ARG B 1 101 ? -8.195 -12.102 4.992 1 93.62 101 ARG B CA 1
ATOM 3048 C C . ARG B 1 101 ? -8.656 -11.375 3.734 1 93.62 101 ARG B C 1
ATOM 3050 O O 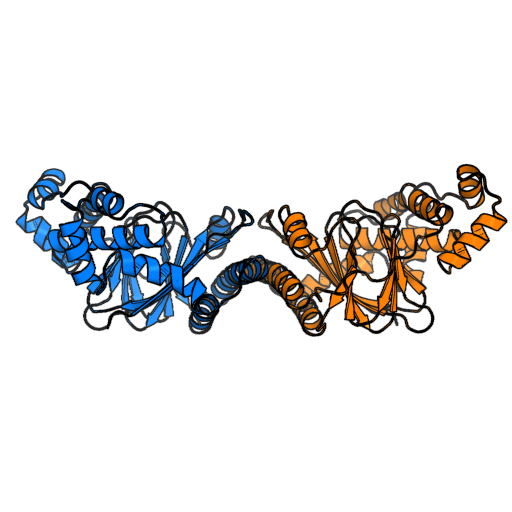. ARG B 1 101 ? -9.836 -11.391 3.395 1 93.62 101 ARG B O 1
ATOM 3057 N N . TYR B 1 102 ? -7.766 -10.641 3.045 1 95.12 102 TYR B N 1
ATOM 3058 C CA . TYR B 1 102 ? -8.102 -9.977 1.792 1 95.12 102 TYR B CA 1
ATOM 3059 C C . TYR B 1 102 ? -8.648 -10.969 0.775 1 95.12 102 TYR B C 1
ATOM 3061 O O . TYR B 1 102 ? -9.695 -10.734 0.17 1 95.12 102 TYR B O 1
ATOM 3069 N N . LEU B 1 103 ? -7.969 -12.07 0.622 1 95.06 103 LEU B N 1
ATOM 3070 C CA . LEU B 1 103 ? -8.359 -13.055 -0.378 1 95.06 103 LEU B CA 1
ATOM 3071 C C . LEU B 1 103 ? -9.688 -13.711 -0.006 1 95.06 103 LEU B C 1
ATOM 3073 O O . LEU B 1 103 ? -10.531 -13.953 -0.873 1 95.06 103 LEU B O 1
ATOM 3077 N N . GLN B 1 104 ? -9.859 -13.977 1.261 1 93.19 104 GLN B N 1
ATOM 3078 C CA . GLN B 1 104 ? -11.133 -14.523 1.721 1 93.19 104 GLN B CA 1
ATOM 3079 C C . GLN B 1 104 ? -12.289 -13.594 1.387 1 93.19 104 GLN B C 1
ATOM 3081 O O . GLN B 1 104 ? -13.352 -14.047 0.958 1 93.19 104 GLN B O 1
ATOM 3086 N N . ASP B 1 105 ? -12.102 -12.32 1.657 1 92.75 105 ASP B N 1
ATOM 3087 C CA . ASP B 1 105 ? -13.133 -11.328 1.367 1 92.75 105 ASP B CA 1
ATOM 3088 C C . ASP B 1 105 ? -13.438 -11.281 -0.128 1 92.75 105 ASP B C 1
ATOM 3090 O O . ASP B 1 105 ? -14.547 -10.906 -0.528 1 92.75 105 ASP B O 1
ATOM 3094 N N . LEU B 1 106 ? -12.539 -11.711 -0.956 1 92.81 106 LEU B N 1
ATOM 3095 C CA . LEU B 1 106 ? -12.719 -11.734 -2.402 1 92.81 106 LEU B CA 1
ATOM 3096 C C . LEU B 1 106 ? -13.289 -13.078 -2.854 1 92.81 106 LEU B C 1
ATOM 3098 O O . LEU B 1 106 ? -13.484 -13.305 -4.051 1 92.81 106 LEU B O 1
ATOM 3102 N N . GLY B 1 107 ? -13.469 -14.016 -1.913 1 90.81 107 GLY B N 1
ATOM 3103 C CA . GLY B 1 107 ? -14.023 -15.32 -2.229 1 90.81 107 GLY B CA 1
ATOM 3104 C C . GLY B 1 107 ? -12.969 -16.344 -2.592 1 90.81 107 GLY B C 1
ATOM 3105 O O . GLY B 1 107 ? -13.289 -17.422 -3.117 1 90.81 107 GLY B O 1
ATOM 3106 N N . LEU B 1 108 ? -11.742 -16 -2.406 1 93 108 LEU B N 1
ATOM 3107 C CA . LEU B 1 108 ? -10.625 -16.906 -2.695 1 93 108 LEU B CA 1
ATOM 3108 C C . LEU B 1 108 ? -10.117 -17.562 -1.419 1 93 108 LEU B C 1
ATOM 3110 O O . LEU B 1 108 ? -9.523 -16.891 -0.568 1 93 108 LEU B O 1
ATOM 3114 N N . GLN B 1 109 ? -10.344 -18.75 -1.322 1 90.5 109 GLN B N 1
ATOM 3115 C CA . GLN B 1 109 ? -10.023 -19.516 -0.114 1 90.5 109 GLN B CA 1
ATOM 3116 C C . GLN B 1 109 ? -9.906 -21 -0.413 1 90.5 109 GLN B C 1
ATOM 3118 O O . GLN B 1 109 ? -10.039 -21.422 -1.564 1 90.5 109 GLN B O 1
ATOM 3123 N N . SER B 1 110 ? -9.633 -21.719 0.685 1 86.25 110 SER B N 1
ATOM 3124 C CA . SER B 1 110 ? -9.547 -23.172 0.54 1 86.25 110 SER B CA 1
ATOM 3125 C C . SER B 1 110 ? -10.797 -23.719 -0.134 1 86.25 110 SER B C 1
ATOM 3127 O O . SER B 1 110 ? -11.922 -23.406 0.268 1 86.25 110 SER B O 1
ATOM 3129 N N . GLY B 1 111 ? -10.539 -24.453 -1.185 1 82.56 111 GLY B N 1
ATOM 3130 C CA . GLY B 1 111 ? -11.633 -25.031 -1.948 1 82.56 111 GLY B CA 1
ATOM 3131 C C . GLY B 1 111 ? -11.977 -24.234 -3.189 1 82.56 111 GLY B C 1
ATOM 3132 O O . GLY B 1 111 ? -12.695 -24.719 -4.066 1 82.56 111 GLY B O 1
ATOM 3133 N N . GLN B 1 112 ? -11.516 -22.969 -3.238 1 88.81 112 GLN B N 1
ATOM 3134 C CA . GLN B 1 112 ? -11.766 -22.109 -4.398 1 88.81 112 GLN B CA 1
ATOM 3135 C C . GLN B 1 112 ? -10.594 -21.172 -4.656 1 88.81 112 GLN B C 1
ATOM 3137 O O . GLN B 1 112 ? -10.602 -20.031 -4.211 1 88.81 112 GLN B O 1
ATOM 3142 N N . TRP B 1 113 ? -9.727 -21.656 -5.539 1 92.88 113 TRP B N 1
ATOM 3143 C CA . TRP B 1 113 ? -8.523 -20.859 -5.77 1 92.88 113 TRP B CA 1
ATOM 3144 C C . TRP B 1 113 ? -8.453 -20.391 -7.219 1 92.88 113 TRP B C 1
ATOM 3146 O O . TRP B 1 113 ? -7.477 -19.75 -7.621 1 92.88 113 TRP B O 1
ATOM 3156 N N . SER B 1 114 ? -9.469 -20.766 -7.996 1 93.44 114 SER B N 1
ATOM 3157 C CA . SER B 1 114 ? -9.57 -20.25 -9.359 1 93.44 114 SER B CA 1
ATOM 3158 C C . SER B 1 114 ? -10.633 -19.156 -9.469 1 93.44 114 SER B C 1
ATOM 3160 O O . SER B 1 114 ? -11.5 -19.047 -8.602 1 93.44 114 SER B O 1
ATOM 3162 N N . PHE B 1 115 ? -10.461 -18.359 -10.461 1 93.5 115 PHE B N 1
ATOM 3163 C CA . PHE B 1 115 ? -11.398 -17.25 -10.617 1 93.5 115 PHE B CA 1
ATOM 3164 C C . PHE B 1 115 ? -11.469 -16.797 -12.07 1 93.5 115 PHE B C 1
ATOM 3166 O O . PHE B 1 115 ? -10.625 -17.172 -12.883 1 93.5 115 PHE B O 1
ATOM 3173 N N . GLU B 1 116 ? -12.531 -16.078 -12.367 1 94.62 116 GLU B N 1
ATOM 3174 C CA . GLU B 1 116 ? -12.727 -15.461 -13.672 1 94.62 116 GLU B CA 1
ATOM 3175 C C . GLU B 1 116 ? -12.688 -13.938 -13.578 1 94.62 116 GLU B C 1
ATOM 3177 O O . GLU B 1 116 ? -13.141 -13.359 -12.594 1 94.62 116 GLU B O 1
ATOM 3182 N N . LEU B 1 117 ? -12.164 -13.359 -14.641 1 95.56 117 LEU B N 1
ATOM 3183 C CA . LEU B 1 117 ? -11.977 -11.914 -14.633 1 95.56 117 LEU B CA 1
ATOM 3184 C C . LEU B 1 117 ? -12.789 -11.266 -15.75 1 95.56 117 LEU B C 1
ATOM 3186 O O . LEU B 1 117 ? -13 -11.867 -16.812 1 95.56 117 LEU B O 1
ATOM 3190 N N . THR B 1 118 ? -13.172 -10.023 -15.555 1 94.19 118 THR B N 1
ATOM 3191 C CA . THR B 1 118 ? -13.859 -9.242 -16.562 1 94.19 118 THR B CA 1
ATOM 3192 C C . THR B 1 118 ? -12.859 -8.594 -17.516 1 94.19 118 THR B C 1
ATOM 3194 O O . THR B 1 118 ? -13.211 -8.234 -18.641 1 94.19 118 THR B O 1
ATOM 3197 N N . SER B 1 119 ? -11.609 -8.383 -17.094 1 93.44 119 SER B N 1
ATOM 3198 C CA . SER B 1 119 ? -10.516 -7.836 -17.891 1 93.44 119 SER B CA 1
ATOM 3199 C C . SER B 1 119 ? -9.164 -8.266 -17.344 1 93.44 119 SER B C 1
ATOM 3201 O O . SER B 1 119 ? -8.984 -8.383 -16.141 1 93.44 119 SER B O 1
ATOM 3203 N N . LEU B 1 120 ? -8.234 -8.477 -18.281 1 94 120 LEU B N 1
ATOM 3204 C CA . LEU B 1 120 ? -6.941 -8.977 -17.812 1 94 120 LEU B CA 1
ATOM 3205 C C . LEU B 1 120 ? -5.816 -8.023 -18.203 1 94 120 LEU B C 1
ATOM 3207 O O . LEU B 1 120 ? -4.699 -8.141 -17.703 1 94 120 LEU B O 1
ATOM 3211 N N . GLN B 1 121 ? -6.043 -7.02 -19 1 95.31 121 GLN B N 1
ATOM 3212 C CA . GLN B 1 121 ? -4.996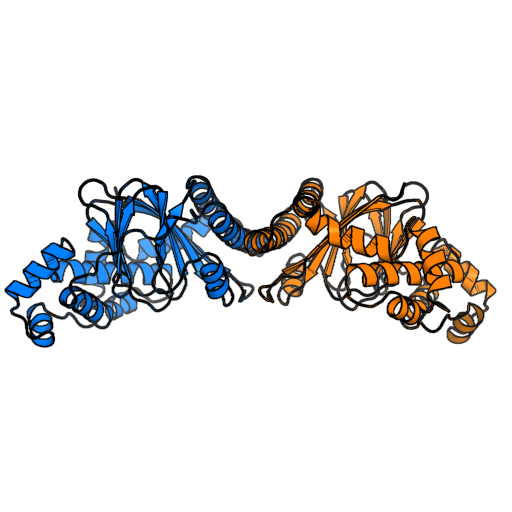 -6.168 -19.547 1 95.31 121 GLN B CA 1
ATOM 3213 C C . GLN B 1 121 ? -4.32 -5.34 -18.469 1 95.31 121 GLN B C 1
ATOM 3215 O O . GLN B 1 121 ? -3.113 -5.102 -18.516 1 95.31 121 GLN B O 1
ATOM 3220 N N . GLU B 1 122 ? -5.098 -4.914 -17.547 1 96.75 122 GLU B N 1
ATOM 3221 C CA . GLU B 1 122 ? -4.559 -4.07 -16.484 1 96.75 122 GLU B CA 1
ATOM 3222 C C . GLU B 1 122 ? -3.559 -4.84 -15.633 1 96.75 122 GLU B C 1
ATOM 3224 O O . GLU B 1 122 ? -2.594 -4.266 -15.125 1 96.75 122 GLU B O 1
ATOM 3229 N N . PHE B 1 123 ? -3.785 -6.129 -15.484 1 97.25 123 PHE B N 1
ATOM 3230 C CA . PHE B 1 123 ? -2.857 -6.949 -14.711 1 97.25 123 PHE B CA 1
ATOM 3231 C C . PHE B 1 123 ? -1.53 -7.102 -15.445 1 97.25 123 PHE B C 1
ATOM 3233 O O . PHE B 1 123 ? -0.463 -7.004 -14.836 1 97.25 123 PHE B O 1
ATOM 3240 N N . LYS B 1 124 ? -1.678 -7.348 -16.719 1 95.5 124 LYS B N 1
ATOM 3241 C CA . LYS B 1 124 ? -0.471 -7.441 -17.531 1 95.5 124 LYS B CA 1
ATOM 3242 C C . LYS B 1 124 ? 0.352 -6.16 -17.438 1 95.5 124 LYS B C 1
ATOM 3244 O O . LYS B 1 124 ? 1.559 -6.207 -17.188 1 95.5 124 LYS B O 1
ATOM 3249 N N . ALA B 1 125 ? -0.293 -5.082 -17.625 1 95.62 125 ALA B N 1
ATOM 3250 C CA . ALA B 1 125 ? 0.378 -3.785 -17.578 1 95.62 125 ALA B CA 1
ATOM 3251 C C . ALA B 1 125 ? 1.053 -3.566 -16.219 1 95.62 125 ALA B C 1
ATOM 3253 O O . ALA B 1 125 ? 2.186 -3.086 -16.156 1 95.62 125 ALA B O 1
ATOM 3254 N N . LEU B 1 126 ? 0.344 -3.895 -15.211 1 96 126 LEU B N 1
ATOM 3255 C CA . LEU B 1 126 ? 0.84 -3.688 -13.852 1 96 126 LEU B CA 1
ATOM 3256 C C . LEU B 1 126 ? 2.107 -4.5 -13.609 1 96 126 LEU B C 1
ATOM 3258 O O . LEU B 1 126 ? 3.092 -3.977 -13.078 1 96 126 LEU B O 1
ATOM 3262 N N . VAL B 1 127 ? 2.131 -5.762 -13.961 1 94.31 127 VAL B N 1
ATOM 3263 C CA . VAL B 1 127 ? 3.283 -6.629 -13.75 1 94.31 127 VAL B CA 1
ATOM 3264 C C . VAL B 1 127 ? 4.465 -6.141 -14.586 1 94.31 127 VAL B C 1
ATOM 3266 O O . VAL B 1 127 ? 5.59 -6.059 -14.086 1 94.31 127 VAL B O 1
ATOM 3269 N N . PHE B 1 128 ? 4.199 -5.754 -15.734 1 91.12 128 PHE B N 1
ATOM 3270 C CA . PHE B 1 128 ? 5.281 -5.293 -16.594 1 91.12 128 PHE B CA 1
ATOM 3271 C C . PHE B 1 128 ? 5.848 -3.969 -16.094 1 91.12 128 PHE B C 1
ATOM 3273 O O . PHE B 1 128 ? 7.047 -3.711 -16.234 1 91.12 128 PHE B O 1
ATOM 3280 N N . GLU B 1 129 ? 4.992 -3.135 -15.602 1 90.31 129 GLU B N 1
ATOM 3281 C CA . GLU B 1 129 ? 5.477 -1.91 -14.969 1 90.31 129 GLU B CA 1
ATOM 3282 C C . GLU B 1 129 ? 6.402 -2.221 -13.797 1 90.31 129 GLU B C 1
ATOM 3284 O O . GLU B 1 129 ? 7.402 -1.531 -13.594 1 90.31 129 GLU B O 1
ATOM 3289 N N . SER B 1 130 ? 6.035 -3.186 -13.062 1 89.81 130 SER B N 1
ATOM 3290 C CA . SER B 1 130 ? 6.855 -3.592 -11.922 1 89.81 130 SER B CA 1
ATOM 3291 C C . SER B 1 130 ? 8.195 -4.16 -12.383 1 89.81 130 SER B C 1
ATOM 3293 O O . SER B 1 130 ? 9.227 -3.887 -11.766 1 89.81 130 SER B O 1
ATOM 3295 N N . LEU B 1 131 ? 8.148 -4.879 -13.453 1 81.81 131 LEU B N 1
ATOM 3296 C CA . LEU B 1 131 ? 9.352 -5.473 -14.016 1 81.81 131 LEU B CA 1
ATOM 3297 C C . LEU B 1 131 ? 10.305 -4.395 -14.523 1 81.81 131 LEU B C 1
ATOM 3299 O O . LEU B 1 131 ? 11.523 -4.551 -14.453 1 81.81 131 LEU B O 1
ATOM 3303 N N . ALA B 1 132 ? 9.734 -3.354 -14.953 1 79.19 132 ALA B N 1
ATOM 3304 C CA . ALA B 1 132 ? 10.5 -2.283 -15.578 1 79.19 132 ALA B CA 1
ATOM 3305 C C . ALA B 1 132 ? 11.047 -1.314 -14.539 1 79.19 132 ALA B C 1
ATOM 3307 O O . ALA B 1 132 ? 11.891 -0.467 -14.852 1 79.19 132 ALA B O 1
ATOM 3308 N N . TYR B 1 133 ? 10.531 -1.476 -13.375 1 77.19 133 TYR B N 1
ATOM 3309 C CA . TYR B 1 133 ? 10.914 -0.476 -12.383 1 77.19 133 TYR B CA 1
ATOM 3310 C C . TYR B 1 133 ? 12.391 -0.585 -12.031 1 77.19 133 TYR B C 1
ATOM 3312 O O . TYR B 1 133 ? 12.883 -1.67 -11.719 1 77.19 133 TYR B O 1
ATOM 3320 N N . GLU B 1 134 ? 13.133 0.412 -12.102 1 67.75 134 GLU B N 1
ATOM 3321 C CA . GLU B 1 134 ? 14.586 0.436 -11.914 1 67.75 134 GLU B CA 1
ATOM 3322 C C . GLU B 1 134 ? 14.961 1.199 -10.641 1 67.75 134 GLU B C 1
ATOM 3324 O O . GLU B 1 134 ? 16.125 1.211 -10.242 1 67.75 134 GLU B O 1
ATOM 3329 N N . GLY B 1 135 ? 14.109 1.604 -9.953 1 69.75 135 GLY B N 1
ATOM 3330 C CA . GLY B 1 135 ? 14.477 2.428 -8.812 1 69.75 135 GLY B CA 1
ATOM 3331 C C . GLY B 1 135 ? 15.031 1.624 -7.652 1 69.75 135 GLY B C 1
ATOM 3332 O O . GLY B 1 135 ? 14.984 0.392 -7.668 1 69.75 135 GLY B O 1
ATOM 3333 N N . SER B 1 136 ? 15.883 2.299 -6.875 1 76.19 136 SER B N 1
ATOM 3334 C CA . SER B 1 136 ? 16.422 1.691 -5.668 1 76.19 136 SER B CA 1
ATOM 3335 C C . SER B 1 136 ? 16.031 2.486 -4.426 1 76.19 136 SER B C 1
ATOM 3337 O O . SER B 1 136 ? 15.391 3.533 -4.527 1 76.19 136 SER B O 1
ATOM 3339 N N . GLY B 1 137 ? 16.281 1.786 -3.348 1 83.69 137 GLY B N 1
ATOM 3340 C CA . GLY B 1 137 ? 16.062 2.484 -2.092 1 83.69 137 GLY B CA 1
ATOM 3341 C C . GLY B 1 137 ? 14.594 2.604 -1.728 1 83.69 137 GLY B C 1
ATOM 3342 O O . GLY B 1 137 ? 13.789 1.735 -2.076 1 83.69 137 GLY B O 1
ATOM 3343 N N . ILE B 1 138 ? 14.273 3.596 -1.086 1 88.56 138 ILE B N 1
ATOM 3344 C CA . ILE B 1 138 ? 12.945 3.758 -0.5 1 88.56 138 ILE B CA 1
ATOM 3345 C C . ILE B 1 138 ? 11.914 3.973 -1.607 1 88.56 138 ILE B C 1
ATOM 3347 O O . ILE B 1 138 ? 10.789 3.479 -1.519 1 88.56 138 ILE B O 1
ATOM 3351 N N . THR B 1 139 ? 12.297 4.703 -2.619 1 90.81 139 THR B N 1
ATOM 3352 C CA . THR B 1 139 ? 11.359 4.969 -3.703 1 90.81 139 THR B CA 1
ATOM 3353 C C . THR B 1 139 ? 10.906 3.666 -4.355 1 90.81 139 THR B C 1
ATOM 3355 O O . THR B 1 139 ? 9.719 3.475 -4.613 1 90.81 139 THR B O 1
ATOM 3358 N N . ALA B 1 140 ? 11.852 2.834 -4.605 1 88.06 140 ALA B N 1
ATOM 3359 C CA . ALA B 1 140 ? 11.539 1.547 -5.223 1 88.06 140 ALA B CA 1
ATOM 3360 C C . ALA B 1 140 ? 10.648 0.706 -4.316 1 88.06 140 ALA B C 1
ATOM 3362 O O . ALA B 1 140 ? 9.703 0.065 -4.785 1 88.06 140 ALA B O 1
ATOM 3363 N N . GLU B 1 141 ? 10.945 0.707 -3.115 1 88.62 141 GLU B N 1
ATOM 3364 C CA . GLU B 1 141 ? 10.164 -0.082 -2.166 1 88.62 141 GLU B CA 1
ATOM 3365 C C . GLU B 1 141 ? 8.727 0.428 -2.072 1 88.62 141 GLU B C 1
ATOM 3367 O O . GLU B 1 141 ? 7.781 -0.362 -2.059 1 88.62 141 GLU B O 1
ATOM 3372 N N . LEU B 1 142 ? 8.602 1.712 -1.978 1 93.62 142 LEU B N 1
ATOM 3373 C CA . LEU B 1 142 ? 7.27 2.311 -1.932 1 93.62 142 LEU B CA 1
ATOM 3374 C C . LEU B 1 142 ? 6.504 2.023 -3.219 1 93.62 142 LEU B C 1
ATOM 3376 O O . LEU B 1 142 ? 5.301 1.753 -3.18 1 93.62 142 LEU B O 1
ATOM 3380 N N . ALA B 1 143 ? 7.176 2.066 -4.332 1 93.44 143 ALA B N 1
ATOM 3381 C CA . ALA B 1 143 ? 6.551 1.771 -5.621 1 93.44 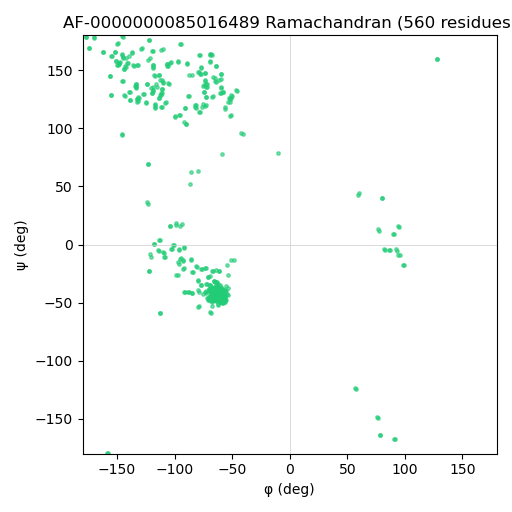143 ALA B CA 1
ATOM 3382 C C . ALA B 1 143 ? 6.039 0.335 -5.664 1 93.44 143 ALA B C 1
ATOM 3384 O O . ALA B 1 143 ? 4.918 0.084 -6.113 1 93.44 143 ALA B O 1
ATOM 3385 N N . LEU B 1 144 ? 6.832 -0.554 -5.223 1 91.31 144 LEU B N 1
ATOM 3386 C CA . LEU B 1 144 ? 6.438 -1.958 -5.242 1 91.31 144 LEU B CA 1
ATOM 3387 C C . LEU B 1 144 ? 5.285 -2.215 -4.277 1 91.31 144 LEU B C 1
ATOM 3389 O O . LEU B 1 144 ? 4.383 -3.002 -4.57 1 91.31 144 LEU B O 1
ATOM 3393 N N . GLN B 1 145 ? 5.34 -1.592 -3.15 1 93.56 145 GLN B N 1
ATOM 3394 C CA . GLN B 1 145 ? 4.23 -1.71 -2.207 1 93.56 145 GLN B CA 1
ATOM 3395 C C . GLN B 1 145 ? 2.938 -1.164 -2.805 1 93.56 145 GLN B C 1
ATOM 3397 O O . GLN B 1 145 ? 1.87 -1.754 -2.629 1 93.56 145 GLN B O 1
ATOM 3402 N N . ARG B 1 146 ? 3.076 -0.049 -3.447 1 95.12 146 ARG B N 1
ATOM 3403 C CA . ARG B 1 146 ? 1.923 0.493 -4.156 1 95.12 146 ARG B CA 1
ATOM 3404 C C . ARG B 1 146 ? 1.369 -0.517 -5.156 1 95.12 146 ARG B C 1
ATOM 3406 O O . ARG B 1 146 ? 0.153 -0.684 -5.27 1 95.12 146 ARG B O 1
ATOM 3413 N N . GLN B 1 147 ? 2.207 -1.153 -5.891 1 94.88 147 GLN B N 1
ATOM 3414 C CA . GLN B 1 147 ? 1.805 -2.109 -6.914 1 94.88 147 GLN B CA 1
ATOM 3415 C C . GLN B 1 147 ? 1.079 -3.303 -6.301 1 94.88 147 GLN B C 1
ATOM 3417 O O . GLN B 1 147 ? 0.146 -3.844 -6.898 1 94.88 147 GLN B O 1
ATOM 3422 N N . VAL B 1 148 ? 1.529 -3.703 -5.133 1 95 148 VAL B N 1
ATOM 3423 C CA . VAL B 1 148 ? 0.879 -4.805 -4.43 1 95 148 VAL B CA 1
ATOM 3424 C C . VAL B 1 148 ? -0.59 -4.465 -4.184 1 95 148 VAL B C 1
ATOM 3426 O O . VAL B 1 148 ? -1.479 -5.246 -4.535 1 95 148 VAL B O 1
ATOM 3429 N N . TYR B 1 149 ? -0.838 -3.342 -3.654 1 96.5 149 TYR B N 1
ATOM 3430 C CA . TYR B 1 149 ? -2.209 -2.963 -3.332 1 96.5 149 TYR B CA 1
ATOM 3431 C C . TYR B 1 149 ? -3 -2.65 -4.598 1 96.5 149 TYR B C 1
ATOM 3433 O O . TYR B 1 149 ? -4.207 -2.904 -4.66 1 96.5 149 TYR B O 1
ATOM 3441 N N . ARG B 1 150 ? -2.328 -2.104 -5.57 1 97.25 150 ARG B N 1
ATOM 3442 C CA . ARG B 1 150 ? -2.996 -1.899 -6.852 1 97.25 150 ARG B CA 1
ATOM 3443 C C . ARG B 1 150 ? -3.434 -3.229 -7.457 1 97.25 150 ARG B C 1
ATOM 3445 O O . ARG B 1 150 ? -4.531 -3.334 -8.008 1 97.25 150 ARG B O 1
ATOM 3452 N N . PHE B 1 151 ? -2.561 -4.199 -7.371 1 97.81 151 PHE B N 1
ATOM 3453 C CA . PHE B 1 151 ? -2.875 -5.527 -7.887 1 97.81 151 PHE B CA 1
ATOM 3454 C C . PHE B 1 151 ? -4.105 -6.102 -7.188 1 97.81 151 PHE B C 1
ATOM 3456 O O . PHE B 1 151 ? -5.023 -6.598 -7.844 1 97.81 151 PHE B O 1
ATOM 3463 N N . LEU B 1 152 ? -4.125 -6.055 -5.918 1 97.31 152 LEU B N 1
ATOM 3464 C CA . LEU B 1 152 ? -5.238 -6.578 -5.133 1 97.31 152 LEU B CA 1
ATOM 3465 C C . LEU B 1 152 ? -6.512 -5.781 -5.398 1 9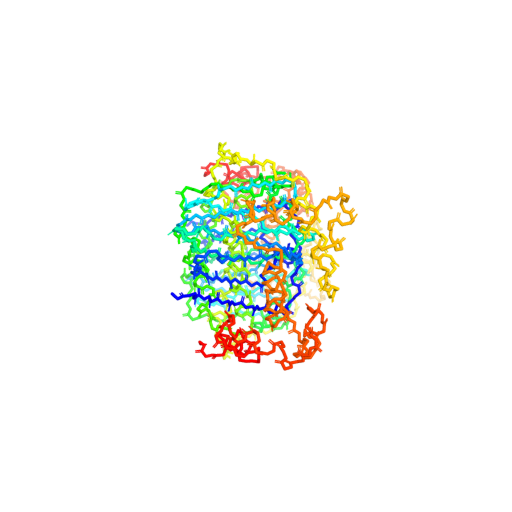7.31 152 LEU B C 1
ATOM 3467 O O . LEU B 1 152 ? -7.605 -6.352 -5.449 1 97.31 152 LEU B O 1
ATOM 3471 N N . GLU B 1 153 ? -6.387 -4.496 -5.523 1 95.88 153 GLU B N 1
ATOM 3472 C CA . GLU B 1 153 ? -7.527 -3.65 -5.871 1 95.88 153 GLU B CA 1
ATOM 3473 C C . GLU B 1 153 ? -8.133 -4.062 -7.211 1 95.88 153 GLU B C 1
ATOM 3475 O O . GLU B 1 153 ? -9.352 -4.191 -7.332 1 95.88 153 GLU B O 1
ATOM 3480 N N . LEU B 1 154 ? -7.289 -4.223 -8.219 1 96.69 154 LEU B N 1
ATOM 3481 C CA . LEU B 1 154 ? -7.738 -4.656 -9.539 1 96.69 154 LEU B CA 1
ATOM 3482 C C . LEU B 1 154 ? -8.453 -6 -9.453 1 96.69 154 LEU B C 1
ATOM 3484 O O . LEU B 1 154 ? -9.492 -6.199 -10.094 1 96.69 154 LEU B O 1
ATOM 3488 N N . LEU B 1 155 ? -7.836 -6.895 -8.672 1 96.31 155 LEU B N 1
ATOM 3489 C CA . LEU B 1 155 ? -8.469 -8.195 -8.484 1 96.31 155 LEU B CA 1
ATOM 3490 C C . LEU B 1 155 ? -9.875 -8.039 -7.926 1 96.31 155 LEU B C 1
ATOM 3492 O O . LEU B 1 155 ? -10.828 -8.641 -8.43 1 96.31 155 LEU B O 1
ATOM 3496 N N . SER B 1 156 ? -10.055 -7.246 -6.945 1 94.62 156 SER B N 1
ATOM 3497 C CA . SER B 1 156 ? -11.352 -7.012 -6.316 1 94.62 156 SER B CA 1
ATOM 3498 C C . SER B 1 156 ? -12.336 -6.395 -7.301 1 94.62 156 SER B C 1
ATOM 3500 O O . SER B 1 156 ? -13.539 -6.672 -7.238 1 94.62 156 SER B O 1
ATOM 3502 N N . GLN B 1 157 ? -11.852 -5.578 -8.195 1 93.75 157 GLN B N 1
ATOM 3503 C CA . GLN B 1 157 ? -12.695 -4.852 -9.141 1 93.75 157 GLN B CA 1
ATOM 3504 C C . GLN B 1 157 ? -13.102 -5.742 -10.305 1 93.75 157 GLN B C 1
ATOM 3506 O O . GLN B 1 157 ? -14.188 -5.574 -10.875 1 93.75 157 GLN B O 1
ATOM 3511 N N . ARG B 1 158 ? -12.273 -6.664 -10.68 1 95.12 158 ARG B N 1
ATOM 3512 C CA . ARG B 1 158 ? -12.445 -7.348 -11.953 1 95.12 158 ARG B CA 1
ATOM 3513 C C . ARG B 1 158 ? -12.914 -8.781 -11.75 1 95.12 158 ARG B C 1
ATOM 3515 O O . ARG B 1 158 ? -13.266 -9.469 -12.711 1 95.12 158 ARG B O 1
ATOM 3522 N N . LEU B 1 159 ? -12.891 -9.266 -10.492 1 93.62 159 LEU B N 1
ATOM 3523 C CA . LEU B 1 159 ? -13.391 -10.609 -10.219 1 93.62 159 LEU B CA 1
ATOM 3524 C C . LEU B 1 159 ? -14.859 -10.742 -10.602 1 93.62 159 LEU B C 1
ATOM 3526 O O . LEU B 1 159 ? -15.68 -9.906 -10.219 1 93.62 159 LEU B O 1
ATOM 3530 N N . LYS B 1 160 ? -15.156 -11.805 -11.359 1 88.94 160 LYS B N 1
ATOM 3531 C CA . LYS B 1 160 ? -16.547 -12.094 -11.695 1 88.94 160 LYS B CA 1
ATOM 3532 C C . LYS B 1 160 ? -17.266 -12.766 -10.531 1 88.94 160 LYS B C 1
ATOM 3534 O O . LYS B 1 160 ? -16.75 -13.727 -9.953 1 88.94 160 LYS B O 1
ATOM 3539 N N . GLN B 1 161 ? -18.234 -12.234 -9.867 1 70.19 161 GLN B N 1
ATOM 3540 C CA . GLN B 1 161 ? -18.969 -12.742 -8.703 1 70.19 161 GLN B CA 1
ATOM 3541 C C . GLN B 1 161 ? -19.594 -14.102 -8.992 1 70.19 161 GLN B C 1
ATOM 3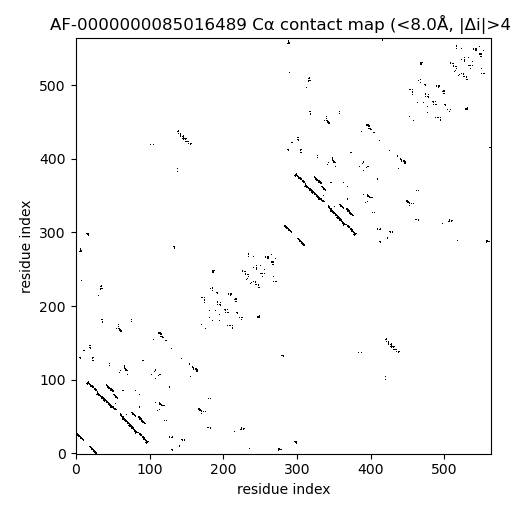543 O O . GLN B 1 161 ? -19.672 -14.953 -8.102 1 70.19 161 GLN B O 1
ATOM 3548 N N . THR B 1 162 ? -20.25 -14.297 -10.07 1 59.31 162 THR B N 1
ATOM 3549 C CA . THR B 1 162 ? -21.031 -15.508 -10.312 1 59.31 162 THR B CA 1
ATOM 3550 C C . THR B 1 162 ? -20.109 -16.719 -10.445 1 59.31 162 THR B C 1
ATOM 3552 O O . THR B 1 162 ? -20.469 -17.812 -10.016 1 59.31 162 THR B O 1
ATOM 3555 N N . SER B 1 163 ? -19.109 -16.734 -11.273 1 54.34 163 SER B N 1
ATOM 3556 C CA . SER B 1 163 ? -18.5 -17.859 -11.992 1 54.34 163 SER B CA 1
ATOM 3557 C C . SER B 1 163 ? -17.328 -18.438 -11.234 1 54.34 163 SER B C 1
ATOM 3559 O O . SER B 1 163 ? -16.422 -19.031 -11.828 1 54.34 163 SER B O 1
ATOM 3561 N N . LEU B 1 164 ? -17.25 -18.141 -9.992 1 54.66 164 LEU B N 1
ATOM 3562 C CA . LEU B 1 164 ? -16.016 -18.656 -9.445 1 54.66 164 LEU B CA 1
ATOM 3563 C C . LEU B 1 164 ? -15.875 -20.156 -9.727 1 54.66 164 LEU B C 1
ATOM 3565 O O . LEU B 1 164 ? -14.859 -20.766 -9.383 1 54.66 164 LEU B O 1
ATOM 3569 N N . ILE B 1 165 ? -17.062 -20.922 -9.914 1 51.66 165 ILE B N 1
ATOM 3570 C CA . ILE B 1 165 ? -16.953 -22.375 -9.891 1 51.66 165 ILE B CA 1
ATOM 3571 C C . ILE B 1 165 ? -16.438 -22.875 -11.234 1 51.66 165 ILE B C 1
ATOM 3573 O O . ILE B 1 165 ? -17.188 -22.891 -12.219 1 51.66 165 ILE B O 1
ATOM 3577 N N . THR B 1 166 ? -15.289 -22.5 -11.562 1 56.59 166 THR B N 1
ATOM 3578 C CA . THR B 1 166 ? -14.805 -23.359 -12.641 1 56.59 166 THR B CA 1
ATOM 3579 C C . THR B 1 166 ? -14.844 -24.828 -12.211 1 56.59 166 THR B C 1
ATOM 3581 O O . THR B 1 166 ? -14.469 -25.156 -11.094 1 56.59 166 THR B O 1
ATOM 3584 N N . GLU B 1 167 ? -15.641 -25.625 -12.922 1 57.69 167 GLU B N 1
ATOM 3585 C CA . GLU B 1 167 ? -15.789 -27.062 -12.656 1 57.69 167 GLU B CA 1
ATOM 3586 C C . GLU B 1 167 ? -14.438 -27.688 -12.312 1 57.69 167 GLU B C 1
ATOM 3588 O O . GLU B 1 167 ? -13.461 -27.531 -13.047 1 57.69 167 GLU B O 1
ATOM 3593 N N . SER B 1 168 ? -14.18 -27.781 -11.055 1 62.97 168 SER B N 1
ATOM 3594 C CA . SER B 1 168 ? -13.031 -28.578 -10.633 1 62.97 168 SER B CA 1
ATOM 3595 C C . SER B 1 168 ? -13.336 -30.062 -10.719 1 62.97 168 SER B C 1
ATOM 3597 O O . SER B 1 168 ? -14.492 -30.484 -10.586 1 62.97 168 SER B O 1
ATOM 3599 N N . ARG B 1 169 ? -12.57 -30.812 -11.57 1 70.38 169 ARG B N 1
ATOM 3600 C CA . ARG B 1 169 ? -12.664 -32.281 -11.508 1 70.38 169 ARG B CA 1
ATOM 3601 C C . ARG B 1 169 ? -11.734 -32.844 -10.43 1 70.38 169 ARG B C 1
ATOM 3603 O O . ARG B 1 169 ? -10.711 -32.219 -10.109 1 70.38 169 ARG B O 1
ATOM 3610 N N . ARG B 1 170 ? -12.297 -33.906 -9.898 1 68.31 170 ARG B N 1
ATOM 3611 C CA . ARG B 1 170 ? -11.461 -34.562 -8.898 1 68.31 170 ARG B CA 1
ATOM 3612 C C . ARG B 1 170 ? -10.305 -35.312 -9.555 1 68.31 170 ARG B C 1
ATOM 3614 O O . ARG B 1 170 ? -10.5 -36.031 -10.539 1 68.31 170 ARG B O 1
ATOM 3621 N N . VAL B 1 171 ? -9.109 -35.031 -9.32 1 71.31 171 VAL B N 1
ATOM 3622 C CA . VAL B 1 171 ? -7.938 -35.781 -9.734 1 71.31 171 VAL B CA 1
ATOM 3623 C C . VAL B 1 171 ? -8 -37.219 -9.156 1 71.31 171 VAL B C 1
ATOM 3625 O O . VAL B 1 171 ? -8.5 -37.406 -8.055 1 71.31 171 VAL B O 1
ATOM 3628 N N . ASN B 1 172 ? -7.508 -38.188 -10.062 1 80.38 172 ASN B N 1
ATOM 3629 C CA . ASN B 1 172 ? -7.402 -39.562 -9.531 1 80.38 172 ASN B CA 1
ATOM 3630 C C . ASN B 1 172 ? -6.633 -39.594 -8.219 1 80.38 172 ASN B C 1
ATOM 3632 O O . ASN B 1 172 ? -5.547 -39 -8.117 1 80.38 172 ASN B O 1
ATOM 3636 N N . PRO B 1 173 ? -7.156 -40.094 -7.266 1 82.88 173 PRO B N 1
ATOM 3637 C CA . PRO B 1 173 ? -6.539 -40.094 -5.938 1 82.88 173 PRO B CA 1
ATOM 3638 C C . PRO B 1 173 ? -5.121 -40.656 -5.941 1 82.88 173 PRO B C 1
ATOM 3640 O O . PRO B 1 173 ? -4.262 -40.188 -5.188 1 82.88 173 PRO B O 1
ATOM 3643 N N . TYR B 1 174 ? -4.926 -41.656 -6.742 1 87.69 174 TYR B N 1
ATOM 3644 C CA . TYR B 1 174 ? -3.598 -42.25 -6.805 1 87.69 174 TYR B CA 1
ATOM 3645 C C . TYR B 1 174 ? -2.584 -41.281 -7.395 1 87.69 174 TYR B C 1
ATOM 3647 O O . TYR B 1 174 ? -1.453 -41.188 -6.914 1 87.69 174 TYR B O 1
ATOM 3655 N N . VAL B 1 175 ? -2.977 -40.625 -8.406 1 85.75 175 VAL B N 1
ATOM 3656 C CA . VAL B 1 175 ? -2.09 -39.656 -9.039 1 85.75 175 VAL B CA 1
ATOM 3657 C C . VAL B 1 175 ? -1.797 -38.5 -8.07 1 85.75 175 VAL B C 1
ATOM 3659 O O . VAL B 1 175 ? -0.655 -38.062 -7.957 1 85.75 175 VAL B O 1
ATOM 3662 N N . GLN B 1 176 ? -2.811 -38.156 -7.344 1 79.81 176 GLN B N 1
ATOM 3663 C CA . GLN B 1 176 ? -2.625 -37.125 -6.328 1 79.81 176 GLN B CA 1
ATOM 3664 C C . GLN B 1 176 ? -1.599 -37.531 -5.285 1 79.81 176 GLN B C 1
ATOM 3666 O O . GLN B 1 176 ? -0.741 -36.75 -4.883 1 79.81 176 GLN B O 1
ATOM 3671 N N . GLN B 1 177 ? -1.725 -38.656 -4.879 1 83.94 177 GLN B N 1
ATOM 3672 C CA . GLN B 1 177 ? -0.792 -39.188 -3.887 1 83.94 177 GLN B CA 1
ATOM 3673 C C . GLN B 1 177 ? 0.628 -39.25 -4.441 1 83.94 177 GLN B C 1
ATOM 3675 O O . GLN B 1 177 ? 1.59 -38.969 -3.729 1 83.94 177 GLN B O 1
ATOM 3680 N N . VAL B 1 178 ? 0.757 -39.656 -5.68 1 86.5 178 VAL B N 1
ATOM 3681 C CA . VAL B 1 178 ? 2.072 -39.688 -6.309 1 86.5 178 VAL B CA 1
ATOM 3682 C C . VAL B 1 178 ? 2.674 -38.281 -6.336 1 86.5 178 VAL B C 1
ATOM 3684 O O . VAL B 1 178 ? 3.846 -38.094 -5.996 1 86.5 178 VAL B O 1
ATOM 3687 N N . LEU B 1 179 ? 1.869 -37.375 -6.738 1 79.38 179 LEU B N 1
ATOM 3688 C CA . LEU B 1 179 ? 2.322 -36 -6.805 1 79.38 179 LEU B CA 1
ATOM 3689 C C . LEU B 1 179 ? 2.781 -35.5 -5.434 1 79.38 179 LEU B C 1
ATOM 3691 O O . LEU B 1 179 ? 3.812 -34.844 -5.32 1 79.38 179 LEU B O 1
ATOM 3695 N N . GLU B 1 180 ? 2.094 -35.875 -4.422 1 76 180 GLU B N 1
ATOM 3696 C CA . GLU B 1 180 ? 2.439 -35.5 -3.059 1 76 180 GLU B CA 1
ATOM 3697 C C . GLU B 1 180 ? 3.732 -36.156 -2.605 1 76 180 GLU B C 1
ATOM 3699 O O . GLU B 1 180 ? 4.586 -35.531 -1.989 1 76 180 GLU B O 1
ATOM 3704 N N . LEU B 1 181 ? 3.803 -37.406 -2.916 1 81.94 181 LEU B N 1
ATOM 3705 C CA . LEU B 1 181 ? 4.992 -38.156 -2.537 1 81.94 181 LEU B CA 1
ATOM 3706 C C . LEU B 1 181 ? 6.234 -37.594 -3.225 1 81.94 181 LEU B C 1
ATOM 3708 O O . LEU B 1 181 ? 7.285 -37.469 -2.596 1 81.94 181 LEU B O 1
ATOM 3712 N N . LEU B 1 182 ? 6.074 -37.281 -4.469 1 80.88 182 LEU B N 1
ATOM 3713 C CA . LEU B 1 182 ? 7.199 -36.719 -5.219 1 80.88 182 LEU B CA 1
ATOM 3714 C C . LEU B 1 182 ? 7.613 -35.375 -4.664 1 80.88 182 LEU B C 1
ATOM 3716 O O . LEU B 1 182 ? 8.805 -35.062 -4.574 1 80.88 182 LEU B O 1
ATOM 3720 N N . SER B 1 183 ? 6.684 -34.656 -4.262 1 73.62 183 SER B N 1
ATOM 3721 C CA . SER B 1 183 ? 6.945 -33.312 -3.76 1 73.62 183 SER B CA 1
ATOM 3722 C C . SER B 1 183 ? 7.598 -33.375 -2.383 1 73.62 183 SER B C 1
ATOM 3724 O O . SER B 1 183 ? 8.492 -32.562 -2.092 1 73.62 183 SER B O 1
ATOM 3726 N N . SER B 1 184 ? 7.133 -34.25 -1.6 1 73.62 184 SER B N 1
ATOM 3727 C CA . SER B 1 184 ? 7.598 -34.312 -0.219 1 73.62 184 SER B CA 1
ATOM 3728 C C . SER B 1 184 ? 8.93 -35.062 -0.119 1 73.62 184 SER B C 1
ATOM 3730 O O . SER B 1 184 ? 9.664 -34.875 0.854 1 73.62 184 SER B O 1
ATOM 3732 N N . HIS B 1 185 ? 9.242 -35.812 -1.111 1 74.56 185 HIS B N 1
ATOM 3733 C CA . HIS B 1 185 ? 10.43 -36.656 -1.044 1 74.56 185 HIS B CA 1
ATOM 3734 C C . HIS B 1 185 ? 11.375 -36.375 -2.211 1 74.56 185 HIS B C 1
ATOM 3736 O O . HIS B 1 185 ? 12.016 -37.281 -2.729 1 74.56 185 HIS B O 1
ATOM 3742 N N . LEU B 1 186 ? 11.438 -35.156 -2.57 1 72 186 LEU B N 1
ATOM 3743 C CA . LEU B 1 186 ? 12.156 -34.781 -3.789 1 72 186 LEU B CA 1
ATOM 3744 C C . LEU B 1 186 ? 13.609 -35.219 -3.715 1 72 186 LEU B C 1
ATOM 3746 O O . LEU B 1 186 ? 14.148 -35.781 -4.676 1 72 186 LEU B O 1
ATOM 3750 N N . PRO B 1 187 ? 14.203 -35.094 -2.521 1 72.06 187 PRO B N 1
ATOM 3751 C CA . PRO B 1 187 ? 15.617 -35.469 -2.494 1 72.06 187 PRO B CA 1
ATOM 3752 C C . PRO B 1 187 ? 15.805 -37 -2.668 1 72.06 187 PRO B C 1
ATOM 3754 O O . PRO B 1 187 ? 16.859 -37.438 -3.15 1 72.06 187 PRO B O 1
ATOM 3757 N N . GLU B 1 188 ? 14.812 -37.812 -2.27 1 74.94 188 GLU B N 1
ATOM 3758 C CA . GLU B 1 188 ? 14.922 -39.25 -2.287 1 74.94 188 GLU B CA 1
ATOM 3759 C C . GLU B 1 188 ? 14.523 -39.844 -3.646 1 74.94 188 GLU B C 1
ATOM 3761 O O . GLU B 1 188 ? 13.484 -39.469 -4.199 1 74.94 188 GLU B O 1
ATOM 3766 N N . SER B 1 189 ? 14.883 -39.594 -4.844 1 75.19 189 SER B N 1
ATOM 3767 C CA . SER B 1 189 ? 14.539 -40.094 -6.172 1 75.19 189 SER B CA 1
ATOM 3768 C C . SER B 1 189 ? 13.695 -41.344 -6.078 1 75.19 189 SER B C 1
ATOM 3770 O O . SER B 1 189 ? 14.18 -42.438 -6.367 1 75.19 189 SER B O 1
ATOM 3772 N N . LEU B 1 190 ? 12.383 -41.25 -5.801 1 82.88 190 LEU B N 1
ATOM 3773 C CA . LEU B 1 190 ? 11.508 -42.438 -5.734 1 82.88 190 LEU B CA 1
ATOM 3774 C C . LEU B 1 190 ? 11.25 -43 -7.129 1 82.88 190 LEU B C 1
ATOM 3776 O O . LEU B 1 190 ? 10.883 -42.25 -8.047 1 82.88 190 LEU B O 1
ATOM 3780 N N . SER B 1 191 ? 11.531 -44.312 -7.203 1 87.88 191 SER B N 1
ATOM 3781 C CA . SER B 1 191 ? 11.25 -44.969 -8.477 1 87.88 191 SER B CA 1
ATOM 3782 C C . SER B 1 191 ? 9.766 -45.281 -8.633 1 87.88 191 SER B C 1
ATOM 3784 O O . SER B 1 191 ? 9 -45.188 -7.664 1 87.88 191 SER B O 1
ATOM 3786 N N . VAL B 1 192 ? 9.43 -45.531 -9.852 1 92.25 192 VAL B N 1
ATOM 3787 C CA . VAL B 1 192 ? 8.055 -45.906 -10.141 1 92.25 192 VAL B CA 1
ATOM 3788 C C . VAL B 1 192 ? 7.668 -47.125 -9.32 1 92.25 192 VAL B C 1
ATOM 3790 O O . VAL B 1 192 ? 6.551 -47.219 -8.812 1 92.25 192 VAL B O 1
ATOM 3793 N N . GLN B 1 193 ? 8.633 -48.031 -9.227 1 93.06 193 GLN B N 1
ATOM 3794 C CA . GLN B 1 193 ? 8.398 -49.25 -8.469 1 93.06 193 GLN B CA 1
ATOM 3795 C C . GLN B 1 193 ? 8.117 -48.938 -7 1 93.06 193 GLN B C 1
ATOM 3797 O O . GLN B 1 193 ? 7.191 -49.5 -6.406 1 93.06 193 GLN B O 1
ATOM 3802 N N . GLU B 1 194 ? 8.875 -48.125 -6.457 1 92.69 194 GLU B N 1
ATOM 3803 C CA . GLU B 1 194 ? 8.711 -47.719 -5.059 1 92.69 194 GLU B CA 1
ATOM 3804 C C . GLU B 1 194 ? 7.371 -47.031 -4.832 1 92.69 194 GLU B C 1
ATOM 3806 O O . GLU B 1 194 ? 6.688 -47.281 -3.842 1 92.69 194 GLU B O 1
ATOM 3811 N N . LEU B 1 195 ? 7.055 -46.125 -5.727 1 93.38 195 LEU B N 1
ATOM 3812 C CA . LEU B 1 195 ? 5.793 -45.406 -5.645 1 93.38 195 LEU B CA 1
ATOM 3813 C C . LEU B 1 195 ? 4.609 -46.375 -5.738 1 93.38 195 LEU B C 1
ATOM 3815 O O . LEU B 1 195 ? 3.656 -46.281 -4.965 1 93.38 195 LEU B O 1
ATOM 3819 N N . ALA B 1 196 ? 4.707 -47.281 -6.66 1 94.38 196 ALA B N 1
ATOM 3820 C CA . ALA B 1 196 ? 3.652 -48.281 -6.855 1 94.38 196 ALA B CA 1
ATOM 3821 C C . ALA B 1 196 ? 3.475 -49.156 -5.609 1 94.38 196 ALA B C 1
ATOM 3823 O O . ALA B 1 196 ? 2.348 -49.438 -5.207 1 94.38 196 ALA B O 1
ATOM 3824 N N . GLN B 1 197 ? 4.586 -49.5 -5.031 1 93.25 197 GLN B N 1
ATOM 3825 C CA . GLN B 1 197 ? 4.551 -50.312 -3.812 1 93.25 197 GLN B CA 1
ATOM 3826 C C . GLN B 1 197 ? 3.861 -49.562 -2.676 1 93.25 197 GLN B C 1
ATOM 3828 O O . GLN B 1 197 ? 3.031 -50.125 -1.964 1 93.25 197 GLN B O 1
ATOM 3833 N N . LYS B 1 198 ? 4.188 -48.344 -2.574 1 91.81 198 LYS B N 1
ATOM 3834 C CA . LYS B 1 198 ? 3.607 -47.5 -1.519 1 91.81 198 LYS B CA 1
ATOM 3835 C C . LYS B 1 198 ? 2.098 -47.375 -1.693 1 91.81 198 LYS B C 1
ATOM 3837 O O . LYS B 1 198 ? 1.369 -47.188 -0.718 1 91.81 198 LYS B O 1
ATOM 3842 N N . LEU B 1 199 ? 1.669 -47.406 -2.898 1 92.56 199 LEU B N 1
ATOM 3843 C CA . LEU B 1 199 ? 0.258 -47.219 -3.203 1 92.56 199 LEU B CA 1
ATOM 3844 C C . LEU B 1 199 ? -0.452 -48.531 -3.457 1 92.56 199 LEU B C 1
ATOM 3846 O O . LEU B 1 199 ? -1.643 -48.562 -3.777 1 92.56 199 LEU B O 1
ATOM 3850 N N . ALA B 1 200 ? 0.309 -49.625 -3.363 1 94 200 ALA B N 1
ATOM 3851 C CA . ALA B 1 200 ? -0.209 -50.969 -3.582 1 94 200 ALA B CA 1
ATOM 3852 C C . ALA B 1 200 ? -0.796 -51.125 -4.984 1 94 200 ALA B C 1
ATOM 3854 O O . ALA B 1 200 ? -1.903 -51.625 -5.148 1 94 200 ALA B O 1
ATOM 3855 N N . LEU B 1 201 ? -0.06 -50.562 -5.93 1 94.25 201 LEU B N 1
ATOM 3856 C CA . LEU B 1 201 ? -0.446 -50.688 -7.332 1 94.25 201 LEU B CA 1
ATOM 3857 C C . LEU B 1 201 ? 0.649 -51.344 -8.148 1 94.25 201 LEU B C 1
ATOM 3859 O O . LEU B 1 201 ? 1.798 -51.438 -7.711 1 94.25 201 LEU B O 1
ATOM 3863 N N . HIS B 1 202 ? 0.241 -51.844 -9.281 1 94.31 202 HIS B N 1
ATOM 3864 C CA . HIS B 1 202 ? 1.237 -52.312 -10.25 1 94.31 202 HIS B CA 1
ATOM 3865 C C . HIS B 1 202 ? 1.942 -51.125 -10.914 1 94.31 202 HIS B C 1
ATOM 3867 O O . HIS B 1 202 ? 1.303 -50.156 -11.266 1 94.31 202 HIS B O 1
ATOM 3873 N N . PRO B 1 203 ? 3.227 -51.312 -11.109 1 94.62 203 PRO B N 1
ATOM 3874 C CA . PRO B 1 203 ? 3.996 -50.188 -11.672 1 94.62 203 PRO B CA 1
ATOM 3875 C C . PRO B 1 203 ? 3.506 -49.781 -13.062 1 94.62 203 PRO B C 1
ATOM 3877 O O . PRO B 1 203 ? 3.443 -48.594 -13.367 1 94.62 203 PRO B O 1
ATOM 3880 N N . SER B 1 204 ? 3.139 -50.719 -13.844 1 94.69 204 SER B N 1
ATOM 3881 C CA . SER B 1 204 ? 2.68 -50.406 -15.188 1 94.69 204 SER B CA 1
ATOM 3882 C C . SER B 1 204 ? 1.355 -49.656 -15.164 1 94.69 204 SER B C 1
ATOM 3884 O O . SER B 1 204 ? 1.137 -48.75 -15.969 1 94.69 204 SER B O 1
ATOM 3886 N N . TYR B 1 205 ? 0.516 -50.062 -14.305 1 93.56 205 TYR B N 1
ATOM 3887 C CA . TYR B 1 205 ? -0.77 -49.406 -14.148 1 93.56 205 TYR B CA 1
ATOM 3888 C C . TYR B 1 205 ? -0.583 -47.969 -13.641 1 93.56 205 TYR B C 1
ATOM 3890 O O . TYR B 1 205 ? -1.185 -47.031 -14.164 1 93.56 205 TYR B O 1
ATOM 3898 N N . LEU B 1 206 ? 0.245 -47.844 -12.656 1 94.75 206 LEU B N 1
ATOM 3899 C CA . LEU B 1 206 ? 0.514 -46.531 -12.102 1 94.75 206 LEU B CA 1
ATOM 3900 C C . LEU B 1 206 ? 1.104 -45.594 -13.164 1 94.75 206 LEU B C 1
ATOM 3902 O O . LEU B 1 206 ? 0.711 -44.438 -13.266 1 94.75 206 LEU B O 1
ATOM 3906 N N . SER B 1 207 ? 2.041 -46.125 -13.898 1 94.69 207 SER B N 1
ATOM 3907 C CA . SER B 1 207 ? 2.695 -45.344 -14.938 1 94.69 207 SER B CA 1
ATOM 3908 C C . SER B 1 207 ? 1.691 -44.844 -15.984 1 94.69 207 SER B C 1
ATOM 3910 O O . SER B 1 207 ? 1.729 -43.688 -16.406 1 94.69 207 SER B O 1
ATOM 3912 N N . ARG B 1 208 ? 0.799 -45.719 -16.375 1 93.12 208 ARG B N 1
ATOM 3913 C CA . ARG B 1 208 ? -0.215 -45.375 -17.375 1 93.12 208 ARG B CA 1
ATOM 3914 C C . ARG B 1 208 ? -1.187 -44.312 -16.812 1 93.12 208 ARG B C 1
ATOM 3916 O O . ARG B 1 208 ? -1.503 -43.344 -17.484 1 93.12 208 ARG B O 1
ATOM 3923 N N . LEU B 1 209 ? -1.62 -44.594 -15.641 1 91.62 209 LEU B N 1
ATOM 3924 C CA . LEU B 1 209 ? -2.553 -43.688 -14.969 1 91.62 209 LEU B CA 1
ATOM 3925 C C . LEU B 1 209 ? -1.97 -42.281 -14.859 1 91.62 209 LEU B C 1
ATOM 3927 O O . LEU B 1 209 ? -2.658 -41.312 -15.141 1 91.62 209 LEU B O 1
ATOM 3931 N N . PHE B 1 210 ? -0.747 -42.281 -14.438 1 91.44 210 PHE B N 1
ATOM 3932 C CA . PHE B 1 210 ? -0.071 -41 -14.258 1 91.44 210 PHE B CA 1
ATOM 3933 C C . PHE B 1 210 ? 0.098 -40.281 -15.586 1 91.44 210 PHE B C 1
ATOM 3935 O O . PHE B 1 210 ? -0.208 -39.094 -15.703 1 91.44 210 PHE B O 1
ATOM 3942 N N . LYS B 1 211 ? 0.533 -40.969 -16.531 1 89.62 211 LYS B N 1
ATOM 3943 C CA . LYS B 1 211 ? 0.75 -40.375 -17.859 1 89.62 211 LYS B CA 1
ATOM 3944 C C . LYS B 1 211 ? -0.558 -39.844 -18.438 1 89.62 211 LYS B C 1
ATOM 3946 O O . LYS B 1 211 ? -0.588 -38.781 -19.047 1 89.62 211 LYS B O 1
ATOM 3951 N N . ASP B 1 212 ? -1.603 -40.562 -18.266 1 86.12 212 ASP B N 1
ATOM 3952 C CA . ASP B 1 212 ? -2.91 -40.188 -18.797 1 86.12 212 ASP B CA 1
ATOM 3953 C C . ASP B 1 212 ? -3.41 -38.906 -18.125 1 86.12 212 ASP B C 1
ATOM 3955 O O . ASP B 1 212 ? -4.016 -38.062 -18.781 1 86.12 212 ASP B O 1
ATOM 3959 N N . GLU B 1 213 ? -3.129 -38.844 -16.875 1 79.56 213 GLU B N 1
ATOM 3960 C CA . GLU B 1 213 ? -3.656 -37.719 -16.109 1 79.56 213 GLU B CA 1
ATOM 3961 C C . GLU B 1 213 ? -2.752 -36.5 -16.219 1 79.56 213 GLU B C 1
ATOM 3963 O O . GLU B 1 213 ? -3.236 -35.375 -16.312 1 79.56 213 GLU B O 1
ATOM 3968 N N . VAL B 1 214 ? -1.436 -36.75 -16.156 1 78.12 214 VAL B N 1
ATOM 3969 C CA . VAL B 1 214 ? -0.473 -35.656 -16.047 1 78.12 214 VAL B CA 1
ATOM 3970 C C . VAL B 1 214 ? 0.092 -35.312 -17.422 1 78.12 214 VAL B C 1
ATOM 3972 O O . VAL B 1 214 ? 0.567 -34.188 -17.656 1 78.12 214 VAL B O 1
ATOM 3975 N N . GLY B 1 215 ? 0.082 -36.312 -18.328 1 78.12 215 GLY B N 1
ATOM 3976 C CA . GLY B 1 215 ? 0.541 -36.062 -19.688 1 78.12 215 GLY B CA 1
ATOM 3977 C C . GLY B 1 215 ? 2 -36.438 -19.891 1 78.12 215 GLY B C 1
ATOM 3978 O O . GLY B 1 215 ? 2.496 -36.406 -21.031 1 78.12 215 GLY B O 1
ATOM 3979 N N . LYS B 1 216 ? 2.717 -36.75 -18.844 1 81.75 216 LYS B N 1
ATOM 3980 C CA . LYS B 1 216 ? 4.102 -37.188 -18.938 1 81.75 216 LYS B CA 1
ATOM 3981 C C . LYS B 1 216 ? 4.379 -38.281 -17.906 1 81.75 216 LYS B C 1
ATOM 3983 O O . LYS B 1 216 ? 3.592 -38.5 -16.984 1 81.75 216 LYS B O 1
ATOM 3988 N N . GLY B 1 217 ? 5.438 -39.031 -18.156 1 88.75 217 GLY B N 1
ATOM 3989 C CA . GLY B 1 217 ? 5.781 -40.094 -17.234 1 88.75 217 GLY B CA 1
ATOM 3990 C C . GLY B 1 217 ? 6.262 -39.625 -15.891 1 88.75 217 GLY B C 1
ATOM 3991 O O . GLY B 1 217 ? 6.664 -38.438 -15.75 1 88.75 217 GLY B O 1
ATOM 3992 N N . ILE B 1 218 ? 6.285 -40.5 -14.93 1 89.62 218 ILE B N 1
ATOM 3993 C CA . ILE B 1 218 ? 6.625 -40.188 -13.547 1 89.62 218 ILE B CA 1
ATOM 3994 C C . ILE B 1 218 ? 8.078 -39.719 -13.469 1 89.62 218 ILE B C 1
ATOM 3996 O O . ILE B 1 218 ? 8.375 -38.719 -12.805 1 89.62 218 ILE B O 1
ATOM 4000 N N . LYS B 1 219 ? 8.969 -40.406 -14.164 1 87.88 219 LYS B N 1
ATOM 4001 C CA . LYS B 1 219 ? 10.383 -40.062 -14.133 1 87.88 219 LYS B CA 1
ATOM 4002 C C . LYS B 1 219 ? 10.625 -38.656 -14.719 1 87.88 219 LYS B C 1
ATOM 4004 O O . LYS B 1 219 ? 11.359 -37.844 -14.141 1 87.88 219 LYS B O 1
ATOM 4009 N N . GLU B 1 220 ? 10.047 -38.469 -15.852 1 86.62 220 GLU B N 1
ATOM 4010 C CA . GLU B 1 220 ? 10.18 -37.156 -16.5 1 86.62 220 GLU B CA 1
ATOM 4011 C C . GLU B 1 220 ? 9.602 -36.062 -15.625 1 86.62 220 GLU B C 1
ATOM 4013 O O . GLU B 1 220 ? 10.211 -34.969 -15.492 1 86.62 220 GLU B O 1
ATOM 4018 N N . TYR B 1 221 ? 8.484 -36.375 -15.055 1 82.81 221 TYR B N 1
ATOM 4019 C CA . TYR B 1 221 ? 7.84 -35.406 -14.172 1 82.81 221 TYR B CA 1
ATOM 4020 C C . TYR B 1 221 ? 8.719 -35.094 -12.969 1 82.81 221 TYR B C 1
ATOM 4022 O O . TYR B 1 221 ? 8.859 -33.938 -12.57 1 82.81 221 TYR B O 1
ATOM 4030 N N . SER B 1 222 ? 9.227 -36.125 -12.383 1 84.62 222 SER B N 1
ATOM 4031 C CA . SER B 1 222 ? 10.102 -35.969 -11.219 1 84.62 222 SER B CA 1
ATOM 4032 C C . SER B 1 222 ? 11.305 -35.094 -11.547 1 84.62 222 SER B C 1
ATOM 4034 O O . SER B 1 222 ? 11.688 -34.219 -10.75 1 84.62 222 SER B O 1
ATOM 4036 N N . ASN B 1 223 ? 11.844 -35.281 -12.664 1 83.94 223 ASN B N 1
ATOM 4037 C CA . ASN B 1 223 ? 12.984 -34.469 -13.094 1 83.94 223 ASN B CA 1
ATOM 4038 C C . ASN B 1 223 ? 12.594 -33 -13.281 1 83.94 223 ASN B C 1
ATOM 4040 O O . ASN B 1 223 ? 13.336 -32.094 -12.883 1 83.94 223 ASN B O 1
ATOM 4044 N N . ASP B 1 224 ? 11.492 -32.812 -13.898 1 79.31 224 ASP B N 1
ATOM 4045 C CA . ASP B 1 224 ? 10.992 -31.469 -14.078 1 79.31 224 ASP B CA 1
ATOM 4046 C C . ASP B 1 224 ? 10.781 -30.766 -12.734 1 79.31 224 ASP B C 1
ATOM 4048 O O . ASP B 1 224 ? 11.102 -29.594 -12.578 1 79.31 224 ASP B O 1
ATOM 4052 N N . LEU B 1 225 ? 10.25 -31.484 -11.852 1 78.81 225 LEU B N 1
ATOM 4053 C CA . LEU B 1 225 ? 10 -30.984 -10.508 1 78.81 225 LEU B CA 1
ATOM 4054 C C . LEU B 1 225 ? 11.305 -30.5 -9.859 1 78.81 225 LEU B C 1
ATOM 4056 O O . LEU B 1 225 ? 11.344 -29.438 -9.25 1 78.81 225 LEU B O 1
ATOM 4060 N N . ARG B 1 226 ? 12.305 -31.281 -9.977 1 83 226 ARG B N 1
ATOM 4061 C CA . ARG B 1 226 ? 13.609 -30.938 -9.422 1 83 226 ARG B CA 1
ATOM 4062 C C . ARG B 1 226 ? 14.156 -29.656 -10.023 1 83 226 ARG B C 1
ATOM 4064 O O . ARG B 1 226 ? 14.648 -28.781 -9.305 1 83 226 ARG B O 1
ATOM 4071 N N . LEU B 1 227 ? 14.008 -29.578 -11.258 1 82.44 227 LEU B N 1
ATOM 4072 C CA . LEU B 1 227 ? 14.555 -28.422 -11.969 1 82.44 227 LEU B CA 1
ATOM 4073 C C . LEU B 1 227 ? 13.773 -27.156 -11.625 1 82.44 227 LEU B C 1
ATOM 4075 O O . LEU B 1 227 ? 14.359 -26.078 -11.477 1 82.44 227 LEU B O 1
ATOM 4079 N N . ASN B 1 228 ? 12.5 -27.328 -11.531 1 72.94 228 ASN B N 1
ATOM 4080 C CA . ASN B 1 228 ? 11.664 -26.203 -11.156 1 72.94 228 ASN B CA 1
ATOM 4081 C C . ASN B 1 228 ? 11.977 -25.703 -9.75 1 72.94 228 ASN B C 1
ATOM 4083 O O . ASN B 1 228 ? 12.102 -24.5 -9.516 1 72.94 228 ASN B O 1
ATOM 4087 N N . MET B 1 229 ? 12.07 -26.578 -8.898 1 74.62 229 MET B N 1
ATOM 4088 C CA . MET B 1 229 ? 12.43 -26.234 -7.527 1 74.62 229 MET B CA 1
ATOM 4089 C C . MET B 1 229 ? 13.805 -25.562 -7.477 1 74.62 229 MET B C 1
ATOM 4091 O O . MET B 1 229 ? 14 -24.609 -6.727 1 74.62 229 MET B O 1
ATOM 4095 N N . ALA B 1 230 ? 14.633 -26.047 -8.281 1 82.06 230 ALA B N 1
ATOM 4096 C CA . ALA B 1 230 ? 15.969 -25.453 -8.352 1 82.06 230 ALA B CA 1
ATOM 4097 C C . ALA B 1 230 ? 15.898 -24.016 -8.844 1 82.06 230 ALA B C 1
ATOM 4099 O O . ALA B 1 230 ? 16.578 -23.141 -8.297 1 82.06 230 ALA B O 1
ATOM 4100 N N . ALA B 1 231 ? 15.125 -23.797 -9.828 1 73.94 231 ALA B N 1
ATOM 4101 C CA . ALA B 1 231 ? 14.961 -22.438 -10.359 1 73.94 231 ALA B CA 1
ATOM 4102 C C . ALA B 1 231 ? 14.43 -21.484 -9.289 1 73.94 231 ALA B C 1
ATOM 4104 O O . ALA B 1 231 ? 14.914 -20.359 -9.164 1 73.94 231 ALA B O 1
ATOM 4105 N N . ASP B 1 232 ? 13.5 -22.016 -8.57 1 67.12 232 ASP B N 1
ATOM 4106 C CA . ASP B 1 232 ? 12.922 -21.234 -7.484 1 67.12 232 ASP B CA 1
ATOM 4107 C C . ASP B 1 232 ? 13.969 -20.906 -6.426 1 67.12 232 ASP B C 1
ATOM 4109 O O . ASP B 1 232 ? 14.039 -19.766 -5.953 1 67.12 232 ASP B O 1
ATOM 4113 N N . LEU B 1 233 ? 14.711 -21.844 -6.137 1 72.12 233 LEU B N 1
ATOM 4114 C CA . LEU B 1 233 ? 15.742 -21.656 -5.117 1 72.12 233 LEU B CA 1
ATOM 4115 C C . LEU B 1 233 ? 16.844 -20.719 -5.613 1 72.12 233 LEU B C 1
ATOM 4117 O O . LEU B 1 233 ? 17.391 -19.938 -4.84 1 72.12 233 LEU B O 1
ATOM 4121 N N . LEU B 1 234 ? 17.078 -20.844 -6.867 1 77.12 234 LEU B N 1
ATOM 4122 C CA . LEU B 1 234 ? 18.109 -20 -7.453 1 77.12 234 LEU B CA 1
ATOM 4123 C C . LEU B 1 234 ? 17.703 -18.531 -7.402 1 77.12 234 LEU B C 1
ATOM 4125 O O . LEU B 1 234 ? 18.547 -17.656 -7.16 1 77.12 234 LEU B O 1
ATOM 4129 N N . THR B 1 235 ? 16.469 -18.297 -7.59 1 65.5 235 THR B N 1
ATOM 4130 C CA . THR B 1 235 ? 15.992 -16.922 -7.672 1 65.5 235 THR B CA 1
ATOM 4131 C C . THR B 1 235 ? 15.547 -16.422 -6.297 1 65.5 235 THR B C 1
ATOM 4133 O O . THR B 1 235 ? 15.516 -15.211 -6.051 1 65.5 235 THR B O 1
ATOM 4136 N N . GLY B 1 236 ? 15.266 -17.266 -5.453 1 59.06 236 GLY B N 1
ATOM 4137 C CA . GLY B 1 236 ? 14.633 -16.875 -4.203 1 59.06 236 GLY B CA 1
ATOM 4138 C C . GLY B 1 236 ? 15.516 -17.094 -2.99 1 59.06 236 GLY B C 1
ATOM 4139 O O . GLY B 1 236 ? 15.109 -16.797 -1.862 1 59.06 236 GLY B O 1
ATOM 4140 N N . SER B 1 237 ? 16.688 -17.703 -3.197 1 63.62 237 SER B N 1
ATOM 4141 C CA . SER B 1 237 ? 17.547 -18.016 -2.053 1 63.62 237 SER B CA 1
ATOM 4142 C C . SER B 1 237 ? 19 -17.688 -2.348 1 63.62 237 SER B C 1
ATOM 4144 O O . SER B 1 237 ? 19.359 -17.344 -3.479 1 63.62 237 SER B O 1
ATOM 4146 N N . GLN B 1 238 ? 19.75 -17.641 -1.266 1 71.12 238 GLN B N 1
ATOM 4147 C CA . GLN B 1 238 ? 21.188 -17.422 -1.418 1 71.12 238 GLN B CA 1
ATOM 4148 C C . GLN B 1 238 ? 21.953 -18.734 -1.349 1 71.12 238 GLN B C 1
ATOM 4150 O O . GLN B 1 238 ? 23.172 -18.734 -1.104 1 71.12 238 GLN B O 1
ATOM 4155 N N . LEU B 1 239 ? 21.281 -19.844 -1.539 1 80.81 239 LEU B N 1
ATOM 4156 C CA . LEU B 1 239 ? 21.906 -21.156 -1.494 1 80.81 239 LEU B CA 1
ATOM 4157 C C . LEU B 1 239 ? 22.891 -21.328 -2.656 1 80.81 239 LEU B C 1
ATOM 4159 O O . LEU B 1 239 ? 22.625 -20.844 -3.76 1 80.81 239 LEU B O 1
ATOM 4163 N N . SER B 1 240 ? 23.953 -22.031 -2.299 1 89.88 240 SER B N 1
ATOM 4164 C CA . SER B 1 240 ? 24.906 -22.312 -3.369 1 89.88 240 SER B CA 1
ATOM 4165 C C . SER B 1 240 ? 24.312 -23.297 -4.379 1 89.88 240 SER B C 1
ATOM 4167 O O . SER B 1 240 ? 23.344 -24 -4.078 1 89.88 240 SER B O 1
ATOM 4169 N N . VAL B 1 241 ? 24.906 -23.344 -5.5 1 92.25 241 VAL B N 1
ATOM 4170 C CA . VAL B 1 241 ? 24.469 -24.266 -6.539 1 92.25 241 VAL B CA 1
ATOM 4171 C C . VAL B 1 241 ? 24.562 -25.703 -6.031 1 92.25 241 VAL B C 1
ATOM 4173 O O . VAL B 1 241 ? 23.703 -26.547 -6.328 1 92.25 241 VAL B O 1
ATOM 4176 N N . GLU B 1 242 ? 25.609 -25.922 -5.238 1 92.81 242 GLU B N 1
ATOM 4177 C CA . GLU B 1 242 ? 25.797 -27.25 -4.664 1 92.81 242 GLU B CA 1
ATOM 4178 C C . GLU B 1 242 ? 24.688 -27.594 -3.682 1 92.81 242 GLU B C 1
ATOM 4180 O O . GLU B 1 242 ? 24.156 -28.703 -3.703 1 92.81 242 GLU B O 1
ATOM 4185 N N . GLU B 1 243 ? 24.359 -26.719 -2.895 1 90.81 243 GLU B N 1
ATOM 4186 C CA . GLU B 1 243 ? 23.281 -26.938 -1.932 1 90.81 243 GLU B CA 1
ATOM 4187 C C . GLU B 1 243 ? 21.953 -27.172 -2.637 1 90.81 243 GLU B C 1
ATOM 4189 O O . GLU B 1 243 ? 21.156 -28.031 -2.217 1 90.81 243 GLU B O 1
ATOM 4194 N N . ILE B 1 244 ? 21.75 -26.438 -3.672 1 89.81 244 ILE B N 1
ATOM 4195 C CA . ILE B 1 244 ? 20.5 -26.562 -4.426 1 89.81 244 ILE B CA 1
ATOM 4196 C C . ILE B 1 244 ? 20.438 -27.922 -5.113 1 89.81 244 ILE B C 1
ATOM 4198 O O . ILE B 1 244 ? 19.406 -28.578 -5.109 1 89.81 244 ILE B O 1
ATOM 4202 N N . ALA B 1 245 ? 21.578 -28.312 -5.645 1 91.06 245 ALA B N 1
ATOM 4203 C CA . ALA B 1 245 ? 21.656 -29.625 -6.273 1 91.06 245 ALA B CA 1
ATOM 4204 C C . ALA B 1 245 ? 21.281 -30.734 -5.285 1 91.06 245 ALA B C 1
ATOM 4206 O O . ALA B 1 245 ? 20.484 -31.609 -5.594 1 91.06 245 ALA B O 1
ATOM 4207 N N . ASN B 1 246 ? 21.797 -30.625 -4.105 1 87.88 246 ASN B N 1
ATOM 4208 C CA . ASN B 1 246 ? 21.531 -31.609 -3.066 1 87.88 246 ASN B CA 1
ATOM 4209 C C . ASN B 1 246 ? 20.078 -31.578 -2.611 1 87.88 246 ASN B C 1
ATOM 4211 O O . ASN B 1 246 ? 19.438 -32.625 -2.459 1 87.88 246 ASN B O 1
ATOM 4215 N N . LYS B 1 247 ? 19.578 -30.453 -2.502 1 85.06 247 LYS B N 1
ATOM 4216 C CA . LYS B 1 247 ? 18.219 -30.281 -1.999 1 85.06 247 LYS B CA 1
ATOM 4217 C C . LYS B 1 247 ? 17.188 -30.766 -3.016 1 85.06 247 LYS B C 1
ATOM 4219 O O . LYS B 1 247 ? 16.078 -31.141 -2.646 1 85.06 247 LYS B O 1
ATOM 4224 N N . THR B 1 248 ? 17.594 -30.672 -4.203 1 86.88 248 THR B N 1
ATOM 4225 C CA . THR B 1 248 ? 16.641 -31.031 -5.246 1 86.88 248 THR B CA 1
ATOM 4226 C C . THR B 1 248 ? 16.859 -32.469 -5.684 1 86.88 248 THR B C 1
ATOM 4228 O O . THR B 1 248 ? 16.141 -33 -6.551 1 86.88 248 THR B O 1
ATOM 4231 N N . GLY B 1 249 ? 17.875 -33.156 -5.16 1 87.5 249 GLY B N 1
ATOM 4232 C CA . GLY B 1 249 ? 18.047 -34.594 -5.328 1 87.5 249 GLY B CA 1
ATOM 4233 C C . GLY B 1 249 ? 18.938 -34.969 -6.492 1 87.5 249 GLY B C 1
ATOM 4234 O O . GLY B 1 249 ? 18.891 -36.094 -6.988 1 87.5 249 GLY B O 1
ATOM 4235 N N . PHE B 1 250 ? 19.656 -34.062 -6.969 1 89.06 250 PHE B N 1
ATOM 4236 C CA . PHE B 1 250 ? 20.609 -34.406 -8.016 1 89.06 250 PHE B CA 1
ATOM 4237 C C . PHE B 1 250 ? 21.859 -35.031 -7.41 1 89.06 250 PHE B C 1
ATOM 4239 O O . PHE B 1 250 ? 22.234 -34.719 -6.277 1 89.06 250 PHE B O 1
ATOM 4246 N N . ALA B 1 251 ? 22.438 -35.938 -8.195 1 84.88 251 ALA B N 1
ATOM 4247 C CA . ALA B 1 251 ? 23.578 -36.719 -7.727 1 84.88 251 ALA B CA 1
ATOM 4248 C C . ALA B 1 251 ? 24.797 -35.812 -7.527 1 84.88 251 ALA B C 1
ATOM 4250 O O . ALA B 1 251 ? 25.719 -36.156 -6.781 1 84.88 251 ALA B O 1
ATOM 4251 N N . GLY B 1 252 ? 24.828 -34.688 -8.18 1 89.12 252 GLY B N 1
ATOM 4252 C CA . GLY B 1 252 ? 25.953 -33.781 -8.07 1 89.12 252 GLY B CA 1
ATOM 4253 C C . GLY B 1 252 ? 25.734 -32.469 -8.805 1 89.12 252 GLY B C 1
ATOM 4254 O O . GLY B 1 252 ? 24.75 -32.344 -9.547 1 89.12 252 GLY B O 1
ATOM 4255 N N . THR B 1 253 ? 26.641 -31.578 -8.516 1 92.56 253 THR B N 1
ATOM 4256 C CA . THR B 1 253 ? 26.547 -30.234 -9.086 1 92.56 253 THR B CA 1
ATOM 4257 C C . THR B 1 253 ? 26.672 -30.297 -10.609 1 92.56 253 THR B C 1
ATOM 4259 O O . THR B 1 253 ? 25.984 -29.562 -11.32 1 92.56 253 THR B O 1
ATOM 4262 N N . GLN B 1 254 ? 27.5 -31.188 -11.039 1 92.94 254 GLN B N 1
ATOM 4263 C CA . GLN B 1 254 ? 27.719 -31.312 -12.477 1 92.94 254 GLN B CA 1
ATOM 4264 C C . GLN B 1 254 ? 26.453 -31.828 -13.18 1 92.94 254 GLN B C 1
ATOM 4266 O O . GLN B 1 254 ? 26.047 -31.281 -14.203 1 92.94 254 GLN B O 1
ATOM 4271 N N . SER B 1 255 ? 25.906 -32.875 -12.656 1 93.38 255 SER B N 1
ATOM 4272 C CA . SER B 1 255 ? 24.688 -33.438 -13.234 1 93.38 255 SER B CA 1
ATOM 4273 C C . SER B 1 255 ? 23.547 -32.406 -13.195 1 93.38 255 SER B C 1
ATOM 4275 O O . SER B 1 255 ? 22.781 -32.312 -14.164 1 93.38 255 SER B O 1
ATOM 4277 N N . PHE B 1 256 ? 23.516 -31.734 -12.117 1 94.06 256 PHE B N 1
ATOM 4278 C CA . PHE B 1 256 ? 22.5 -30.688 -11.961 1 94.06 256 PHE B CA 1
ATOM 4279 C C . PHE B 1 256 ? 22.688 -29.609 -13.016 1 94.06 256 PHE B C 1
ATOM 4281 O O . PHE B 1 256 ? 21.75 -29.234 -13.711 1 94.06 256 PHE B O 1
ATOM 4288 N N . SER B 1 257 ? 23.859 -29.125 -13.102 1 93.69 257 SER B N 1
ATOM 4289 C CA . SER B 1 257 ? 24.141 -28.016 -14.008 1 93.69 257 SER B CA 1
ATOM 4290 C C . SER B 1 257 ? 23.812 -28.391 -15.453 1 93.69 257 SER B C 1
ATOM 4292 O O . SER B 1 257 ? 23.25 -27.594 -16.203 1 93.69 257 SER B O 1
ATOM 4294 N N . LYS B 1 258 ? 24.156 -29.594 -15.805 1 93.44 258 LYS B N 1
ATOM 4295 C CA . LYS B 1 258 ? 23.891 -30.062 -17.156 1 93.44 258 LYS B CA 1
ATOM 4296 C C . LYS B 1 258 ? 22.391 -30.172 -17.422 1 93.44 258 LYS B C 1
ATOM 4298 O O . LYS B 1 258 ? 21.906 -29.703 -18.453 1 93.44 258 LYS B O 1
ATOM 4303 N N . ALA B 1 259 ? 21.781 -30.75 -16.547 1 91.44 259 ALA B N 1
ATOM 4304 C CA . ALA B 1 259 ? 20.344 -30.922 -16.672 1 91.44 259 ALA B CA 1
ATOM 4305 C C . ALA B 1 259 ? 19.625 -29.578 -16.719 1 91.44 259 ALA B C 1
ATOM 4307 O O . ALA B 1 259 ? 18.688 -29.391 -17.5 1 91.44 259 ALA B O 1
ATOM 4308 N N . PHE B 1 260 ? 20.047 -28.703 -15.844 1 90.75 260 PHE B N 1
ATOM 4309 C CA . PHE B 1 260 ? 19.438 -27.375 -15.766 1 90.75 260 PHE B CA 1
ATOM 4310 C C . PHE B 1 260 ? 19.656 -26.594 -17.062 1 90.75 260 PHE B C 1
ATOM 4312 O O . PHE B 1 260 ? 18.719 -26 -17.594 1 90.75 260 PHE B O 1
ATOM 4319 N N . LYS B 1 261 ? 20.812 -26.641 -17.547 1 90.31 261 LYS B N 1
ATOM 4320 C CA . LYS B 1 261 ? 21.125 -25.953 -18.797 1 90.31 261 LYS B CA 1
ATOM 4321 C C . LYS B 1 261 ? 20.297 -26.531 -19.953 1 90.31 261 LYS B C 1
ATOM 4323 O O . LYS B 1 261 ? 19.812 -25.781 -20.797 1 90.31 261 LYS B O 1
ATOM 4328 N N . LYS B 1 262 ? 20.234 -27.734 -19.969 1 88.38 262 LYS B N 1
ATOM 4329 C CA . LYS B 1 262 ? 19.438 -28.375 -21.016 1 88.38 262 LYS B CA 1
ATOM 4330 C C . LYS B 1 262 ? 17.969 -27.922 -20.938 1 88.38 262 LYS B C 1
ATOM 4332 O O . LYS B 1 262 ? 17.344 -27.672 -21.969 1 88.38 262 LYS B O 1
ATOM 4337 N N . ALA B 1 263 ? 17.516 -27.859 -19.781 1 80.44 263 ALA B N 1
ATOM 4338 C CA . ALA B 1 263 ? 16.094 -27.578 -19.578 1 80.44 263 ALA B CA 1
ATOM 4339 C C . ALA B 1 263 ? 15.812 -26.078 -19.719 1 80.44 263 ALA B C 1
ATOM 4341 O O . ALA B 1 263 ? 14.766 -25.703 -20.25 1 80.44 263 ALA B O 1
ATOM 4342 N N . ARG B 1 264 ? 16.75 -25.188 -19.188 1 76.94 264 ARG B N 1
ATOM 4343 C CA . ARG B 1 264 ? 16.469 -23.766 -19.078 1 76.94 264 ARG B CA 1
ATOM 4344 C C . ARG B 1 264 ? 17.297 -22.953 -20.078 1 76.94 264 ARG B C 1
ATOM 4346 O O . ARG B 1 264 ? 17.125 -21.75 -20.188 1 76.94 264 ARG B O 1
ATOM 4353 N N . GLY B 1 265 ? 18.156 -23.547 -20.719 1 79.62 265 GLY B N 1
ATOM 4354 C CA . GLY B 1 265 ? 18.953 -22.922 -21.766 1 79.62 265 GLY B CA 1
ATOM 4355 C C . GLY B 1 265 ? 20.141 -22.141 -21.219 1 79.62 265 GLY B C 1
ATOM 4356 O O . GLY B 1 265 ? 20.906 -21.562 -22 1 79.62 265 GLY B O 1
ATOM 4357 N N . GLN B 1 266 ? 20.234 -22.078 -19.953 1 81.44 266 GLN B N 1
ATOM 4358 C CA . GLN B 1 266 ? 21.375 -21.391 -19.328 1 81.44 266 GLN B CA 1
ATOM 4359 C C . GLN B 1 266 ? 21.781 -22.094 -18.031 1 81.44 266 GLN B C 1
ATOM 4361 O O . GLN B 1 266 ? 21.016 -22.859 -17.469 1 81.44 266 GLN B O 1
ATOM 4366 N N . SER B 1 267 ? 23.016 -21.812 -17.625 1 90.5 267 SER B N 1
ATOM 4367 C CA . SER B 1 267 ? 23.516 -22.438 -16.406 1 90.5 267 SER B CA 1
ATOM 4368 C C . SER B 1 267 ? 22.797 -21.906 -15.18 1 90.5 267 SER B C 1
ATOM 4370 O O . SER B 1 267 ? 22.203 -20.828 -15.211 1 90.5 267 SER B O 1
ATOM 4372 N N . PRO B 1 268 ? 22.859 -22.734 -14.117 1 89.94 268 PRO B N 1
ATOM 4373 C CA . PRO B 1 268 ? 22.25 -22.266 -12.875 1 89.94 268 PRO B CA 1
ATOM 4374 C C . PRO B 1 268 ? 22.766 -20.906 -12.43 1 89.94 268 PRO B C 1
ATOM 4376 O O . PRO B 1 268 ? 21.984 -20.047 -12.031 1 89.94 268 PRO B O 1
ATOM 4379 N N . LEU B 1 269 ? 24.016 -20.719 -12.516 1 87.19 269 LEU B N 1
ATOM 4380 C CA . LEU B 1 269 ? 24.609 -19.453 -12.078 1 87.19 269 LEU B CA 1
ATOM 4381 C C . LEU B 1 269 ? 24.156 -18.297 -12.961 1 87.19 269 LEU B C 1
ATOM 4383 O O . LEU B 1 269 ? 23.859 -17.219 -12.461 1 87.19 269 LEU B O 1
ATOM 4387 N N . ASN B 1 270 ? 24.094 -18.5 -14.227 1 82.62 270 ASN B N 1
ATOM 4388 C CA . ASN B 1 270 ? 23.625 -17.469 -15.156 1 82.62 270 ASN B CA 1
ATOM 4389 C C . ASN B 1 270 ? 22.156 -17.125 -14.922 1 82.62 270 ASN B C 1
ATOM 4391 O O . ASN B 1 270 ? 21.766 -15.969 -15 1 82.62 270 ASN B O 1
ATOM 4395 N N . PHE B 1 271 ? 21.453 -18.172 -14.664 1 78.12 271 PHE B N 1
ATOM 4396 C CA . PHE B 1 271 ? 20.031 -18 -14.391 1 78.12 271 PHE B CA 1
ATOM 4397 C C . PHE B 1 271 ? 19.812 -17.109 -13.172 1 78.12 271 PHE B C 1
ATOM 4399 O O . PHE B 1 271 ? 18.969 -16.203 -13.188 1 78.12 271 PHE B O 1
ATOM 4406 N N . ARG B 1 272 ? 20.531 -17.391 -12.148 1 77.56 272 ARG B N 1
ATOM 4407 C CA . ARG B 1 272 ? 20.469 -16.594 -10.93 1 77.56 272 ARG B CA 1
ATOM 4408 C C . ARG B 1 272 ? 20.859 -15.141 -11.203 1 77.56 272 ARG B C 1
ATOM 4410 O O . ARG B 1 272 ? 20.203 -14.211 -10.734 1 77.56 272 ARG B O 1
ATOM 4417 N N . LYS B 1 273 ? 21.953 -14.906 -11.867 1 74.44 273 LYS B N 1
ATOM 4418 C CA . LYS B 1 273 ? 22.438 -13.562 -12.188 1 74.44 273 LYS B CA 1
ATOM 4419 C C . LYS B 1 273 ? 21.406 -12.789 -13.008 1 74.44 273 LYS B C 1
ATOM 4421 O O . LYS B 1 273 ? 21.203 -11.594 -12.805 1 74.44 273 LYS B O 1
ATOM 4426 N N . ALA B 1 274 ? 20.875 -13.5 -13.93 1 62.44 274 ALA B N 1
ATOM 4427 C CA . ALA B 1 274 ? 19.891 -12.875 -14.797 1 62.44 274 ALA B CA 1
ATOM 4428 C C . ALA B 1 274 ? 18.656 -12.438 -14 1 62.44 274 ALA B C 1
ATOM 4430 O O . ALA B 1 274 ? 18.047 -11.406 -14.297 1 62.44 274 ALA B O 1
ATOM 4431 N N . SER B 1 275 ? 18.391 -13.203 -13.133 1 57.69 275 SER B N 1
ATOM 4432 C CA . SER B 1 275 ? 17.219 -12.906 -12.328 1 57.69 275 SER B CA 1
ATOM 4433 C C . SER B 1 275 ? 17.5 -11.812 -11.305 1 57.69 275 SER B C 1
ATOM 4435 O O . SER B 1 275 ? 16.594 -11.055 -10.938 1 57.69 275 SER B O 1
ATOM 4437 N N . SER B 1 276 ? 18.781 -11.844 -10.781 1 54.41 276 SER B N 1
ATOM 4438 C CA . SER B 1 276 ? 19.203 -10.773 -9.883 1 54.41 276 SER B CA 1
ATOM 4439 C C . SER B 1 276 ? 19.375 -9.461 -10.633 1 54.41 276 SER B C 1
ATOM 4441 O O . SER B 1 276 ? 19.156 -8.383 -10.07 1 54.41 276 SER B O 1
ATOM 4443 N N . HIS B 1 277 ? 20.125 -9.523 -11.836 1 46.78 277 HIS B N 1
ATOM 4444 C CA . HIS B 1 277 ? 20.484 -8.336 -12.617 1 46.78 277 HIS B CA 1
ATOM 4445 C C . HIS B 1 277 ? 19.234 -7.637 -13.141 1 46.78 277 HIS B C 1
ATOM 4447 O O . HIS B 1 277 ? 19.312 -6.508 -13.625 1 46.78 277 HIS B O 1
ATOM 4453 N N . LEU B 1 278 ? 18.344 -8.234 -13.539 1 38.5 278 LEU B N 1
ATOM 4454 C CA . LEU B 1 278 ? 17.266 -7.391 -14.031 1 38.5 278 LEU B CA 1
ATOM 4455 C C . LEU B 1 278 ? 16.891 -6.336 -13 1 38.5 278 LEU B C 1
ATOM 4457 O O . LEU B 1 278 ? 16.281 -5.316 -13.336 1 38.5 278 LEU B O 1
ATOM 4461 N N . GLY B 1 279 ? 17.328 -6.461 -11.828 1 33.44 279 GLY B N 1
ATOM 4462 C CA . GLY B 1 279 ? 17.328 -5.34 -10.906 1 33.44 279 GLY B CA 1
ATOM 4463 C C . GLY B 1 279 ? 18.406 -4.324 -11.195 1 33.44 279 GLY B C 1
ATOM 4464 O O . GLY B 1 279 ? 18.281 -3.146 -10.859 1 33.44 279 GLY B O 1
ATOM 4465 N N . GLN B 1 280 ? 19.766 -4.676 -11.555 1 30.25 280 GLN B N 1
ATOM 4466 C CA . GLN B 1 280 ? 20.875 -3.768 -11.844 1 30.25 280 GLN B CA 1
ATOM 4467 C C . GLN B 1 280 ? 20.781 -3.203 -13.258 1 30.25 280 GLN B C 1
ATOM 4469 O O . GLN B 1 280 ? 21.266 -2.102 -13.523 1 30.25 280 GLN B O 1
ATOM 4474 N N . GLU B 1 281 ? 20.656 -3.926 -14.352 1 28.36 281 GLU B N 1
ATOM 4475 C CA . GLU B 1 281 ? 20.719 -3.379 -15.703 1 28.36 281 GLU B CA 1
ATOM 4476 C C . GLU B 1 281 ? 19.469 -2.588 -16.031 1 28.36 281 GLU B C 1
ATOM 4478 O O . GLU B 1 281 ? 19.359 -2.002 -17.109 1 28.36 281 GLU B O 1
ATOM 4483 N N . LEU B 1 282 ? 18.406 -2.789 -15.359 1 24.34 282 LEU B N 1
ATOM 4484 C CA . LEU B 1 282 ? 17.516 -1.681 -15.688 1 24.34 282 LEU B CA 1
ATOM 4485 C C . LEU B 1 282 ? 17.891 -0.436 -14.891 1 24.34 282 LEU B C 1
ATOM 4487 O O . LEU B 1 282 ? 18.172 -0.524 -13.695 1 24.34 282 LEU B O 1
#

Solvent-accessible surface area (backbone atoms only — not comparable to full-atom values): 28839 Å² total; per-residue (Å²): 126,70,45,74,48,59,39,67,49,85,74,85,79,67,67,48,36,60,33,50,40,32,33,32,39,35,38,48,42,62,56,37,65,46,40,49,41,64,39,90,36,32,32,42,37,39,31,70,35,41,24,31,39,41,34,47,83,71,39,26,34,78,43,36,51,42,21,33,38,53,45,52,50,79,39,56,30,33,35,33,25,24,69,87,46,30,24,25,34,36,35,42,30,37,38,43,72,41,45,65,58,56,34,43,77,69,64,39,41,94,97,31,44,48,40,34,42,77,65,57,65,67,58,53,53,50,44,51,51,59,54,61,52,47,63,62,68,67,44,31,51,27,46,43,43,18,49,46,28,45,51,53,23,48,48,58,72,28,50,44,81,85,56,43,70,61,73,55,46,73,59,60,65,66,50,50,49,50,48,50,50,49,50,75,35,39,49,50,82,77,45,61,60,57,52,16,58,75,67,73,44,53,45,69,57,49,43,50,54,34,23,71,73,71,70,46,46,67,68,61,45,53,51,50,25,28,49,48,52,38,52,48,40,42,64,71,45,88,65,50,68,57,55,41,19,51,61,34,36,37,97,33,50,67,61,33,38,52,51,38,21,70,74,68,73,40,42,61,68,55,49,27,48,53,40,59,34,50,54,68,77,74,125,73,43,75,48,59,39,65,51,86,72,84,79,68,67,48,36,58,33,51,41,32,35,31,39,34,40,47,41,62,57,37,65,47,41,49,42,65,38,89,36,33,32,41,37,40,30,70,35,40,26,31,40,40,33,47,82,71,38,26,34,76,45,36,53,42,21,33,38,52,44,52,50,78,39,56,30,34,36,34,26,25,70,88,45,30,23,26,34,36,35,40,30,38,38,43,73,42,45,64,56,55,35,43,76,68,65,38,42,94,95,31,45,47,40,36,41,78,65,58,63,67,57,54,52,51,44,50,51,60,54,63,51,44,63,62,68,66,44,30,50,27,46,43,43,19,48,46,27,45,50,53,24,49,48,59,70,27,50,45,82,83,56,40,72,60,72,56,47,72,60,60,66,67,52,49,49,49,46,49,49,50,51,76,37,40,48,56,75,78,46,63,60,55,52,14,58,76,68,74,46,55,45,69,57,49,45,50,53,34,24,71,74,72,70,47,46,66,68,60,45,54,52,49,25,29,49,48,52,37,52,50,41,44,62,70,47,88,64,50,68,57,55,40,18,51,61,34,36,37,95,32,50,65,59,33,39,52,52,38,22,71,73,69,72,40,41,60,68,55,48,29,46,53,40,56,35,50,54,67,79,70

Nearest PDB structures (foldseek):
  6nwj-assembly1_B  TM=7.944E-01  e=8.184E-12  Clostridium perfringens str. 13
  6nwo-assembly1_A  TM=8.094E-01  e=4.478E-10  Clostridium perfringens str. 13
  4e2g-assembly2_C  TM=8.293E-01  e=1.972E-05  Sphaerobacter thermophilus DSM 20745
  4e2g-assembly2_D  TM=6.946E-01  e=9.071E-06  Sphaerobacter thermophilus DSM 20745
  9bwf-assembly1_A  TM=6.933E-01  e=3.584E-05  metagenome

InterPro domains:
  IPR003313 AraC-type arabinose-binding/dimerisation domain [PF02311] (20-147)
  IPR009057 Homedomain-like superfamily [SSF46689] (173-222)
  IPR009057 Homedomain-like superfamily [SSF46689] (225-274)
  IPR014710 RmlC-like jelly roll fold [G3DSA:2.60.120.10] (23-97)
  IPR018060 AraC-like, DNA binding HTH domain [PF12833] (195-273)
  IPR018060 AraC-like, DNA binding HTH domain [PS01124] (176-274)
  IPR018060 AraC-like, DNA binding HTH domain [SM00342] (189-272)
  IPR018062 HTH domain AraC-type, conserved site [PS00041] (226-268)
  IPR020449 Transcription regulator HTH, AraC- type, HTH domain [PR00032] (241-256)
  IPR020449 Transcription regulator HTH, AraC- type, HTH domain [PR00032] (256-272)
  IPR037923 Transcription regulator HTH-like [SSF51215] (17-156)

Organism: Streptococcus sanguinis (strain SK36) (NCBI:txid388919)